Protein AF-A0AA86JFK5-F1 (afdb_monomer)

Secondary structure (DSSP, 8-state):
--SHHHHHHHHHHHHHHTSS---PPP-PPPGGG-EEEE----SSSPPTT-EETT-GGGHHHHTTS--TTGGGS-EEEESPPPGGGHHHHHHHH-SSSEEEEEEEE-S-EEEETTEEEEEE-TTS-TTTT--HHHHHHHHHHHHHTSPTTS-EE-TTT--EE--S-EE-HHHHHHTTT-EEEEEEE-TT----HHHHHHHHHHHHTPPTTEEEEEE-SSSSHHHHHHHHHHHHHHHTTTS-HHHHHHHHHHHHT--HHHHHHHHSHHHHHHHHHHHHHHHTTHHHHTTT--SSTT---------SS---SS--SEEEEEEGGGS-HHHHHHHHHHHHHHHTT-SEEEEEEPSS-THHHHHHHHHHHTS--EEEE---HHHHHHHHGGG---EEEE-TTSHHHHHHHHHHHHHTT-EEEEGGGHHHHHHTT---EEEE-TT--TTHHHHHHTTTT-EEEEEEE--TT-SSTTHHHHHHHTEEEE---STT--HHHHHHHTS--EEE--

Structure (mmCIF, N/CA/C/O backbone):
data_AF-A0AA86JFK5-F1
#
_entry.id   AF-A0AA86JFK5-F1
#
loop_
_atom_site.group_PDB
_atom_site.id
_atom_site.type_symbol
_atom_site.label_atom_id
_atom_site.label_alt_id
_atom_site.label_comp_id
_atom_site.label_asym_id
_atom_site.label_entity_id
_atom_site.label_seq_id
_atom_site.pdbx_PDB_ins_code
_atom_site.Cartn_x
_atom_site.Cartn_y
_atom_site.Cartn_z
_atom_site.occupancy
_atom_site.B_iso_or_equiv
_atom_site.auth_seq_id
_atom_site.auth_comp_id
_atom_site.auth_asym_id
_atom_site.auth_atom_id
_atom_site.pdbx_PDB_model_num
ATOM 1 N N . MET A 1 1 ? -23.111 60.658 -24.777 1.00 49.81 1 MET A N 1
ATOM 2 C CA . MET A 1 1 ? -21.681 60.263 -24.677 1.00 49.81 1 MET A CA 1
ATOM 3 C C . MET A 1 1 ? -21.262 59.613 -23.339 1.00 49.81 1 MET A C 1
ATOM 5 O O . MET A 1 1 ? -20.084 59.633 -23.024 1.00 49.81 1 MET A O 1
ATOM 9 N N . LYS A 1 2 ? -22.149 58.960 -22.561 1.00 47.81 2 LYS A N 1
ATOM 10 C CA . LYS A 1 2 ? -21.735 58.204 -21.345 1.00 47.81 2 LYS A CA 1
ATOM 11 C C . LYS A 1 2 ? -22.051 56.698 -21.362 1.00 47.81 2 LYS A C 1
ATOM 13 O O . LYS A 1 2 ? -21.523 55.966 -20.539 1.00 47.81 2 LYS A O 1
ATOM 18 N N . SER A 1 3 ? -22.845 56.217 -22.325 1.00 46.59 3 SER A N 1
ATOM 19 C CA . SER A 1 3 ? -23.174 54.784 -22.458 1.00 46.59 3 SER A CA 1
ATOM 20 C C . SER A 1 3 ? -22.256 54.018 -23.421 1.00 46.59 3 SER A C 1
ATOM 22 O O . SER A 1 3 ? -22.238 52.790 -23.385 1.00 46.59 3 SER A O 1
ATOM 24 N N . PHE A 1 4 ? -21.507 54.714 -24.283 1.00 44.00 4 PHE A N 1
ATOM 25 C CA . PHE A 1 4 ? -20.693 54.072 -25.322 1.00 44.00 4 PHE A CA 1
ATOM 26 C C . PHE A 1 4 ? -19.310 53.630 -24.810 1.00 44.00 4 PHE A C 1
ATOM 28 O O . PHE A 1 4 ? -18.773 52.645 -25.304 1.00 44.00 4 PHE A O 1
ATOM 35 N N . SER A 1 5 ? -18.756 54.274 -23.770 1.00 55.03 5 SER A N 1
ATOM 36 C CA . SER A 1 5 ? -17.414 53.921 -23.275 1.00 55.03 5 SER A CA 1
ATOM 37 C C . SER A 1 5 ? -17.391 52.681 -22.376 1.00 55.03 5 SER A C 1
ATOM 39 O O . SER A 1 5 ? -16.408 51.951 -22.398 1.00 55.03 5 SER A O 1
ATOM 41 N N . LYS A 1 6 ? -18.479 52.367 -21.651 1.00 50.09 6 LYS A N 1
ATOM 42 C CA . LYS A 1 6 ? -18.541 51.157 -20.805 1.00 50.09 6 LYS A CA 1
ATOM 43 C C . LYS A 1 6 ? -18.588 49.862 -21.618 1.00 50.09 6 LYS A C 1
ATOM 45 O O . LYS A 1 6 ? -17.915 48.906 -21.254 1.00 50.09 6 LYS A O 1
ATOM 50 N N . LYS A 1 7 ? -19.331 49.830 -22.731 1.00 48.53 7 LYS A N 1
ATOM 51 C CA . LYS A 1 7 ? -19.387 48.641 -23.603 1.00 48.53 7 LYS A CA 1
ATOM 52 C C . LYS A 1 7 ? -18.072 48.416 -24.355 1.00 48.53 7 LYS A C 1
ATOM 54 O O . LYS A 1 7 ? -17.673 47.272 -24.524 1.00 48.53 7 LYS A O 1
ATOM 59 N N . PHE A 1 8 ? -17.367 49.488 -24.722 1.00 53.53 8 PHE A N 1
ATOM 60 C CA . PHE A 1 8 ? -16.049 49.401 -25.359 1.00 53.53 8 PHE A CA 1
ATOM 61 C C . PHE A 1 8 ? -14.957 48.920 -24.386 1.00 53.53 8 PHE A C 1
ATOM 63 O O . PHE A 1 8 ? -14.115 48.110 -24.759 1.00 53.53 8 PHE A O 1
ATOM 70 N N . PHE A 1 9 ? -15.020 49.334 -23.113 1.00 51.44 9 PHE A N 1
ATOM 71 C CA . PHE A 1 9 ? -14.095 48.856 -22.076 1.00 51.44 9 PHE A CA 1
ATOM 72 C C . PHE A 1 9 ? -14.299 47.377 -21.722 1.00 51.44 9 PHE A C 1
ATOM 74 O O . PHE A 1 9 ? -13.322 46.668 -21.502 1.00 51.44 9 PHE A O 1
ATOM 81 N N . ILE A 1 10 ? -15.550 46.899 -21.708 1.00 54.69 10 ILE A N 1
ATOM 82 C CA . ILE A 1 10 ? -15.858 45.479 -21.472 1.00 54.69 10 ILE A CA 1
ATOM 83 C C . ILE A 1 10 ? -15.373 44.624 -22.649 1.00 54.69 10 ILE A C 1
ATOM 85 O O . ILE A 1 10 ? -14.773 43.583 -22.410 1.00 54.69 10 ILE A O 1
ATOM 89 N N . LEU A 1 11 ? -15.537 45.096 -23.894 1.00 51.22 11 LEU A N 1
ATOM 90 C CA . LEU A 1 11 ? -15.071 44.372 -25.082 1.00 51.22 11 LEU A CA 1
ATOM 91 C C . LEU A 1 11 ? -13.537 44.241 -25.123 1.00 51.22 11 LEU A C 1
ATOM 93 O O . LEU A 1 11 ? -13.022 43.179 -25.461 1.00 51.22 11 LEU A O 1
ATOM 97 N N . ILE A 1 12 ? -12.810 45.296 -24.730 1.00 54.66 12 ILE A N 1
ATOM 98 C CA . ILE A 1 12 ? -11.340 45.287 -24.640 1.00 54.66 12 ILE A CA 1
ATOM 99 C C . ILE A 1 12 ? -10.860 44.358 -23.517 1.00 54.66 12 ILE A C 1
ATOM 101 O O . ILE A 1 12 ? -9.903 43.619 -23.722 1.00 54.66 12 ILE A O 1
ATOM 105 N N . PHE A 1 13 ? -11.545 44.320 -22.368 1.00 50.88 13 PHE A N 1
ATOM 106 C CA . PHE A 1 13 ? -11.195 43.399 -21.279 1.00 50.88 13 PHE A CA 1
ATOM 107 C C . PHE A 1 13 ? -11.457 41.928 -21.631 1.00 50.88 13 PHE A C 1
ATOM 109 O O . PHE A 1 13 ? -10.653 41.074 -21.267 1.00 50.88 13 PHE A O 1
ATOM 116 N N . THR A 1 14 ? -12.517 41.622 -22.387 1.00 51.75 14 THR A N 1
ATOM 117 C CA . THR A 1 14 ? -12.759 40.261 -22.897 1.00 51.75 14 THR A CA 1
ATOM 118 C C . THR A 1 14 ? -11.760 39.851 -23.979 1.00 51.75 14 THR A C 1
ATOM 120 O O . THR A 1 14 ? -11.360 38.693 -24.006 1.00 51.75 14 THR A O 1
ATOM 123 N N . LEU A 1 15 ? -11.293 40.787 -24.817 1.00 42.78 15 LEU A N 1
ATOM 124 C CA . LEU A 1 15 ? -10.284 40.504 -25.848 1.00 42.78 15 LEU A CA 1
ATOM 125 C C . LEU A 1 15 ? -8.866 40.348 -25.259 1.00 42.78 15 LEU A C 1
ATOM 127 O O . LEU A 1 15 ? -8.059 39.584 -25.782 1.00 42.78 15 LEU A O 1
ATOM 131 N N . LEU A 1 16 ? -8.566 41.033 -24.147 1.00 43.59 16 LEU A N 1
ATOM 132 C CA . LEU A 1 16 ? -7.315 40.871 -23.393 1.00 43.59 16 LEU A CA 1
ATOM 133 C C . LEU A 1 16 ? -7.280 39.571 -22.576 1.00 43.59 16 LEU A C 1
ATOM 135 O O . LEU A 1 16 ? -6.210 38.986 -22.437 1.00 43.59 16 LEU A O 1
ATOM 139 N N . TYR A 1 17 ? -8.430 39.070 -22.107 1.00 42.56 17 TYR A N 1
ATOM 140 C CA . TYR A 1 17 ? -8.509 37.769 -21.424 1.00 42.56 17 TYR A CA 1
ATOM 141 C C . TYR A 1 17 ? -8.341 36.571 -22.371 1.00 42.56 17 TYR A C 1
ATOM 143 O O . TYR A 1 17 ? -7.932 35.498 -21.936 1.00 42.56 17 TYR A O 1
ATOM 151 N N . THR A 1 18 ? -8.588 36.743 -23.674 1.00 39.84 18 THR A N 1
ATOM 152 C CA . THR A 1 18 ? -8.337 35.692 -24.677 1.00 39.84 18 THR A CA 1
ATOM 153 C C . THR A 1 18 ? -6.877 35.598 -25.134 1.00 39.84 18 THR A C 1
ATOM 155 O O . THR A 1 18 ? -6.548 34.690 -25.889 1.00 39.84 18 THR A O 1
ATOM 158 N N . ILE A 1 19 ? -5.984 36.494 -24.685 1.00 43.81 19 ILE A N 1
ATOM 159 C CA . ILE A 1 19 ? -4.565 36.514 -25.106 1.00 43.81 19 ILE A CA 1
ATOM 160 C C . ILE A 1 19 ? -3.618 35.966 -24.013 1.00 43.81 19 ILE A C 1
ATOM 162 O O . ILE A 1 19 ? -2.434 35.764 -24.265 1.00 43.81 19 ILE A O 1
ATOM 166 N N . THR A 1 20 ? -4.112 35.616 -22.818 1.00 39.41 20 THR A N 1
ATOM 167 C CA . THR A 1 20 ? -3.272 35.080 -21.722 1.00 39.41 20 THR A CA 1
ATOM 168 C C . THR A 1 20 ? -3.396 33.574 -21.491 1.00 39.41 20 THR A C 1
ATOM 170 O O . THR A 1 20 ? -3.053 33.091 -20.417 1.00 39.41 20 THR A O 1
ATOM 173 N N . PHE A 1 21 ? -3.831 32.817 -22.496 1.00 40.22 21 PHE A N 1
ATOM 174 C CA . PHE A 1 21 ? -3.618 31.368 -22.548 1.00 40.22 21 PHE A CA 1
ATOM 175 C C . PHE A 1 21 ? -2.827 31.024 -23.806 1.00 40.22 21 PHE A C 1
ATOM 177 O O . PHE A 1 21 ? -3.301 30.336 -24.702 1.00 40.22 21 PHE A O 1
ATOM 184 N N . ILE A 1 22 ? -1.593 31.522 -23.877 1.00 39.50 22 ILE A N 1
ATOM 185 C CA . ILE A 1 22 ? -0.563 30.774 -24.590 1.00 39.50 22 ILE A CA 1
ATOM 186 C C . ILE A 1 22 ? -0.199 29.644 -23.620 1.00 39.50 22 ILE A C 1
ATOM 188 O O . ILE A 1 22 ? 0.379 29.949 -22.572 1.00 39.50 22 ILE A O 1
ATOM 192 N N . PRO A 1 23 ? -0.568 28.374 -23.874 1.00 39.75 23 PRO A N 1
ATOM 193 C CA . PRO A 1 23 ? 0.023 27.282 -23.123 1.00 39.75 23 PRO A CA 1
ATOM 194 C C . PRO A 1 23 ? 1.528 27.387 -23.356 1.00 39.75 23 PRO A C 1
ATOM 196 O O . PRO A 1 23 ? 2.005 27.220 -24.479 1.00 39.75 23 PRO A O 1
ATOM 199 N N . TYR A 1 24 ? 2.280 27.747 -22.316 1.00 39.09 24 TYR A N 1
ATOM 200 C CA . TYR A 1 24 ? 3.717 27.532 -22.347 1.00 39.09 24 TYR A CA 1
ATOM 201 C C . TYR A 1 24 ? 3.899 26.038 -22.622 1.00 39.09 24 TYR A C 1
ATOM 203 O O . TYR A 1 24 ? 3.357 25.240 -21.851 1.00 39.09 24 TYR A O 1
ATOM 211 N N . PRO A 1 25 ? 4.575 25.635 -23.713 1.00 43.66 25 PRO A N 1
ATOM 212 C CA . PRO A 1 25 ? 4.829 24.225 -23.941 1.00 43.66 25 PRO A CA 1
ATOM 213 C C . PRO A 1 25 ? 5.560 23.695 -22.710 1.00 43.66 25 PRO A C 1
ATOM 215 O O . PRO A 1 25 ? 6.581 24.257 -22.301 1.00 43.66 25 PRO A O 1
ATOM 218 N N . ALA A 1 26 ? 4.988 22.669 -22.079 1.00 49.44 26 ALA A N 1
ATOM 219 C CA . ALA A 1 26 ? 5.618 21.986 -20.964 1.00 49.44 26 ALA A CA 1
ATOM 220 C C . ALA A 1 26 ? 7.004 21.530 -21.430 1.00 49.44 26 ALA A C 1
ATOM 222 O O . ALA A 1 26 ? 7.144 20.798 -22.409 1.00 49.44 26 ALA A O 1
ATOM 223 N N . GLN A 1 27 ? 8.041 22.062 -20.793 1.00 45.44 27 GLN A N 1
ATOM 224 C CA . GLN A 1 27 ? 9.400 21.905 -21.280 1.00 45.44 27 GLN A CA 1
ATOM 225 C C . GLN A 1 27 ? 10.021 20.687 -20.596 1.00 45.44 27 GLN A C 1
ATOM 227 O O . GLN A 1 27 ? 10.204 20.682 -19.378 1.00 45.44 27 GLN A O 1
ATOM 232 N N . ALA A 1 28 ? 10.335 19.655 -21.385 1.00 55.47 28 ALA A N 1
ATOM 233 C CA . ALA A 1 28 ? 11.159 18.533 -20.943 1.00 55.47 28 ALA A CA 1
ATOM 234 C C . ALA A 1 28 ? 12.483 19.033 -20.336 1.00 55.47 28 ALA A C 1
ATOM 236 O O . ALA A 1 28 ? 12.942 20.145 -20.629 1.00 55.47 28 ALA A O 1
ATOM 237 N N . SER A 1 29 ? 13.120 18.204 -19.502 1.00 58.22 29 SER A N 1
ATOM 238 C CA . SER A 1 29 ? 14.433 18.544 -18.935 1.00 58.22 29 SER A CA 1
ATOM 239 C C . SER A 1 29 ? 15.430 18.893 -20.050 1.00 58.22 29 SER A C 1
ATOM 241 O O . SER A 1 29 ? 15.491 18.217 -21.077 1.00 58.22 29 SER A O 1
ATOM 243 N N . THR A 1 30 ? 16.226 19.951 -19.866 1.00 56.94 30 THR A N 1
ATOM 244 C CA . THR A 1 30 ? 17.248 20.338 -20.849 1.00 56.94 30 THR A CA 1
ATOM 245 C C . THR A 1 30 ? 18.284 19.224 -21.029 1.00 56.94 30 THR A C 1
ATOM 247 O O . THR A 1 30 ? 18.697 18.605 -20.050 1.00 56.94 30 THR A O 1
ATOM 250 N N . SER A 1 31 ? 18.757 19.005 -22.261 1.00 57.25 31 SER A N 1
ATOM 251 C CA . SER A 1 31 ? 19.584 17.845 -22.647 1.00 57.25 31 SER A CA 1
ATOM 252 C C . SER A 1 31 ? 20.902 17.666 -21.882 1.00 57.25 31 SER A C 1
ATOM 254 O O . SER A 1 31 ? 21.488 16.591 -21.947 1.00 57.25 31 SER A O 1
ATOM 256 N N . LYS A 1 32 ? 21.383 18.690 -21.162 1.00 58.50 32 LYS A N 1
ATOM 257 C CA . LYS A 1 32 ? 22.633 18.622 -20.389 1.00 58.50 32 LYS A CA 1
ATOM 258 C C . LYS A 1 32 ? 22.555 17.717 -19.153 1.00 58.50 32 LYS A C 1
ATOM 260 O O . LYS A 1 32 ? 23.603 17.261 -18.714 1.00 58.50 32 LYS A O 1
ATOM 265 N N . ASP A 1 33 ? 21.351 17.417 -18.661 1.00 80.06 33 ASP A N 1
ATOM 266 C CA . ASP A 1 33 ? 21.137 16.624 -17.438 1.00 80.06 33 ASP A CA 1
ATOM 267 C C . ASP A 1 33 ? 20.579 15.215 -17.713 1.00 80.06 33 ASP A C 1
ATOM 269 O O . ASP A 1 33 ? 20.137 14.532 -16.789 1.00 80.06 33 ASP A O 1
ATOM 273 N N . ILE A 1 34 ? 20.545 14.787 -18.982 1.00 89.44 34 ILE A N 1
ATOM 274 C CA . ILE A 1 34 ? 20.018 13.480 -19.389 1.00 89.44 34 ILE A CA 1
ATOM 275 C C . ILE A 1 34 ? 21.181 12.562 -19.755 1.00 89.44 34 ILE A C 1
ATOM 277 O O . ILE A 1 34 ? 21.994 12.873 -20.628 1.00 89.44 34 ILE A O 1
ATOM 281 N N . HIS A 1 35 ? 21.233 11.402 -19.109 1.00 94.12 35 HIS A N 1
ATOM 282 C CA . HIS A 1 35 ? 22.255 10.391 -19.332 1.00 94.12 35 HIS A CA 1
ATOM 283 C C . HIS A 1 35 ? 21.636 9.063 -19.756 1.00 94.12 35 HIS A C 1
ATOM 285 O O . HIS A 1 35 ? 20.576 8.678 -19.266 1.00 94.12 35 HIS A O 1
ATOM 291 N N . ILE A 1 36 ? 22.331 8.339 -20.637 1.00 96.12 36 ILE A N 1
ATOM 292 C CA . ILE A 1 36 ? 21.987 6.952 -20.949 1.00 96.12 36 ILE A CA 1
ATOM 293 C C . ILE A 1 36 ? 22.512 6.076 -19.814 1.00 96.12 36 ILE A C 1
ATOM 295 O O . ILE A 1 36 ? 23.722 6.013 -19.568 1.00 96.12 36 ILE A O 1
ATOM 299 N N . ILE A 1 37 ? 21.597 5.409 -19.124 1.00 95.75 37 ILE A N 1
ATOM 300 C CA . ILE A 1 37 ? 21.898 4.487 -18.032 1.00 95.75 37 ILE A CA 1
ATOM 301 C C . ILE A 1 37 ? 21.441 3.077 -18.388 1.00 95.75 37 ILE A C 1
ATOM 303 O O . ILE A 1 37 ? 20.502 2.898 -19.157 1.00 95.75 37 ILE A O 1
ATOM 307 N N . GLN A 1 38 ? 22.090 2.079 -17.800 1.00 96.00 38 GLN A N 1
ATOM 308 C CA . GLN A 1 38 ? 21.647 0.691 -17.860 1.00 96.00 38 GLN A CA 1
ATOM 309 C C . GLN A 1 38 ? 20.642 0.425 -16.737 1.00 96.00 38 GLN A C 1
ATOM 311 O O . GLN A 1 38 ? 20.939 0.698 -15.570 1.00 96.00 38 GLN A O 1
ATOM 316 N N . ASP A 1 39 ? 19.469 -0.104 -17.095 1.00 93.38 39 ASP A N 1
ATOM 317 C CA . ASP A 1 39 ? 18.364 -0.340 -16.156 1.00 93.38 39 ASP A CA 1
ATOM 318 C C . ASP A 1 39 ? 18.450 -1.702 -15.458 1.00 93.38 39 ASP A C 1
ATOM 320 O O . ASP A 1 39 ? 18.033 -1.827 -14.308 1.00 93.38 39 ASP A O 1
ATOM 324 N N . SER A 1 40 ? 19.004 -2.716 -16.129 1.00 88.19 40 SER A N 1
ATOM 325 C CA . SER A 1 40 ? 19.125 -4.075 -15.596 1.00 88.19 40 SER A CA 1
ATOM 326 C C . SER A 1 40 ? 20.443 -4.720 -16.016 1.00 88.19 40 SER A C 1
ATOM 328 O O . SER A 1 40 ? 20.895 -4.572 -17.153 1.00 88.19 40 SER A O 1
ATOM 330 N N . GLU A 1 41 ? 21.064 -5.449 -15.090 1.00 81.31 41 GLU A N 1
ATOM 331 C CA . GLU A 1 41 ? 22.207 -6.331 -15.365 1.00 81.31 41 GLU A CA 1
ATOM 332 C C . GLU A 1 41 ? 21.793 -7.811 -15.452 1.00 81.31 41 GLU A C 1
ATOM 334 O O . GLU A 1 41 ? 22.632 -8.659 -15.750 1.00 81.31 41 GLU A O 1
ATOM 339 N N . SER A 1 42 ? 20.518 -8.137 -15.193 1.00 80.62 42 SER A N 1
ATOM 340 C CA . SER A 1 42 ? 20.044 -9.523 -15.158 1.00 80.62 42 SER A CA 1
ATOM 341 C C . SER A 1 42 ? 19.878 -10.086 -16.565 1.00 80.62 42 SER A C 1
ATOM 343 O O . SER A 1 42 ? 19.094 -9.570 -17.361 1.00 80.62 42 SER A O 1
ATOM 345 N N . ILE A 1 43 ? 20.581 -11.181 -16.850 1.00 82.88 43 ILE A N 1
ATOM 346 C CA . ILE A 1 43 ? 20.568 -11.863 -18.155 1.00 82.88 43 ILE A CA 1
ATOM 347 C C . ILE A 1 43 ? 20.066 -13.308 -18.014 1.00 82.88 43 ILE A C 1
ATOM 349 O O . ILE A 1 43 ? 19.403 -13.817 -18.912 1.00 82.88 43 ILE A O 1
ATOM 353 N N . SER A 1 44 ? 20.372 -13.972 -16.896 1.00 87.69 44 SER A N 1
ATOM 354 C CA . SER A 1 44 ? 20.072 -15.394 -16.661 1.00 87.69 44 SER A CA 1
ATOM 355 C C . SER A 1 44 ? 18.919 -15.652 -15.696 1.00 87.69 44 SER A C 1
ATOM 357 O O . SER A 1 44 ? 18.421 -16.775 -15.647 1.00 87.69 44 SER A O 1
ATOM 359 N N . ASP A 1 45 ? 18.503 -14.641 -14.936 1.00 92.50 45 ASP A N 1
ATOM 360 C CA . ASP A 1 45 ? 17.473 -14.763 -13.908 1.00 92.50 45 ASP A CA 1
ATOM 361 C C . ASP A 1 45 ? 16.200 -14.018 -14.316 1.00 92.50 45 ASP A C 1
ATOM 363 O O . ASP A 1 45 ? 16.202 -13.189 -15.230 1.00 92.50 45 ASP A O 1
ATOM 367 N N . LEU A 1 46 ? 15.092 -14.292 -13.626 1.00 94.12 46 LEU A N 1
ATOM 368 C CA . LEU A 1 46 ? 13.887 -13.477 -13.770 1.00 94.12 46 LEU A CA 1
ATOM 369 C C . LEU A 1 46 ? 14.185 -12.013 -13.395 1.00 94.12 46 LEU A C 1
ATOM 371 O O . LEU A 1 46 ? 15.065 -11.756 -12.563 1.00 94.12 46 LEU A O 1
ATOM 375 N N . PRO A 1 47 ? 13.466 -11.037 -13.976 1.00 94.50 47 PRO A N 1
ATOM 376 C CA . PRO A 1 47 ? 13.682 -9.641 -13.633 1.00 94.50 47 PRO A CA 1
ATOM 377 C C . PRO A 1 47 ? 13.382 -9.386 -12.154 1.00 94.50 47 PRO A C 1
ATOM 379 O O . PRO A 1 47 ? 12.635 -10.121 -11.497 1.00 94.50 47 PRO A O 1
ATOM 382 N N . GLN A 1 48 ? 13.960 -8.311 -11.621 1.00 92.12 48 GLN A N 1
ATOM 383 C CA . GLN A 1 48 ? 13.784 -7.940 -10.221 1.00 92.12 48 GLN A CA 1
ATOM 384 C C . GLN A 1 48 ? 12.292 -7.846 -9.863 1.00 92.12 48 GLN A C 1
ATOM 386 O O . GLN A 1 48 ? 11.490 -7.375 -10.662 1.00 92.12 48 GLN A O 1
ATOM 391 N N . HIS A 1 49 ? 11.905 -8.270 -8.657 1.00 92.12 49 HIS A N 1
ATOM 392 C CA . HIS A 1 49 ? 10.509 -8.218 -8.195 1.00 92.12 49 HIS A CA 1
ATOM 393 C C . HIS A 1 49 ? 9.504 -8.959 -9.098 1.00 92.12 49 HIS A C 1
ATOM 395 O O . HIS A 1 49 ? 8.317 -8.625 -9.083 1.00 92.12 49 HIS A O 1
ATOM 401 N N . PHE A 1 50 ? 9.945 -9.961 -9.869 1.00 94.44 50 PHE A N 1
ATOM 402 C CA . PHE A 1 50 ? 9.019 -10.824 -10.595 1.00 94.44 50 PHE A CA 1
ATOM 403 C C . PHE A 1 50 ? 8.065 -11.547 -9.631 1.00 94.44 50 PHE A C 1
ATOM 405 O O . PHE A 1 50 ? 8.504 -12.219 -8.695 1.00 94.44 50 PHE A O 1
ATOM 412 N N . ARG A 1 51 ? 6.757 -11.418 -9.876 1.00 93.44 51 ARG A N 1
ATOM 413 C CA . ARG A 1 51 ? 5.687 -12.138 -9.170 1.00 93.44 51 ARG A CA 1
ATOM 414 C C . ARG A 1 51 ? 4.478 -12.364 -10.072 1.00 93.44 51 ARG A C 1
ATOM 416 O O . ARG A 1 51 ? 4.265 -11.597 -11.005 1.00 93.44 51 ARG A O 1
ATOM 423 N N . LYS A 1 52 ? 3.666 -13.381 -9.770 1.00 92.19 52 LYS A N 1
ATOM 424 C CA . LYS A 1 52 ? 2.432 -13.723 -10.498 1.00 92.19 52 LYS A CA 1
ATOM 425 C C . LYS A 1 52 ? 1.334 -14.189 -9.548 1.00 92.19 52 LYS A C 1
ATOM 427 O O . LYS A 1 52 ? 1.636 -14.828 -8.543 1.00 92.19 52 LYS A O 1
ATOM 432 N N . THR A 1 53 ? 0.075 -13.882 -9.853 1.00 89.00 53 THR A N 1
ATOM 433 C CA . THR A 1 53 ? -1.047 -14.105 -8.918 1.00 89.00 53 THR A CA 1
ATOM 434 C C . THR A 1 53 ? -1.445 -15.573 -8.751 1.00 89.00 53 THR A C 1
ATOM 436 O O . THR A 1 53 ? -2.091 -15.910 -7.764 1.00 89.00 53 THR A O 1
ATOM 439 N N . ASN A 1 54 ? -1.012 -16.461 -9.653 1.00 76.75 54 ASN A N 1
ATOM 440 C CA . ASN A 1 54 ? -1.246 -17.906 -9.568 1.00 76.75 54 ASN A CA 1
ATOM 441 C C . ASN A 1 54 ? -0.083 -18.700 -8.931 1.00 76.75 54 ASN A C 1
ATOM 443 O O . ASN A 1 54 ? -0.207 -19.910 -8.748 1.00 76.75 54 ASN A O 1
ATOM 447 N N . ASN A 1 55 ? 1.040 -18.059 -8.567 1.00 67.44 55 ASN A N 1
ATOM 448 C CA . ASN A 1 55 ? 2.133 -18.725 -7.846 1.00 67.44 55 ASN A CA 1
ATOM 449 C C . ASN A 1 55 ? 1.961 -18.546 -6.348 1.00 67.44 55 ASN A C 1
ATOM 451 O O . ASN A 1 55 ? 2.555 -17.679 -5.711 1.00 67.44 55 ASN A O 1
ATOM 455 N N . ILE A 1 56 ? 1.109 -19.395 -5.800 1.00 59.62 56 ILE A N 1
ATOM 456 C CA . ILE A 1 56 ? 0.644 -19.287 -4.431 1.00 59.62 56 ILE A CA 1
ATOM 457 C C . ILE A 1 56 ? 1.633 -19.936 -3.432 1.00 59.62 56 ILE A C 1
ATOM 459 O O . ILE A 1 56 ? 1.317 -20.125 -2.272 1.00 59.62 56 ILE A O 1
ATOM 463 N N . ASN A 1 57 ? 2.874 -20.267 -3.801 1.00 55.91 57 ASN A N 1
ATOM 464 C CA . ASN A 1 57 ? 3.815 -20.884 -2.848 1.00 55.91 57 ASN A CA 1
ATOM 465 C C . ASN A 1 57 ? 4.206 -19.963 -1.665 1.00 55.91 57 ASN A C 1
ATOM 467 O O . ASN A 1 57 ? 4.599 -20.460 -0.612 1.00 55.91 57 ASN A O 1
ATOM 471 N N . ASP A 1 58 ? 3.969 -18.650 -1.772 1.00 55.12 58 ASP A N 1
ATOM 472 C CA . ASP A 1 58 ? 4.052 -17.690 -0.655 1.00 55.12 58 ASP A CA 1
ATOM 473 C C . ASP A 1 58 ? 2.782 -17.678 0.247 1.00 55.12 58 ASP A C 1
ATOM 475 O O . ASP A 1 58 ? 2.638 -16.821 1.125 1.00 55.12 58 ASP A O 1
ATOM 479 N N . ILE A 1 59 ? 1.859 -18.645 0.066 1.00 52.72 59 ILE A N 1
ATOM 480 C CA . ILE A 1 59 ? 0.530 -18.772 0.707 1.00 52.72 59 ILE A CA 1
ATOM 481 C C . ILE A 1 59 ? 0.546 -18.561 2.215 1.00 52.72 59 ILE A C 1
ATOM 483 O O . ILE A 1 59 ? -0.438 -18.061 2.748 1.00 52.72 59 ILE A O 1
ATOM 487 N N . ALA A 1 60 ? 1.592 -18.978 2.933 1.00 53.59 60 ALA A N 1
ATOM 488 C CA . ALA A 1 60 ? 1.544 -19.043 4.395 1.00 53.59 60 ALA A CA 1
ATOM 489 C C . ALA A 1 60 ? 1.185 -17.691 5.042 1.00 53.59 60 ALA A C 1
ATOM 491 O O . ALA A 1 60 ? 0.416 -17.675 5.999 1.00 53.59 60 ALA A O 1
ATOM 492 N N . LYS A 1 61 ? 1.661 -16.574 4.466 1.00 55.53 61 LYS A N 1
ATOM 493 C CA . LYS A 1 61 ? 1.318 -15.204 4.894 1.00 55.53 61 LYS A CA 1
ATOM 494 C C . LYS A 1 61 ? 0.016 -14.675 4.276 1.00 55.53 61 LYS A C 1
ATOM 496 O O . LYS A 1 61 ? -0.598 -13.777 4.832 1.00 55.53 61 LYS A O 1
ATOM 501 N N . LEU A 1 62 ? -0.412 -15.242 3.149 1.00 58.69 62 LEU A N 1
ATOM 502 C CA . LEU A 1 62 ? -1.655 -14.899 2.450 1.00 58.69 62 LEU A CA 1
ATOM 503 C C . LEU A 1 62 ? -2.892 -15.614 3.026 1.00 58.69 62 LEU A C 1
ATOM 505 O O . LEU A 1 62 ? -4.003 -15.189 2.739 1.00 58.69 62 LEU A O 1
ATOM 509 N N . LYS A 1 63 ? -2.739 -16.678 3.835 1.00 55.62 63 LYS A N 1
ATOM 510 C CA . LYS A 1 63 ? -3.870 -17.451 4.400 1.00 55.62 63 LYS A CA 1
ATOM 511 C C . LYS A 1 63 ? -4.814 -16.629 5.286 1.00 55.62 63 LYS A C 1
ATOM 513 O O . LYS A 1 63 ? -5.955 -17.044 5.461 1.00 55.62 63 LYS A O 1
ATOM 518 N N . SER A 1 64 ? -4.354 -15.515 5.859 1.00 67.12 64 SER A N 1
ATOM 519 C CA . SER A 1 64 ? -5.197 -14.587 6.626 1.00 67.12 64 SER A CA 1
ATOM 520 C C . SER A 1 64 ? -5.933 -13.565 5.752 1.00 67.12 64 SER A C 1
ATOM 522 O O . SER A 1 64 ? -6.799 -12.864 6.264 1.00 67.12 64 SER A O 1
ATOM 524 N N . LEU A 1 65 ? -5.603 -13.471 4.459 1.00 73.94 65 LEU A N 1
ATOM 525 C CA . LEU A 1 65 ? -6.174 -12.503 3.527 1.00 73.94 65 LEU A CA 1
ATOM 526 C C . LEU A 1 65 ? -7.210 -13.145 2.607 1.00 73.94 65 LEU A C 1
ATOM 528 O O . LEU A 1 65 ? -7.153 -14.331 2.281 1.00 73.94 65 LEU A O 1
ATOM 532 N N . ASN A 1 66 ? -8.149 -12.330 2.135 1.00 81.62 66 ASN A N 1
ATOM 533 C CA . ASN A 1 66 ? -9.144 -12.768 1.170 1.00 81.62 66 ASN A CA 1
ATOM 534 C C . ASN A 1 66 ? -8.520 -12.970 -0.227 1.00 81.62 66 ASN A C 1
ATOM 536 O O . ASN A 1 66 ? -8.150 -12.017 -0.920 1.00 81.62 66 ASN A O 1
ATOM 540 N N . LEU A 1 67 ? -8.430 -14.231 -0.662 1.00 87.56 67 LEU A N 1
ATOM 541 C CA . LEU A 1 67 ? -7.845 -14.625 -1.953 1.00 87.56 67 LEU A CA 1
ATOM 542 C C . LEU A 1 67 ? -8.876 -14.826 -3.072 1.00 87.56 67 LEU A C 1
ATOM 544 O O . LEU A 1 67 ? -8.510 -15.276 -4.157 1.00 87.56 67 LEU A O 1
ATOM 548 N N . ILE A 1 68 ? -10.150 -14.488 -2.846 1.00 89.56 68 ILE A N 1
ATOM 549 C CA . ILE A 1 68 ? -11.204 -14.644 -3.856 1.00 89.56 68 ILE A CA 1
ATOM 550 C C . ILE A 1 68 ? -10.802 -13.924 -5.153 1.00 89.56 68 ILE A C 1
ATOM 552 O O . ILE A 1 68 ? -10.402 -12.755 -5.140 1.00 89.56 68 ILE A O 1
ATOM 556 N N . GLY A 1 69 ? -10.881 -14.661 -6.265 1.00 90.38 69 GLY A N 1
ATOM 557 C CA . GLY A 1 69 ? -10.643 -14.171 -7.624 1.00 90.38 69 GLY A CA 1
ATOM 558 C C . GLY A 1 69 ? -9.179 -13.932 -8.000 1.00 90.38 69 GLY A C 1
ATOM 559 O O . GLY A 1 69 ? -8.913 -13.600 -9.152 1.00 90.38 69 GLY A O 1
ATOM 560 N N . MET A 1 70 ? -8.224 -14.106 -7.079 1.00 89.31 70 MET A N 1
ATOM 561 C CA . MET A 1 70 ? -6.802 -13.828 -7.326 1.00 89.31 70 MET A CA 1
ATOM 562 C C . MET A 1 70 ? -6.171 -14.803 -8.338 1.00 89.31 70 MET A C 1
ATOM 564 O O . MET A 1 70 ? -5.374 -14.398 -9.188 1.00 89.31 70 MET A O 1
ATOM 568 N N . ASP A 1 71 ? -6.577 -16.072 -8.290 1.00 87.69 71 ASP A N 1
ATOM 569 C CA . ASP A 1 71 ? -6.176 -17.144 -9.210 1.00 87.69 71 ASP A CA 1
ATOM 570 C C . ASP A 1 71 ? -6.632 -16.900 -10.657 1.00 87.69 71 ASP A C 1
ATOM 572 O O . ASP A 1 71 ? -6.012 -17.401 -11.590 1.00 87.69 71 ASP A O 1
ATOM 576 N N . LYS A 1 72 ? -7.679 -16.088 -10.840 1.00 91.25 72 LYS A N 1
ATOM 577 C CA . LYS A 1 72 ? -8.291 -15.767 -12.139 1.00 91.25 72 LYS A CA 1
ATOM 578 C C . LYS A 1 72 ? -7.813 -14.451 -12.745 1.00 91.25 72 LYS A C 1
ATOM 580 O O . LYS A 1 72 ? -8.255 -14.094 -13.833 1.00 91.25 72 LYS A O 1
ATOM 585 N N . LEU A 1 73 ? -6.943 -13.708 -12.055 1.00 93.88 73 LEU A N 1
ATOM 586 C CA . LEU A 1 73 ? -6.470 -12.415 -12.556 1.00 93.88 73 LEU A CA 1
ATOM 587 C C . LEU A 1 73 ? -5.600 -12.563 -13.812 1.00 93.88 73 LEU A C 1
ATOM 589 O O . LEU A 1 73 ? -5.667 -11.697 -14.679 1.00 93.88 73 LEU A O 1
ATOM 593 N N . ASN A 1 74 ? -4.819 -13.646 -13.917 1.00 95.25 74 ASN A N 1
ATOM 594 C CA . ASN A 1 74 ? -3.846 -13.873 -14.995 1.00 95.25 74 ASN A CA 1
ATOM 595 C C . ASN A 1 74 ? -2.903 -12.676 -15.185 1.00 95.25 74 ASN A C 1
ATOM 597 O O . ASN A 1 74 ? -2.733 -12.160 -16.290 1.00 95.25 74 ASN A O 1
ATOM 601 N N . ILE A 1 75 ? -2.319 -12.202 -14.079 1.00 97.25 75 ILE A N 1
ATOM 602 C CA . ILE A 1 75 ? -1.374 -11.086 -14.101 1.00 97.25 75 ILE A CA 1
ATOM 603 C C . ILE A 1 75 ? -0.054 -11.450 -13.432 1.00 97.25 75 ILE A C 1
ATOM 605 O O . ILE A 1 75 ? 0.017 -12.221 -12.466 1.00 97.25 75 ILE A O 1
ATOM 609 N N . SER A 1 76 ? 1.008 -10.832 -13.925 1.00 97.44 76 SER A N 1
ATOM 610 C CA . SER A 1 76 ? 2.321 -10.814 -13.296 1.00 97.44 76 SER A CA 1
ATOM 611 C C . SER A 1 76 ? 2.876 -9.398 -13.290 1.00 97.44 76 SER A C 1
ATOM 613 O O . SER A 1 76 ? 2.344 -8.504 -13.945 1.00 97.44 76 SER A O 1
ATOM 615 N N . GLY A 1 77 ? 3.954 -9.180 -12.547 1.00 97.44 77 GLY A N 1
ATOM 616 C CA . GLY A 1 77 ? 4.729 -7.971 -12.741 1.00 97.44 77 GLY A CA 1
ATOM 617 C C . GLY A 1 77 ? 6.167 -8.079 -12.288 1.00 97.44 77 GLY A C 1
ATOM 618 O O . GLY A 1 77 ? 6.509 -8.982 -11.527 1.00 97.44 77 GLY A O 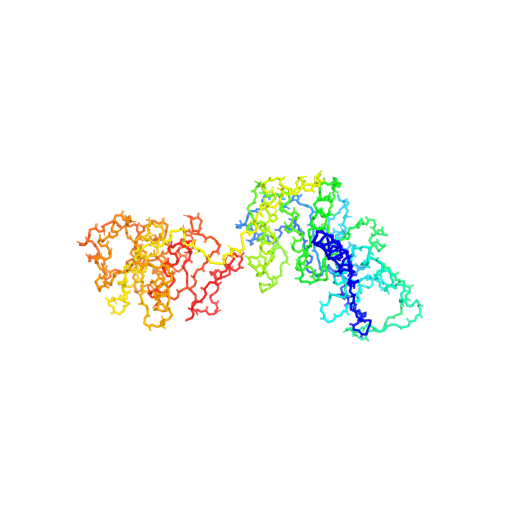1
ATOM 619 N N . SER A 1 78 ? 7.010 -7.161 -12.749 1.00 97.19 78 SER A N 1
ATOM 620 C CA . SER A 1 78 ? 8.433 -7.097 -12.403 1.00 97.19 78 SER A CA 1
ATOM 621 C C . SER A 1 78 ? 9.020 -5.699 -12.606 1.00 97.19 78 SER A C 1
ATOM 623 O O . SER A 1 78 ? 8.315 -4.758 -12.964 1.00 97.19 78 SER A O 1
ATOM 625 N N . GLY A 1 79 ? 10.310 -5.546 -12.314 1.00 96.25 79 GLY A N 1
ATOM 626 C CA . GLY A 1 79 ? 11.132 -4.449 -12.813 1.00 96.25 79 GLY A CA 1
ATOM 627 C C . GLY A 1 79 ? 11.520 -4.656 -14.273 1.00 96.25 79 GLY A C 1
ATOM 628 O O . GLY A 1 79 ? 11.124 -5.655 -14.882 1.00 96.25 79 GLY A O 1
ATOM 629 N N . GLN A 1 80 ? 12.323 -3.731 -14.797 1.00 97.31 80 GLN A N 1
ATOM 630 C CA . GLN A 1 80 ? 12.724 -3.732 -16.199 1.00 97.31 80 GLN A CA 1
ATOM 631 C C . GLN A 1 80 ? 13.464 -5.026 -16.555 1.00 97.31 80 GLN A C 1
ATOM 633 O O . GLN A 1 80 ? 14.451 -5.403 -15.910 1.00 97.31 80 GLN A O 1
ATOM 638 N N . PHE A 1 81 ? 13.007 -5.682 -17.617 1.00 97.62 81 PHE A N 1
ATOM 639 C CA . PHE A 1 81 ? 13.663 -6.844 -18.203 1.00 97.62 81 PHE A CA 1
ATOM 640 C C . PHE A 1 81 ? 14.636 -6.440 -19.313 1.00 97.62 81 PHE A C 1
ATOM 642 O O . PHE A 1 81 ? 14.504 -5.387 -19.932 1.00 97.62 81 PHE A O 1
ATOM 649 N N . THR A 1 82 ? 15.611 -7.307 -19.570 1.00 96.94 82 THR A N 1
ATOM 650 C CA . THR A 1 82 ? 16.413 -7.351 -20.797 1.00 96.94 82 THR A CA 1
ATOM 651 C C . THR A 1 82 ? 15.764 -8.302 -21.807 1.00 96.94 82 THR A C 1
ATOM 653 O O . THR A 1 82 ? 14.900 -9.104 -21.441 1.00 96.94 82 THR A O 1
ATOM 656 N N . GLU A 1 83 ? 16.218 -8.289 -23.066 1.00 96.94 83 GLU A N 1
ATOM 657 C CA . GLU A 1 83 ? 15.782 -9.280 -24.068 1.00 96.94 83 GLU A CA 1
ATOM 658 C C . GLU A 1 83 ? 15.946 -10.720 -23.558 1.00 96.94 83 GLU A C 1
ATOM 660 O O . GLU A 1 83 ? 15.114 -11.588 -23.826 1.00 96.94 83 GLU A O 1
ATOM 665 N N . PHE A 1 84 ? 17.010 -10.973 -22.798 1.00 95.88 84 PHE A N 1
ATOM 666 C CA . PHE A 1 84 ? 17.379 -12.304 -22.329 1.00 95.88 84 PHE A CA 1
ATOM 667 C C . PHE A 1 84 ? 16.455 -12.830 -21.225 1.00 95.88 84 PHE A C 1
ATOM 669 O O . PHE A 1 84 ? 16.355 -14.043 -21.047 1.00 95.88 84 PHE A O 1
ATOM 676 N N . ASN A 1 85 ? 15.731 -11.949 -20.524 1.00 96.38 85 ASN A N 1
ATOM 677 C CA . ASN A 1 85 ? 14.770 -12.374 -19.507 1.00 96.38 85 ASN A CA 1
ATOM 678 C C . ASN A 1 85 ? 13.410 -12.768 -20.109 1.00 96.38 85 ASN A C 1
ATOM 680 O O . ASN A 1 85 ? 12.678 -13.526 -19.473 1.00 96.38 85 ASN A O 1
ATOM 684 N N . LEU A 1 86 ? 13.062 -12.299 -21.317 1.00 95.88 86 LEU A N 1
ATOM 685 C CA . LEU A 1 86 ? 11.748 -12.551 -21.932 1.00 95.88 86 LEU A CA 1
ATOM 686 C C . LEU A 1 86 ? 11.399 -14.051 -22.030 1.00 95.88 86 LEU A C 1
ATOM 688 O O . LEU A 1 86 ? 10.302 -14.417 -21.605 1.00 95.88 86 LEU A O 1
ATOM 692 N N . PRO A 1 87 ? 12.305 -14.956 -22.465 1.00 95.69 87 PRO A N 1
ATOM 693 C CA . PRO A 1 87 ? 12.011 -16.391 -22.478 1.00 95.69 87 PRO A CA 1
ATOM 694 C C . PRO A 1 87 ? 11.718 -16.973 -21.088 1.00 95.69 87 PRO A C 1
ATOM 696 O O . PRO A 1 87 ? 10.937 -17.915 -20.966 1.00 95.69 87 PRO A O 1
ATOM 699 N N . LEU A 1 88 ? 12.325 -16.423 -20.030 1.00 96.19 88 LEU A N 1
ATOM 700 C CA . LEU A 1 88 ? 12.077 -16.854 -18.651 1.00 96.19 88 LEU A CA 1
ATOM 701 C C . LEU A 1 88 ? 10.689 -16.411 -18.184 1.00 96.19 88 LEU A C 1
ATOM 703 O O . LEU A 1 88 ? 9.968 -17.207 -17.590 1.00 96.19 88 LEU A O 1
ATOM 707 N N . ILE A 1 89 ? 10.294 -15.175 -18.504 1.00 96.06 89 ILE A N 1
ATOM 708 C CA . ILE A 1 89 ? 8.949 -14.654 -18.219 1.00 96.06 89 ILE A CA 1
ATOM 709 C C . ILE A 1 89 ? 7.890 -15.494 -18.944 1.00 96.06 89 ILE A C 1
ATOM 711 O O . ILE A 1 89 ? 6.935 -15.941 -18.313 1.00 96.06 89 ILE A O 1
ATOM 715 N N . GLN A 1 90 ? 8.084 -15.770 -20.238 1.00 95.81 90 GLN A N 1
ATOM 716 C CA . GLN A 1 90 ? 7.178 -16.613 -21.029 1.00 95.81 90 GLN A CA 1
ATOM 717 C C . GLN A 1 90 ? 7.064 -18.023 -20.440 1.00 95.81 90 GLN A C 1
ATOM 719 O O . GLN A 1 90 ? 5.960 -18.534 -20.265 1.00 95.81 90 GLN A O 1
ATOM 724 N N . LYS A 1 91 ? 8.194 -18.632 -20.059 1.00 95.12 91 LYS A N 1
ATOM 725 C CA . LYS A 1 91 ? 8.215 -19.949 -19.412 1.00 95.12 91 LYS A CA 1
ATOM 726 C C . LYS A 1 91 ? 7.457 -19.955 -18.083 1.00 95.12 91 LYS A C 1
ATOM 728 O O . LYS A 1 91 ? 6.765 -20.925 -17.791 1.00 95.12 91 LYS A O 1
ATOM 733 N N . GLU A 1 92 ? 7.594 -18.902 -17.280 1.00 94.12 92 GLU A N 1
ATOM 734 C CA . GLU A 1 92 ? 6.873 -18.777 -16.014 1.00 94.12 92 GLU A CA 1
ATOM 735 C C . GLU A 1 92 ? 5.369 -18.581 -16.211 1.00 94.12 92 GLU A C 1
ATOM 737 O O . GLU A 1 92 ? 4.581 -19.108 -15.428 1.00 94.12 92 GLU A O 1
ATOM 742 N N . ILE A 1 93 ? 4.948 -17.827 -17.223 1.00 93.81 93 ILE A N 1
ATOM 743 C CA . ILE A 1 93 ? 3.524 -17.613 -17.506 1.00 93.81 93 ILE A CA 1
ATOM 744 C C . ILE A 1 93 ? 2.883 -18.884 -18.082 1.00 93.81 93 ILE A C 1
ATOM 746 O O . ILE A 1 93 ? 1.771 -19.239 -17.693 1.00 93.81 93 ILE A O 1
ATOM 750 N N . GLY A 1 94 ? 3.608 -19.602 -18.939 1.00 91.19 94 GLY A N 1
ATOM 751 C CA . GLY A 1 94 ? 3.104 -20.761 -19.665 1.00 91.19 94 GLY A CA 1
ATOM 752 C C . GLY A 1 94 ? 2.522 -20.389 -21.031 1.00 91.19 94 GLY A C 1
ATOM 753 O O . GLY A 1 94 ? 2.442 -19.220 -21.400 1.00 91.19 94 GLY A O 1
ATOM 754 N N . ASN A 1 95 ? 2.127 -21.409 -21.796 1.00 88.12 95 ASN A N 1
ATOM 755 C CA . ASN A 1 95 ? 1.723 -21.262 -23.202 1.00 88.12 95 ASN A CA 1
ATOM 756 C C . ASN A 1 95 ? 0.204 -21.140 -23.401 1.00 88.12 95 ASN A C 1
ATOM 758 O O . ASN A 1 95 ? -0.251 -21.030 -24.537 1.00 88.12 95 ASN A O 1
ATOM 762 N N . ASP A 1 96 ? -0.572 -21.176 -22.318 1.00 88.94 96 ASP A N 1
ATOM 763 C CA . ASP A 1 96 ? -2.039 -21.159 -22.375 1.00 88.94 96 ASP A CA 1
ATOM 764 C C . ASP A 1 96 ? -2.608 -19.748 -22.601 1.00 88.94 96 ASP A C 1
ATOM 766 O O . ASP A 1 96 ? -3.809 -19.591 -22.819 1.00 88.94 96 ASP A O 1
ATOM 770 N N . PHE A 1 97 ? -1.755 -18.719 -22.552 1.00 92.81 97 PHE A N 1
ATOM 771 C CA . PHE A 1 97 ? -2.160 -17.319 -22.605 1.00 92.81 97 PHE A CA 1
ATOM 772 C C . PHE A 1 97 ? -1.396 -16.524 -23.661 1.00 92.81 97 PHE A C 1
ATOM 774 O O . PHE A 1 97 ? -0.183 -16.668 -23.821 1.00 92.81 97 PHE A O 1
ATOM 781 N N . SER A 1 98 ? -2.100 -15.593 -24.302 1.00 95.12 98 SER A N 1
ATOM 782 C CA . SER A 1 98 ? -1.469 -14.506 -25.054 1.00 95.12 98 SER A CA 1
ATOM 783 C C . SER A 1 98 ? -0.941 -13.462 -24.073 1.00 95.12 98 SER A C 1
ATOM 785 O O . SER A 1 98 ? -1.704 -12.926 -23.272 1.00 95.12 98 SER A O 1
ATOM 787 N N . ILE A 1 99 ? 0.357 -13.166 -24.114 1.00 97.88 99 ILE A N 1
ATOM 788 C CA . ILE A 1 99 ? 0.978 -12.219 -23.179 1.00 97.88 99 ILE A CA 1
ATOM 789 C C . ILE A 1 99 ? 0.876 -10.801 -23.744 1.00 97.88 99 ILE A C 1
ATOM 791 O O . ILE A 1 99 ? 1.250 -10.560 -24.895 1.00 97.88 99 ILE A O 1
ATOM 795 N N . ILE A 1 100 ? 0.407 -9.867 -22.916 1.00 98.25 100 ILE A N 1
ATOM 796 C CA . ILE A 1 100 ? 0.509 -8.426 -23.149 1.00 98.25 100 ILE A CA 1
ATOM 797 C C . ILE A 1 100 ? 1.482 -7.848 -22.128 1.00 98.25 100 ILE A C 1
ATOM 799 O O . ILE A 1 100 ? 1.256 -7.927 -20.919 1.00 98.25 100 ILE A O 1
ATOM 803 N N . ASP A 1 101 ? 2.554 -7.265 -22.635 1.00 98.56 101 ASP A N 1
ATOM 804 C CA . ASP A 1 101 ? 3.479 -6.441 -21.880 1.00 98.56 101 ASP A CA 1
ATOM 805 C C . ASP A 1 101 ? 2.865 -5.058 -21.638 1.00 98.56 101 ASP A C 1
ATOM 807 O O . ASP A 1 101 ? 2.522 -4.345 -22.583 1.00 98.56 101 ASP A O 1
ATOM 811 N N . VAL A 1 102 ? 2.668 -4.711 -20.367 1.00 98.75 102 VAL A N 1
ATOM 812 C CA . VAL A 1 102 ? 2.094 -3.440 -19.925 1.00 98.75 102 VAL A CA 1
ATOM 813 C C . VAL A 1 102 ? 3.206 -2.594 -19.315 1.00 98.75 102 VAL A C 1
ATOM 815 O O . VAL A 1 102 ? 3.508 -2.683 -18.118 1.00 98.75 102 VAL A O 1
ATOM 818 N N . ASP A 1 103 ? 3.792 -1.757 -20.160 1.00 98.62 103 ASP A N 1
ATOM 819 C CA . ASP A 1 103 ? 4.875 -0.847 -19.817 1.00 98.62 103 ASP A CA 1
ATOM 820 C C . ASP A 1 103 ? 4.329 0.431 -19.173 1.00 98.62 103 ASP A C 1
ATOM 822 O O . ASP A 1 103 ? 3.623 1.227 -19.800 1.00 98.62 103 ASP A O 1
ATOM 826 N N . LEU A 1 104 ? 4.676 0.644 -17.902 1.00 98.56 104 LEU A N 1
ATOM 827 C CA . LEU A 1 104 ? 4.196 1.772 -17.102 1.00 98.56 104 LEU A CA 1
ATOM 828 C C . LEU A 1 104 ? 5.159 2.973 -17.085 1.00 98.56 104 LEU A C 1
ATOM 830 O O . LEU A 1 104 ? 5.024 3.874 -16.246 1.00 98.56 104 LEU A O 1
ATOM 834 N N . ARG A 1 105 ? 6.202 2.975 -17.923 1.00 97.81 105 ARG A N 1
ATOM 835 C CA . ARG A 1 105 ? 7.306 3.940 -17.833 1.00 97.81 105 ARG A CA 1
ATOM 836 C C . ARG A 1 105 ? 7.038 5.205 -18.645 1.00 97.81 105 ARG A C 1
ATOM 838 O O . ARG A 1 105 ? 6.840 5.169 -19.850 1.00 97.81 105 ARG A O 1
ATOM 845 N N . GLU A 1 106 ? 7.058 6.368 -18.004 1.00 95.81 106 GLU A N 1
ATOM 846 C CA . GLU A 1 106 ? 7.015 7.656 -18.720 1.00 95.81 106 GLU A CA 1
ATOM 847 C C . GLU A 1 106 ? 8.396 8.042 -19.261 1.00 95.81 106 GLU A C 1
ATOM 849 O O . GLU A 1 106 ? 8.521 8.663 -20.318 1.00 95.81 106 GLU A O 1
ATOM 854 N N . GLU A 1 107 ? 9.451 7.672 -18.536 1.00 95.50 107 GLU A N 1
ATOM 855 C CA . GLU A 1 107 ? 10.821 7.907 -18.959 1.00 95.50 107 GLU A CA 1
ATOM 856 C C . GLU A 1 107 ? 11.129 7.188 -20.276 1.00 95.50 107 GLU A C 1
ATOM 858 O O . GLU A 1 107 ? 10.740 6.038 -20.482 1.00 95.50 107 GLU A O 1
ATOM 863 N N . SER A 1 108 ? 11.858 7.867 -21.162 1.00 97.69 108 SER A N 1
ATOM 864 C CA . SER A 1 108 ? 12.288 7.274 -22.425 1.00 97.69 108 SER A CA 1
ATOM 865 C C . SER A 1 108 ? 13.271 6.140 -22.176 1.00 97.69 108 SER A C 1
ATOM 867 O O . SER A 1 108 ? 14.257 6.311 -21.452 1.00 97.69 108 SER A O 1
ATOM 869 N N . HIS A 1 109 ? 13.028 5.002 -22.808 1.00 98.25 109 HIS A N 1
ATOM 870 C CA . HIS A 1 109 ? 13.842 3.805 -22.653 1.00 98.25 109 HIS A CA 1
ATOM 871 C C . HIS A 1 109 ? 13.815 2.941 -23.915 1.00 98.25 109 HIS A C 1
ATOM 873 O O . HIS A 1 109 ? 13.127 3.235 -24.889 1.00 98.25 109 HIS A O 1
ATOM 879 N N . GLY A 1 110 ? 14.642 1.904 -23.919 1.00 98.00 110 GLY A N 1
ATOM 880 C CA . GLY A 1 110 ? 14.727 0.938 -25.002 1.00 98.00 110 GLY A CA 1
ATOM 881 C C . GLY A 1 110 ? 15.887 -0.013 -24.771 1.00 98.00 110 GLY A C 1
ATOM 882 O O . GLY A 1 110 ? 16.279 -0.274 -23.631 1.00 98.00 110 GLY A O 1
ATOM 883 N N . PHE A 1 111 ? 16.451 -0.527 -25.858 1.00 98.06 111 PHE A N 1
ATOM 884 C CA . PHE A 1 111 ? 17.432 -1.600 -25.796 1.00 98.06 111 PHE A CA 1
ATOM 885 C C . PHE A 1 111 ? 18.613 -1.335 -26.716 1.00 98.06 111 PHE A C 1
ATOM 887 O O . PHE A 1 111 ? 18.434 -0.911 -27.855 1.00 98.06 111 PHE A O 1
ATOM 894 N N . ILE A 1 112 ? 19.820 -1.646 -26.240 1.00 97.69 112 ILE A N 1
ATOM 895 C CA . ILE A 1 112 ? 21.035 -1.709 -27.057 1.00 97.69 112 ILE A CA 1
ATOM 896 C C . ILE A 1 112 ? 21.550 -3.144 -27.012 1.00 97.69 112 ILE A C 1
ATOM 898 O O . ILE A 1 112 ? 21.938 -3.630 -25.953 1.00 97.69 112 ILE A O 1
ATOM 902 N N . ASN A 1 113 ? 21.559 -3.832 -28.156 1.00 96.06 113 ASN A N 1
ATOM 903 C CA . ASN A 1 113 ? 21.964 -5.242 -28.265 1.00 96.06 113 ASN A CA 1
ATOM 904 C C . ASN A 1 113 ? 21.239 -6.165 -27.254 1.00 96.06 113 ASN A C 1
ATOM 906 O O . ASN A 1 113 ? 21.842 -7.087 -26.709 1.00 96.06 113 ASN A O 1
ATOM 910 N N . GLY A 1 114 ? 19.969 -5.872 -26.951 1.00 95.25 114 GLY A N 1
ATOM 911 C CA . GLY A 1 114 ? 19.164 -6.602 -25.963 1.00 95.25 114 GLY A CA 1
ATOM 912 C C . GLY A 1 114 ? 19.351 -6.162 -24.501 1.00 95.25 114 GLY A C 1
ATOM 913 O O . GLY A 1 114 ? 18.600 -6.610 -23.636 1.00 95.25 114 GLY A O 1
ATOM 914 N N . ILE A 1 115 ? 20.296 -5.261 -24.204 1.00 95.94 115 ILE A N 1
ATOM 915 C CA . ILE A 1 115 ? 20.496 -4.669 -22.870 1.00 95.94 115 ILE A CA 1
ATOM 916 C C . ILE A 1 115 ? 19.524 -3.503 -22.681 1.00 95.94 115 ILE A C 1
ATOM 918 O O . ILE A 1 115 ? 19.503 -2.592 -23.507 1.00 95.94 115 ILE A O 1
ATOM 922 N N . ALA A 1 116 ? 18.768 -3.505 -21.583 1.00 97.69 116 ALA A N 1
ATOM 923 C CA . ALA A 1 116 ? 17.807 -2.453 -21.262 1.00 97.69 116 ALA A CA 1
ATOM 924 C C . ALA A 1 116 ? 18.493 -1.158 -20.799 1.00 97.69 116 ALA A C 1
ATOM 926 O O . ALA A 1 116 ? 19.325 -1.173 -19.881 1.00 97.69 116 ALA A O 1
ATOM 927 N N . ILE A 1 117 ? 18.111 -0.039 -21.410 1.00 97.50 117 ILE A N 1
ATOM 928 C CA . ILE A 1 117 ? 18.627 1.299 -21.112 1.00 97.50 117 ILE A CA 1
ATOM 929 C C . ILE A 1 117 ? 17.499 2.317 -20.977 1.00 97.50 117 ILE A C 1
ATOM 931 O O . ILE A 1 117 ? 16.454 2.186 -21.608 1.00 97.50 117 ILE A O 1
ATOM 935 N N . SER A 1 118 ? 17.754 3.387 -20.226 1.00 97.44 118 SER A N 1
ATOM 936 C CA . SER A 1 118 ? 16.878 4.561 -20.177 1.00 97.44 118 SER A CA 1
ATOM 937 C C . SER A 1 118 ? 17.642 5.876 -20.267 1.00 97.44 118 SER A C 1
ATOM 939 O O . SER A 1 118 ? 18.834 5.957 -19.962 1.00 97.44 118 SER A O 1
ATOM 941 N N . PHE A 1 119 ? 16.938 6.918 -20.703 1.00 96.06 119 PHE A N 1
ATOM 942 C CA . PHE A 1 119 ? 17.411 8.296 -20.745 1.00 96.06 119 PHE A CA 1
ATOM 943 C C . PHE A 1 119 ? 16.979 8.987 -19.453 1.00 96.06 119 PHE A C 1
ATOM 945 O O . PHE A 1 119 ? 15.871 9.515 -19.344 1.00 96.06 119 PHE A O 1
ATOM 952 N N . ALA A 1 120 ? 17.847 8.948 -18.446 1.00 92.81 120 ALA A N 1
ATOM 953 C CA . ALA A 1 120 ? 17.510 9.360 -17.092 1.00 92.81 120 ALA A CA 1
ATOM 954 C C . ALA A 1 120 ? 18.158 10.693 -16.709 1.00 92.81 120 ALA A C 1
ATOM 956 O O . ALA A 1 120 ? 19.343 10.923 -16.947 1.00 92.81 120 ALA A O 1
ATOM 957 N N . ASN A 1 121 ? 17.373 11.539 -16.041 1.00 89.62 121 ASN A N 1
ATOM 958 C CA . ASN A 1 121 ? 17.879 12.625 -15.205 1.00 89.62 121 ASN A CA 1
ATOM 959 C C . ASN A 1 121 ? 17.959 12.159 -13.734 1.00 89.62 121 ASN A C 1
ATOM 961 O O . ASN A 1 121 ? 17.543 11.048 -13.394 1.00 89.62 121 ASN A O 1
ATOM 965 N N . SER A 1 122 ? 18.442 13.017 -12.832 1.00 84.62 122 SER A N 1
ATOM 966 C CA . SER A 1 122 ? 18.621 12.682 -11.405 1.00 84.62 122 SER A CA 1
ATOM 967 C C . SER A 1 122 ? 17.345 12.239 -10.670 1.00 84.62 122 SER A C 1
ATOM 969 O O . SER A 1 122 ? 17.440 11.598 -9.625 1.00 84.62 122 SER A O 1
ATOM 971 N N . LYS A 1 123 ? 16.157 12.561 -11.199 1.00 82.94 123 LYS A N 1
ATOM 972 C CA . LYS A 1 123 ? 14.847 12.223 -10.615 1.00 82.94 123 LYS A CA 1
ATOM 973 C C . LYS A 1 123 ? 14.044 11.215 -11.446 1.00 82.94 123 LYS A C 1
ATOM 975 O O . LYS A 1 123 ? 12.885 10.980 -11.123 1.00 82.94 123 LYS A O 1
ATOM 980 N N . ASN A 1 124 ? 14.632 10.652 -12.505 1.00 84.12 124 ASN A N 1
ATOM 981 C CA . ASN A 1 124 ? 13.976 9.748 -13.454 1.00 84.12 124 ASN A CA 1
ATOM 982 C C . ASN A 1 124 ? 12.629 10.278 -14.001 1.00 84.12 124 ASN A C 1
ATOM 984 O O . ASN A 1 124 ? 11.669 9.533 -14.163 1.00 84.12 124 ASN A O 1
ATOM 988 N N . ASN A 1 125 ? 12.542 11.588 -14.245 1.00 84.81 125 ASN A N 1
ATOM 989 C CA . ASN A 1 125 ? 11.308 12.275 -14.642 1.00 84.81 125 ASN A CA 1
ATOM 990 C C . ASN A 1 125 ? 11.530 13.239 -15.819 1.00 84.81 125 ASN A C 1
ATOM 992 O O . ASN A 1 125 ? 10.922 14.307 -15.890 1.00 84.81 125 ASN A O 1
ATOM 996 N N . ALA A 1 126 ? 12.441 12.877 -16.727 1.00 89.38 126 ALA A N 1
ATOM 997 C CA . ALA A 1 126 ? 12.872 13.726 -17.840 1.00 89.38 126 ALA A CA 1
ATOM 998 C C . ALA A 1 126 ? 11.716 14.164 -18.759 1.00 89.38 126 ALA A C 1
ATOM 1000 O O . ALA A 1 126 ? 11.760 15.270 -19.300 1.00 89.38 126 ALA A O 1
ATOM 1001 N N . ASN A 1 127 ? 10.682 13.323 -18.856 1.00 89.56 127 ASN A N 1
ATOM 1002 C CA . ASN A 1 127 ? 9.507 13.502 -19.707 1.00 89.56 127 ASN A CA 1
ATOM 1003 C C . ASN A 1 127 ? 8.275 14.031 -18.955 1.00 89.56 127 ASN A C 1
ATOM 1005 O O . ASN A 1 127 ? 7.186 14.094 -19.525 1.00 89.56 127 ASN A O 1
ATOM 1009 N N 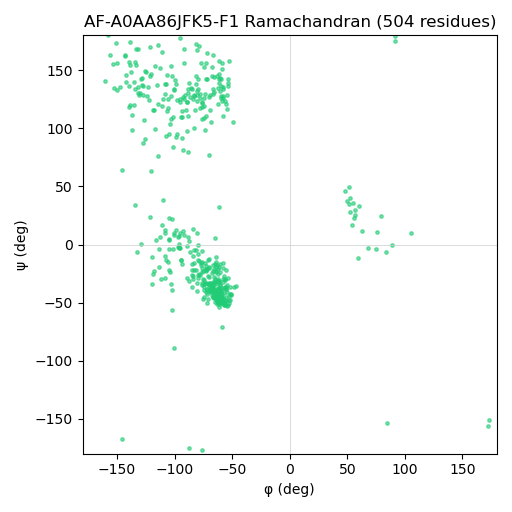. LYS A 1 128 ? 8.426 14.424 -17.685 1.00 87.81 128 LYS A N 1
ATOM 1010 C CA . LYS A 1 128 ? 7.298 14.869 -16.868 1.00 87.81 128 LYS A CA 1
ATOM 1011 C C . LYS A 1 128 ? 6.589 16.059 -17.514 1.00 87.81 128 LYS A C 1
ATOM 1013 O O . LYS A 1 128 ? 7.203 17.098 -17.747 1.00 87.81 128 LYS A O 1
ATOM 1018 N N . GLY A 1 129 ? 5.278 15.925 -17.700 1.00 83.31 129 GLY A N 1
ATOM 1019 C CA . GLY A 1 129 ? 4.416 16.970 -18.258 1.00 83.31 129 GLY A CA 1
ATOM 1020 C C . GLY A 1 129 ? 4.290 16.951 -19.783 1.00 83.31 129 GLY A C 1
ATOM 1021 O O . GLY A 1 129 ? 3.574 17.791 -20.321 1.00 83.31 129 GLY A O 1
ATOM 1022 N N . LEU A 1 130 ? 4.952 16.017 -20.470 1.00 84.38 130 LEU A N 1
ATOM 1023 C CA . LEU A 1 130 ? 4.714 15.759 -21.889 1.00 84.38 130 LEU A CA 1
ATOM 1024 C C . LEU A 1 130 ? 3.386 15.016 -22.101 1.00 84.38 130 LEU A C 1
ATOM 1026 O O . LEU A 1 130 ? 2.924 14.283 -21.225 1.00 84.38 130 LEU A O 1
ATOM 1030 N N . SER A 1 131 ? 2.786 15.199 -23.279 1.00 83.44 131 SER A N 1
ATOM 1031 C CA . SER A 1 131 ? 1.649 14.386 -23.722 1.00 83.44 131 SER A CA 1
ATOM 1032 C C . SER A 1 131 ? 2.098 12.964 -24.080 1.00 83.44 131 SER A C 1
ATOM 1034 O O . SER A 1 131 ? 3.287 12.718 -24.284 1.00 83.44 131 SER A O 1
ATOM 1036 N N . TYR A 1 132 ? 1.154 12.025 -24.199 1.00 81.00 132 TYR A N 1
ATOM 1037 C CA . TYR A 1 132 ? 1.456 10.657 -24.637 1.00 81.00 132 TYR A CA 1
ATOM 1038 C C . TYR A 1 132 ? 2.236 10.641 -25.965 1.00 81.00 132 TYR A C 1
ATOM 1040 O O . TYR A 1 132 ? 3.309 10.042 -26.044 1.00 81.00 132 TYR A O 1
ATOM 1048 N N . ASP A 1 133 ? 1.755 11.363 -26.980 1.00 84.25 133 ASP A N 1
ATOM 1049 C CA . ASP A 1 133 ? 2.396 11.409 -28.300 1.00 84.25 133 ASP A CA 1
ATOM 1050 C C . ASP A 1 133 ? 3.794 12.040 -28.239 1.00 84.25 133 ASP A C 1
ATOM 1052 O O . ASP A 1 133 ? 4.730 11.549 -28.877 1.00 84.25 133 ASP A O 1
ATOM 1056 N N . ASP A 1 134 ? 3.973 13.080 -27.419 1.00 89.25 134 ASP A N 1
ATOM 1057 C CA . ASP A 1 134 ? 5.277 13.718 -27.220 1.00 89.25 134 ASP A CA 1
ATOM 1058 C C . ASP A 1 134 ? 6.269 12.802 -26.492 1.00 89.25 134 ASP A C 1
ATOM 1060 O O . ASP A 1 134 ? 7.466 12.838 -26.793 1.00 89.25 134 ASP A O 1
ATOM 1064 N N . ILE A 1 135 ? 5.803 11.966 -25.556 1.00 89.19 135 ILE A N 1
ATOM 1065 C CA . ILE A 1 135 ? 6.632 10.962 -24.870 1.00 89.19 135 ILE A CA 1
ATOM 1066 C C . ILE A 1 135 ? 7.159 9.949 -25.887 1.00 89.19 135 ILE A C 1
ATOM 1068 O O . ILE A 1 135 ? 8.368 9.710 -25.941 1.00 89.19 135 ILE A O 1
ATOM 1072 N N . ILE A 1 136 ? 6.278 9.412 -26.736 1.00 89.00 136 ILE A N 1
ATOM 1073 C CA . ILE A 1 136 ? 6.650 8.450 -27.782 1.00 89.00 136 ILE A CA 1
ATOM 1074 C C . ILE A 1 136 ? 7.595 9.091 -28.807 1.00 89.00 136 ILE A C 1
ATOM 1076 O O . ILE A 1 136 ? 8.612 8.501 -29.181 1.00 89.00 136 ILE A O 1
ATOM 1080 N N . ALA A 1 137 ? 7.312 10.320 -29.247 1.00 90.25 137 ALA A N 1
ATOM 1081 C CA . ALA A 1 137 ? 8.170 11.042 -30.184 1.00 90.25 137 ALA A CA 1
ATOM 1082 C C . ALA A 1 137 ? 9.560 11.328 -29.591 1.00 90.25 137 ALA A C 1
ATOM 1084 O O . ALA A 1 137 ? 10.578 11.158 -30.269 1.00 90.25 137 ALA A O 1
ATOM 1085 N N . THR A 1 138 ? 9.615 11.721 -28.316 1.00 94.38 138 THR A N 1
ATOM 1086 C CA . THR A 1 138 ? 10.865 11.983 -27.591 1.00 94.38 138 THR A CA 1
ATOM 1087 C C . THR A 1 138 ? 11.680 10.705 -27.415 1.00 94.38 138 THR A C 1
ATOM 1089 O O . THR A 1 138 ? 12.881 10.715 -27.678 1.00 94.38 138 THR A O 1
ATOM 1092 N N . GLU A 1 139 ? 11.047 9.589 -27.047 1.00 96.38 139 GLU A N 1
ATOM 1093 C CA . GLU A 1 139 ? 11.710 8.286 -26.919 1.00 96.38 139 GLU A CA 1
ATOM 1094 C C . GLU A 1 139 ? 12.310 7.822 -28.248 1.00 96.38 139 GLU A C 1
ATOM 1096 O O . GLU A 1 139 ? 13.504 7.528 -28.315 1.00 96.38 139 GLU A O 1
ATOM 1101 N N . ASN A 1 140 ? 11.532 7.860 -29.332 1.00 94.31 140 ASN A N 1
ATOM 1102 C CA . ASN A 1 140 ? 12.015 7.474 -30.657 1.00 94.31 140 ASN A CA 1
ATOM 1103 C C . ASN A 1 140 ? 13.167 8.369 -31.139 1.00 94.31 140 ASN A C 1
ATOM 1105 O O . ASN A 1 140 ? 14.138 7.876 -31.721 1.00 94.31 140 ASN A O 1
ATOM 1109 N N . LYS A 1 141 ? 13.104 9.678 -30.866 1.00 96.06 141 LYS A N 1
ATOM 1110 C CA . LYS A 1 141 ? 14.196 10.615 -31.161 1.00 96.06 141 LYS A CA 1
ATOM 1111 C C . LYS A 1 141 ? 15.453 10.295 -30.350 1.00 96.06 141 LYS A C 1
ATOM 1113 O O . LYS A 1 141 ? 16.552 10.311 -30.902 1.00 96.06 141 LYS A O 1
ATOM 1118 N N . ASN A 1 142 ? 15.294 10.008 -29.061 1.00 95.88 142 ASN A N 1
ATOM 1119 C CA . ASN A 1 142 ? 16.387 9.666 -28.159 1.00 95.88 142 ASN A CA 1
ATOM 1120 C C . ASN A 1 142 ? 17.075 8.367 -28.604 1.00 95.88 142 ASN A C 1
ATOM 1122 O O . ASN A 1 142 ? 18.293 8.352 -28.775 1.00 95.88 142 ASN A O 1
ATOM 1126 N N . LEU A 1 143 ? 16.308 7.315 -28.896 1.00 96.88 143 LEU A N 1
ATOM 1127 C CA . LEU A 1 143 ? 16.835 6.048 -29.410 1.00 96.88 143 LEU A CA 1
ATOM 1128 C C . LEU A 1 143 ? 17.541 6.221 -30.762 1.00 96.88 143 LEU A C 1
ATOM 1130 O O . LEU A 1 143 ? 18.655 5.733 -30.934 1.00 96.88 143 LEU A O 1
ATOM 1134 N N . SER A 1 144 ? 16.963 6.997 -31.684 1.00 96.38 144 SER A N 1
ATOM 1135 C CA . SER A 1 144 ? 17.561 7.264 -33.006 1.00 96.38 144 SER A CA 1
ATOM 1136 C C . SER A 1 144 ? 18.854 8.088 -32.948 1.00 96.38 144 SER A C 1
ATOM 1138 O O . SER A 1 144 ? 19.603 8.134 -33.921 1.00 96.38 144 SER A O 1
ATOM 1140 N N . SER A 1 145 ? 19.119 8.767 -31.827 1.00 95.81 145 SER A N 1
ATOM 1141 C CA . SER A 1 145 ? 20.359 9.523 -31.615 1.00 95.81 145 SER A CA 1
ATOM 1142 C C . SER A 1 145 ? 21.557 8.629 -31.273 1.00 95.81 145 SER A C 1
ATOM 1144 O O . SER A 1 145 ? 22.704 9.067 -31.384 1.00 95.81 145 SER A O 1
ATOM 1146 N N . ILE A 1 146 ? 21.306 7.371 -30.890 1.00 96.81 146 ILE A N 1
ATOM 1147 C CA . ILE A 1 146 ? 22.351 6.389 -30.610 1.00 96.81 146 ILE A CA 1
ATOM 1148 C C . ILE A 1 146 ? 22.942 5.920 -31.938 1.00 96.81 146 ILE A C 1
ATOM 1150 O O . ILE A 1 146 ? 22.265 5.340 -32.785 1.00 96.81 146 ILE A O 1
ATOM 1154 N N . LYS A 1 147 ? 24.240 6.153 -32.112 1.00 97.12 147 LYS A N 1
ATOM 1155 C CA . LYS A 1 147 ? 24.952 5.774 -33.327 1.00 97.12 147 LYS A CA 1
ATOM 1156 C C . LYS A 1 147 ? 25.336 4.295 -33.321 1.00 97.12 147 LYS A C 1
ATOM 1158 O O . LYS A 1 147 ? 25.973 3.809 -32.389 1.00 97.12 147 LYS A O 1
ATOM 1163 N N . ILE A 1 148 ? 24.989 3.603 -34.400 1.00 97.81 148 ILE A N 1
ATOM 1164 C CA . ILE A 1 148 ? 25.376 2.209 -34.635 1.00 97.81 148 ILE A CA 1
ATOM 1165 C C . ILE A 1 148 ? 26.869 2.133 -34.985 1.00 97.81 148 ILE A C 1
ATOM 1167 O O . ILE A 1 148 ? 27.390 2.985 -35.702 1.00 97.81 148 ILE A O 1
ATOM 1171 N N . ASN A 1 149 ? 27.547 1.092 -34.500 1.00 97.38 149 ASN A N 1
ATOM 1172 C CA . ASN A 1 149 ? 28.972 0.802 -34.685 1.00 97.38 149 ASN A CA 1
ATOM 1173 C C . ASN A 1 149 ? 29.948 1.842 -34.096 1.00 97.38 149 ASN A C 1
ATOM 1175 O O . ASN A 1 149 ? 31.149 1.750 -34.348 1.00 97.38 149 ASN A O 1
ATOM 1179 N N . GLU A 1 150 ? 29.478 2.785 -33.275 1.00 97.12 150 GLU A N 1
ATOM 1180 C CA . GLU A 1 150 ? 30.332 3.704 -32.509 1.00 97.12 150 GLU A CA 1
ATOM 1181 C C . GLU A 1 150 ? 30.307 3.341 -31.009 1.00 97.12 150 GLU A C 1
ATOM 1183 O O . GLU A 1 150 ? 29.242 3.028 -30.479 1.00 97.12 150 GLU A O 1
ATOM 1188 N N . PRO A 1 151 ? 31.445 3.355 -30.287 1.00 97.00 151 PRO A N 1
ATOM 1189 C CA . PRO A 1 151 ? 31.456 3.097 -28.847 1.00 97.00 151 PRO A CA 1
ATOM 1190 C C . PRO A 1 151 ? 30.612 4.111 -28.059 1.00 97.00 151 PRO A C 1
ATOM 1192 O O . PRO A 1 151 ? 30.763 5.321 -28.222 1.00 97.00 151 PRO A O 1
ATOM 1195 N N . LEU A 1 152 ? 29.771 3.609 -27.157 1.00 96.12 152 LEU A N 1
ATOM 1196 C CA . LEU A 1 152 ? 28.941 4.380 -26.237 1.00 96.12 152 LEU A CA 1
ATOM 1197 C C . LEU A 1 152 ? 29.259 3.979 -24.794 1.00 96.12 152 LEU A C 1
ATOM 1199 O O . LEU A 1 152 ? 29.138 2.810 -24.426 1.00 96.12 152 LEU A O 1
ATOM 1203 N N . THR A 1 153 ? 29.614 4.953 -23.960 1.00 96.31 153 THR A N 1
ATOM 1204 C CA . THR A 1 153 ? 29.823 4.734 -22.523 1.00 96.31 153 THR A CA 1
ATOM 1205 C C . THR A 1 153 ? 28.520 4.930 -21.759 1.00 96.31 153 THR A C 1
ATOM 1207 O O . THR A 1 153 ? 27.921 6.004 -21.805 1.00 96.31 153 THR A O 1
ATOM 1210 N N . ILE A 1 154 ? 28.100 3.902 -21.024 1.00 96.12 154 ILE A N 1
ATOM 1211 C CA . ILE A 1 154 ? 26.930 3.942 -20.148 1.00 96.12 154 ILE A CA 1
ATOM 1212 C C . ILE A 1 154 ? 27.276 4.663 -18.845 1.00 96.12 154 ILE A C 1
ATOM 1214 O O . ILE A 1 154 ? 28.250 4.321 -18.173 1.00 96.12 154 ILE A O 1
ATOM 1218 N N . PHE A 1 155 ? 26.454 5.639 -18.462 1.00 94.88 155 PHE A N 1
ATOM 1219 C CA . PHE A 1 155 ? 26.788 6.593 -17.405 1.00 94.88 155 PHE A CA 1
ATOM 1220 C C . PHE A 1 155 ? 26.907 5.967 -16.008 1.00 94.88 155 PHE A C 1
ATOM 1222 O O . PHE A 1 155 ? 27.847 6.262 -15.279 1.00 94.88 155 PHE A O 1
ATOM 1229 N N . ASN A 1 156 ? 25.973 5.097 -15.612 1.00 94.31 156 ASN A N 1
ATOM 1230 C CA . ASN A 1 156 ? 25.944 4.537 -14.254 1.00 94.31 156 ASN A CA 1
ATOM 1231 C C . ASN A 1 156 ? 26.903 3.355 -14.043 1.00 94.31 156 ASN A C 1
ATOM 1233 O O . ASN A 1 156 ? 27.265 3.073 -12.904 1.00 94.31 156 ASN A O 1
ATOM 1237 N N . THR A 1 157 ? 27.310 2.660 -15.108 1.00 93.44 157 THR A N 1
ATOM 1238 C CA . THR A 1 157 ? 28.188 1.479 -15.014 1.00 93.44 157 THR A CA 1
ATOM 1239 C C . THR A 1 157 ? 29.609 1.743 -15.504 1.00 93.44 157 THR A C 1
ATOM 1241 O O . THR A 1 157 ? 30.488 0.915 -15.272 1.00 93.44 157 THR A O 1
ATOM 1244 N N . ASN A 1 158 ? 29.848 2.864 -16.197 1.00 93.75 158 ASN A N 1
ATOM 1245 C CA . ASN A 1 158 ? 31.084 3.165 -16.930 1.00 93.75 158 ASN A CA 1
ATOM 1246 C C . ASN A 1 158 ? 31.488 2.080 -17.949 1.00 93.75 158 ASN A C 1
ATOM 1248 O O . ASN A 1 158 ? 32.629 2.048 -18.414 1.00 93.75 158 ASN A O 1
ATOM 1252 N N . LYS A 1 159 ? 30.564 1.184 -18.321 1.00 93.12 159 LYS A N 1
ATOM 1253 C CA . LYS A 1 159 ? 30.794 0.151 -19.334 1.00 93.12 159 LYS A CA 1
ATOM 1254 C C . LYS A 1 159 ? 30.652 0.775 -20.718 1.00 93.12 159 LYS A C 1
ATOM 1256 O O . LYS A 1 159 ? 29.703 1.511 -20.982 1.00 93.12 159 LYS A O 1
ATOM 1261 N N . THR A 1 160 ? 31.597 0.473 -21.604 1.00 94.81 160 THR A N 1
ATOM 1262 C CA . THR A 1 160 ? 31.507 0.854 -23.017 1.00 94.81 160 THR A CA 1
ATOM 1263 C C . THR A 1 160 ? 30.864 -0.280 -23.798 1.00 94.81 160 THR A C 1
ATOM 1265 O O . THR A 1 160 ? 31.327 -1.417 -23.730 1.00 94.81 160 THR A O 1
ATOM 1268 N N . ILE A 1 161 ? 29.811 0.034 -24.542 1.00 94.62 161 ILE A N 1
ATOM 1269 C CA . ILE A 1 161 ? 29.137 -0.888 -25.452 1.00 94.62 161 ILE A CA 1
ATOM 1270 C C . ILE A 1 161 ? 29.199 -0.324 -26.867 1.00 94.62 161 ILE A C 1
ATOM 1272 O O . I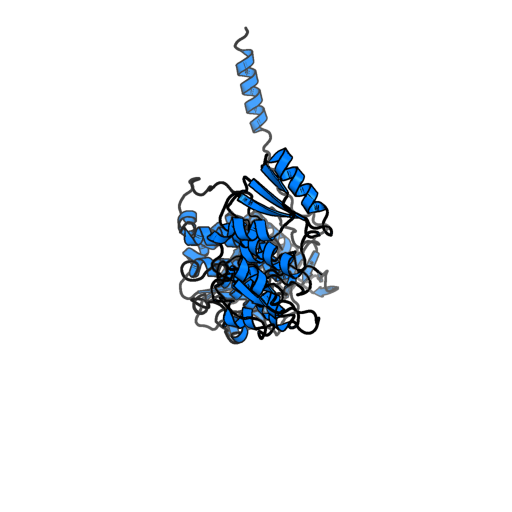LE A 1 161 ? 29.157 0.887 -27.057 1.00 94.62 161 ILE A O 1
ATOM 1276 N N . THR A 1 162 ? 29.285 -1.188 -27.871 1.00 97.31 162 THR A N 1
ATOM 1277 C CA . THR A 1 162 ? 29.164 -0.783 -29.276 1.00 97.31 162 THR A CA 1
ATOM 1278 C C . THR A 1 162 ? 27.770 -1.182 -29.760 1.00 97.31 162 THR A C 1
ATOM 1280 O O . THR A 1 162 ? 27.510 -2.382 -29.897 1.00 97.31 162 THR A O 1
ATOM 1283 N N . PRO A 1 163 ? 26.845 -0.228 -29.973 1.00 97.62 163 PRO A N 1
ATOM 1284 C CA . PRO A 1 163 ? 25.506 -0.525 -30.460 1.00 97.62 163 PRO A CA 1
ATOM 1285 C C . PRO A 1 163 ? 25.576 -1.152 -31.854 1.00 97.62 163 PRO A C 1
ATOM 1287 O O . PRO A 1 163 ? 26.097 -0.547 -32.784 1.00 97.62 163 PRO A O 1
ATOM 1290 N N . ILE A 1 164 ? 25.055 -2.364 -31.999 1.00 97.69 164 ILE A N 1
ATOM 1291 C CA . ILE A 1 164 ? 24.854 -3.051 -33.285 1.00 97.69 164 ILE A CA 1
ATOM 1292 C C . ILE A 1 164 ? 23.372 -2.974 -33.658 1.00 97.69 164 ILE A C 1
ATOM 1294 O O . ILE A 1 164 ? 23.020 -2.846 -34.828 1.00 97.69 164 ILE A O 1
ATOM 1298 N N . ARG A 1 165 ? 22.503 -3.011 -32.642 1.00 96.88 165 ARG A N 1
ATOM 1299 C CA . ARG A 1 165 ? 21.055 -2.894 -32.763 1.00 96.88 165 ARG A CA 1
ATOM 1300 C C . ARG A 1 165 ? 20.508 -2.026 -31.634 1.00 96.88 165 ARG A C 1
ATOM 1302 O O . ARG A 1 165 ? 20.914 -2.191 -30.482 1.00 96.88 165 ARG A O 1
ATOM 1309 N N . VAL A 1 166 ? 19.592 -1.126 -31.982 1.00 97.88 166 VAL A N 1
ATOM 1310 C CA . VAL A 1 166 ? 18.838 -0.285 -31.046 1.00 97.88 166 VAL A CA 1
ATOM 1311 C C . VAL A 1 166 ? 17.358 -0.456 -31.350 1.00 97.88 166 VAL A C 1
ATOM 1313 O O . VAL A 1 166 ? 16.963 -0.341 -32.508 1.00 97.88 166 VAL A O 1
ATOM 1316 N N . GLU A 1 167 ? 16.562 -0.751 -30.330 1.00 97.00 167 GLU A N 1
ATOM 1317 C CA . GLU A 1 167 ? 15.127 -1.030 -30.458 1.00 97.00 167 GLU A CA 1
ATOM 1318 C C . GLU A 1 167 ? 14.358 -0.350 -29.324 1.00 97.00 167 GLU A C 1
ATOM 1320 O O . GLU A 1 167 ? 14.876 -0.213 -28.211 1.00 97.00 167 GLU A O 1
ATOM 1325 N N . ASN A 1 168 ? 13.118 0.056 -29.596 1.00 97.44 168 ASN A N 1
ATOM 1326 C CA . ASN A 1 168 ? 12.169 0.361 -28.525 1.00 97.44 168 ASN A CA 1
ATOM 1327 C C . ASN A 1 168 ? 11.537 -0.933 -27.983 1.00 97.44 168 ASN A C 1
ATOM 1329 O O . ASN A 1 168 ? 11.680 -2.009 -28.570 1.00 97.44 168 ASN A O 1
ATOM 1333 N N . GLU A 1 169 ? 10.852 -0.839 -26.845 1.00 98.19 169 GLU A N 1
ATOM 1334 C CA . GLU A 1 169 ? 10.307 -2.022 -26.176 1.00 98.19 169 GLU A CA 1
ATOM 1335 C C . GLU A 1 169 ? 9.234 -2.733 -27.000 1.00 98.19 169 GLU A C 1
ATOM 1337 O O . GLU A 1 169 ? 9.309 -3.949 -27.167 1.00 98.19 169 GLU A O 1
ATOM 1342 N N . ASN A 1 170 ? 8.330 -1.977 -27.632 1.00 96.88 170 ASN A N 1
ATOM 1343 C CA . ASN A 1 170 ? 7.311 -2.520 -28.532 1.00 96.88 170 ASN A CA 1
ATOM 1344 C C . ASN A 1 170 ? 7.917 -3.417 -29.628 1.00 96.88 170 ASN A C 1
ATOM 1346 O O . ASN A 1 170 ? 7.459 -4.537 -29.855 1.00 96.88 170 ASN A O 1
ATOM 1350 N N . GLN A 1 171 ? 8.974 -2.941 -30.296 1.00 95.94 171 GLN A N 1
ATOM 1351 C CA . GLN A 1 171 ? 9.690 -3.705 -31.320 1.00 95.94 171 GLN A CA 1
ATOM 1352 C C . GLN A 1 171 ? 10.286 -4.990 -30.741 1.00 95.94 171 GLN A C 1
ATOM 1354 O O . GLN A 1 171 ? 10.124 -6.061 -31.331 1.00 95.94 171 GLN A O 1
ATOM 1359 N N . LEU A 1 172 ? 10.943 -4.894 -29.582 1.00 97.25 172 LEU A N 1
ATOM 1360 C CA . LEU A 1 172 ? 11.573 -6.040 -28.938 1.00 97.25 172 LEU A CA 1
ATOM 1361 C C . LEU A 1 172 ? 10.549 -7.129 -28.591 1.00 97.25 172 LEU A C 1
ATOM 1363 O O . LEU A 1 172 ? 10.757 -8.292 -28.942 1.00 97.25 172 LEU A O 1
ATOM 1367 N N . VAL A 1 173 ? 9.459 -6.769 -27.908 1.00 97.12 173 VAL A N 1
ATOM 1368 C CA . VAL A 1 173 ? 8.481 -7.746 -27.404 1.00 97.12 173 VAL A CA 1
ATOM 1369 C C . VAL A 1 173 ? 7.614 -8.317 -28.529 1.00 97.12 173 VAL A C 1
ATOM 1371 O O . VAL A 1 173 ? 7.380 -9.528 -28.566 1.00 97.12 173 VAL A O 1
ATOM 1374 N N . THR A 1 174 ? 7.256 -7.505 -29.532 1.00 94.06 174 THR A N 1
ATOM 1375 C CA . THR A 1 174 ? 6.492 -7.971 -30.702 1.00 94.06 174 THR A CA 1
ATOM 1376 C C . THR A 1 174 ? 7.275 -9.017 -31.500 1.00 94.06 174 THR A C 1
ATOM 1378 O O . THR A 1 174 ? 6.714 -10.034 -31.907 1.00 94.06 174 THR A O 1
ATOM 1381 N N . ASN A 1 175 ? 8.599 -8.856 -31.629 1.00 93.81 175 ASN A N 1
ATOM 1382 C CA . ASN A 1 175 ? 9.481 -9.852 -32.254 1.00 93.81 175 ASN A CA 1
ATOM 1383 C C . ASN A 1 175 ? 9.546 -11.192 -31.488 1.00 93.81 175 ASN A C 1
ATOM 1385 O O . ASN A 1 175 ? 10.083 -12.174 -32.005 1.00 93.81 175 ASN A O 1
ATOM 1389 N N . LYS A 1 176 ? 9.012 -11.254 -30.262 1.00 93.69 176 LYS A N 1
ATOM 1390 C CA . LYS A 1 176 ? 8.914 -12.460 -29.422 1.00 93.69 176 LYS A CA 1
ATOM 1391 C C . LYS A 1 176 ? 7.470 -12.950 -29.252 1.00 93.69 176 LYS A C 1
ATOM 1393 O O . LYS A 1 176 ? 7.216 -13.765 -28.364 1.00 93.69 176 LYS A O 1
ATOM 1398 N N . ASN A 1 177 ? 6.548 -12.499 -30.108 1.00 93.62 177 ASN A N 1
ATOM 1399 C CA . ASN A 1 177 ? 5.112 -12.804 -30.051 1.00 93.62 177 ASN A CA 1
ATOM 1400 C C . ASN A 1 177 ? 4.439 -12.352 -28.742 1.00 93.62 177 ASN A C 1
ATOM 1402 O O . ASN A 1 177 ? 3.520 -13.006 -28.253 1.00 93.62 177 ASN A O 1
ATOM 1406 N N . ILE A 1 178 ? 4.907 -11.246 -28.165 1.00 96.31 178 ILE A N 1
ATOM 1407 C CA . ILE A 1 178 ? 4.290 -10.594 -27.011 1.00 96.31 178 ILE A CA 1
ATOM 1408 C C . ILE A 1 178 ? 3.653 -9.297 -27.510 1.00 96.31 178 ILE A C 1
ATOM 1410 O O . ILE A 1 178 ? 4.285 -8.522 -28.224 1.00 96.31 178 ILE A O 1
ATOM 1414 N N . SER A 1 179 ? 2.386 -9.080 -27.170 1.00 96.19 179 SER A N 1
ATOM 1415 C CA . SER A 1 179 ? 1.687 -7.830 -27.481 1.00 96.19 179 SER A CA 1
ATOM 1416 C C . SER A 1 179 ? 2.123 -6.726 -26.520 1.00 96.19 179 SER A C 1
ATOM 1418 O O . SER A 1 179 ? 2.558 -7.021 -25.413 1.00 96.19 179 SER A O 1
ATOM 1420 N N . TYR A 1 180 ? 1.985 -5.463 -26.911 1.00 96.88 180 TYR A N 1
ATOM 1421 C CA . TYR A 1 180 ? 2.525 -4.337 -26.149 1.00 96.88 180 TYR A CA 1
ATOM 1422 C C . TYR A 1 180 ? 1.470 -3.265 -25.874 1.00 96.88 180 TYR A C 1
ATOM 1424 O O . TYR A 1 180 ? 0.709 -2.887 -26.767 1.00 96.88 180 TYR A O 1
ATOM 1432 N N . LEU A 1 181 ? 1.464 -2.746 -24.648 1.00 96.38 181 LEU A N 1
ATOM 1433 C CA . LEU A 1 181 ? 0.647 -1.625 -24.206 1.00 96.38 181 LEU A CA 1
ATOM 1434 C C . LEU A 1 181 ? 1.499 -0.661 -23.375 1.00 96.38 181 LEU A C 1
ATOM 1436 O O . LEU A 1 181 ? 1.989 -1.019 -22.309 1.00 96.38 181 LEU A O 1
ATOM 1440 N N . ARG A 1 182 ? 1.606 0.593 -23.822 1.00 96.25 182 ARG A N 1
ATOM 1441 C CA . ARG A 1 182 ? 2.311 1.658 -23.096 1.00 96.25 182 ARG A CA 1
ATOM 1442 C C . ARG A 1 182 ? 1.333 2.518 -22.303 1.00 96.25 182 ARG A C 1
ATOM 1444 O O . ARG A 1 182 ? 0.435 3.101 -22.898 1.00 96.25 182 ARG A O 1
ATOM 1451 N N . ILE A 1 183 ? 1.532 2.653 -20.994 1.00 96.56 183 ILE A N 1
ATOM 1452 C CA . ILE A 1 183 ? 0.783 3.561 -20.109 1.00 96.56 183 ILE A CA 1
ATOM 1453 C C . ILE A 1 183 ? 1.792 4.425 -19.335 1.00 96.56 183 ILE A C 1
ATOM 1455 O O . ILE A 1 183 ? 2.225 4.055 -18.243 1.00 96.56 183 ILE A O 1
ATOM 1459 N N . PRO A 1 184 ? 2.227 5.569 -19.885 1.00 92.50 184 PRO A N 1
ATOM 1460 C CA . PRO A 1 184 ? 3.312 6.339 -19.296 1.00 92.50 184 PRO A CA 1
ATOM 1461 C C . PRO A 1 184 ? 2.895 6.979 -17.968 1.00 92.50 184 PRO A C 1
ATOM 1463 O O . PRO A 1 184 ? 2.048 7.869 -17.924 1.00 92.50 184 PRO A O 1
ATOM 1466 N N . VAL A 1 185 ? 3.537 6.560 -16.875 1.00 94.88 185 VAL A N 1
ATOM 1467 C CA . VAL A 1 185 ? 3.366 7.170 -15.552 1.00 94.88 185 VAL A CA 1
ATOM 1468 C C . VAL A 1 185 ? 4.716 7.619 -15.011 1.00 94.88 185 VAL A C 1
ATOM 1470 O O . VAL A 1 185 ? 5.668 6.829 -14.956 1.00 94.88 185 VAL A O 1
ATOM 1473 N N . THR A 1 186 ? 4.802 8.888 -14.596 1.00 91.44 186 THR A N 1
ATOM 1474 C CA . THR A 1 186 ? 6.017 9.464 -14.005 1.00 91.44 186 THR A CA 1
ATOM 1475 C C . THR A 1 186 ? 6.502 8.613 -12.830 1.00 91.44 186 THR A C 1
ATOM 1477 O O . THR A 1 186 ? 5.711 8.167 -11.991 1.00 91.44 186 THR A O 1
ATOM 1480 N N . ASP A 1 187 ? 7.815 8.420 -12.715 1.00 86.25 187 ASP A N 1
ATOM 1481 C CA . ASP A 1 187 ? 8.388 7.674 -11.599 1.00 86.25 187 ASP A CA 1
ATOM 1482 C C . ASP A 1 187 ? 8.056 8.311 -10.237 1.00 86.25 187 ASP A C 1
ATOM 1484 O O . ASP A 1 187 ? 8.071 9.533 -10.069 1.00 86.25 187 ASP A O 1
ATOM 1488 N N . GLY A 1 188 ? 7.688 7.473 -9.264 1.00 84.19 188 GLY A N 1
ATOM 1489 C CA . GLY A 1 188 ? 7.158 7.905 -7.961 1.00 84.19 188 GLY A CA 1
ATOM 1490 C C . GLY A 1 188 ? 5.774 8.579 -7.994 1.00 84.19 188 GLY A C 1
ATOM 1491 O O . GLY A 1 188 ? 5.241 8.904 -6.934 1.00 84.19 188 GLY A O 1
ATOM 1492 N N . GLY A 1 189 ? 5.186 8.780 -9.176 1.00 88.25 189 GLY A N 1
ATOM 1493 C CA . GLY A 1 189 ? 3.879 9.403 -9.369 1.00 88.25 189 GLY A CA 1
ATOM 1494 C C . GLY A 1 189 ? 2.694 8.435 -9.304 1.00 88.25 189 GLY A C 1
ATOM 1495 O O . GLY A 1 189 ? 2.835 7.241 -9.021 1.00 88.25 189 GLY A O 1
ATOM 1496 N N . LEU A 1 190 ? 1.518 8.999 -9.579 1.00 93.19 190 LEU A N 1
ATOM 1497 C CA . LEU A 1 190 ? 0.246 8.310 -9.801 1.00 93.19 190 LEU A CA 1
ATOM 1498 C C . LEU A 1 190 ? -0.156 8.503 -11.271 1.00 93.19 190 LEU A C 1
ATOM 1500 O O . LEU A 1 190 ? 0.242 9.521 -11.849 1.00 93.19 190 LEU A O 1
ATOM 1504 N N . PRO A 1 191 ? -0.915 7.574 -11.881 1.00 92.00 191 PRO A N 1
ATOM 1505 C CA . PRO A 1 191 ? -1.508 7.841 -13.186 1.00 92.00 191 PRO A CA 1
ATOM 1506 C C . PRO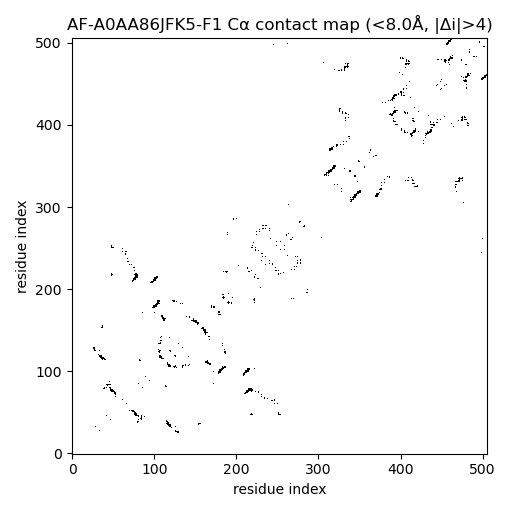 A 1 191 ? -2.435 9.059 -13.091 1.00 92.00 191 PRO A C 1
ATOM 1508 O O . PRO A 1 191 ? -3.107 9.256 -12.078 1.00 92.00 191 PRO A O 1
ATOM 1511 N N . ASN A 1 192 ? -2.441 9.887 -14.133 1.00 85.31 192 ASN A N 1
ATOM 1512 C CA . ASN A 1 192 ? -3.438 10.944 -14.279 1.00 85.31 192 ASN A CA 1
ATOM 1513 C C . ASN A 1 192 ? -4.760 10.356 -14.804 1.00 85.31 192 ASN A C 1
ATOM 1515 O O . ASN A 1 192 ? -4.807 9.197 -15.220 1.00 85.31 192 ASN A O 1
ATOM 1519 N N . ASP A 1 193 ? -5.817 11.163 -14.806 1.00 85.62 193 ASP A N 1
ATOM 1520 C CA . ASP A 1 193 ? -7.165 10.717 -15.176 1.00 85.62 193 ASP A CA 1
ATOM 1521 C C . ASP A 1 193 ? -7.228 10.139 -16.600 1.00 85.62 193 ASP A C 1
ATOM 1523 O O . ASP A 1 193 ? -7.879 9.117 -16.819 1.00 85.62 193 ASP A O 1
ATOM 1527 N N . ASP A 1 194 ? -6.484 10.718 -17.549 1.00 81.00 194 ASP A N 1
ATOM 1528 C CA . ASP A 1 194 ? -6.403 10.217 -18.927 1.00 81.00 194 ASP A CA 1
ATOM 1529 C C . ASP A 1 194 ? -5.809 8.801 -18.983 1.00 81.00 194 ASP A C 1
ATOM 1531 O O . ASP A 1 194 ? -6.333 7.930 -19.677 1.00 81.00 194 ASP A O 1
ATOM 1535 N N . MET A 1 195 ? -4.737 8.540 -18.226 1.00 90.12 195 MET A N 1
ATOM 1536 C CA . MET A 1 195 ? -4.109 7.217 -18.159 1.00 90.12 195 MET A CA 1
ATOM 1537 C C . MET A 1 195 ? -4.956 6.209 -17.382 1.00 90.12 195 MET A C 1
ATOM 1539 O O . MET A 1 195 ? -4.967 5.029 -17.733 1.00 90.12 195 MET A O 1
ATOM 1543 N N . VAL A 1 196 ? -5.690 6.652 -16.355 1.00 93.12 196 VAL A N 1
ATOM 1544 C CA . VAL A 1 196 ? -6.674 5.809 -15.660 1.00 93.12 196 VAL A CA 1
ATOM 1545 C C . VAL A 1 196 ? -7.767 5.384 -16.633 1.00 93.12 196 VAL A C 1
ATOM 1547 O O . VAL A 1 196 ? -8.049 4.192 -16.740 1.00 93.12 196 VAL A O 1
ATOM 1550 N N . LYS A 1 197 ? -8.340 6.334 -17.379 1.00 87.06 197 LYS A N 1
ATOM 1551 C CA . LYS A 1 197 ? -9.365 6.050 -18.384 1.00 87.06 197 LYS A CA 1
ATOM 1552 C C . LYS A 1 197 ? -8.844 5.100 -19.456 1.00 87.06 197 LYS A C 1
ATOM 1554 O O . LYS A 1 197 ? -9.477 4.086 -19.723 1.00 87.06 197 LYS A O 1
ATOM 1559 N N . TYR A 1 198 ? -7.670 5.388 -20.011 1.00 85.88 198 TYR A N 1
ATOM 1560 C CA . TYR A 1 198 ? -7.052 4.546 -21.029 1.00 85.88 198 TYR A CA 1
ATOM 1561 C C . TYR A 1 198 ? -6.841 3.105 -20.542 1.00 85.88 198 TYR A C 1
ATOM 1563 O O . TYR A 1 198 ? -7.136 2.151 -21.261 1.00 85.88 198 TYR A O 1
ATOM 1571 N N . PHE A 1 199 ? -6.400 2.937 -19.292 1.00 96.00 199 PHE A N 1
ATOM 1572 C CA . PHE A 1 199 ? -6.254 1.621 -18.682 1.00 96.00 199 PHE A CA 1
ATOM 1573 C C . PHE A 1 199 ? -7.595 0.900 -18.495 1.00 96.00 199 PHE A C 1
ATOM 1575 O O . PHE A 1 199 ? -7.704 -0.276 -18.834 1.00 96.00 199 PHE A O 1
ATOM 1582 N N . VAL A 1 200 ? -8.617 1.586 -17.978 1.00 94.88 200 VAL A N 1
ATOM 1583 C CA . VAL A 1 200 ? -9.957 1.007 -17.780 1.00 94.88 200 VAL A CA 1
ATOM 1584 C C . VAL A 1 200 ? -10.572 0.590 -19.117 1.00 94.88 200 VAL A C 1
ATOM 1586 O O . VAL A 1 200 ? -11.047 -0.539 -19.241 1.00 94.88 200 VAL A O 1
ATOM 1589 N N . ASP A 1 201 ? -10.489 1.449 -20.135 1.00 88.69 201 ASP A N 1
ATOM 1590 C CA . ASP A 1 201 ? -10.979 1.161 -21.485 1.00 88.69 201 ASP A CA 1
ATOM 1591 C C . ASP A 1 201 ? -10.274 -0.067 -22.080 1.00 88.69 201 ASP A C 1
ATOM 1593 O O . ASP A 1 201 ? -10.925 -0.935 -22.666 1.00 88.69 201 ASP A O 1
ATOM 1597 N N . PHE A 1 202 ? -8.960 -0.192 -21.879 1.00 93.56 202 PHE A N 1
ATOM 1598 C CA . PHE A 1 202 ? -8.212 -1.381 -22.277 1.00 93.56 202 PHE A CA 1
ATOM 1599 C C . PHE A 1 202 ? -8.690 -2.642 -21.540 1.00 93.56 202 PHE A C 1
ATOM 1601 O O . PHE A 1 202 ? -8.970 -3.649 -22.185 1.00 93.56 202 PHE A O 1
ATOM 1608 N N . VAL A 1 203 ? -8.826 -2.603 -20.209 1.00 95.25 203 VAL A N 1
ATOM 1609 C CA . VAL A 1 203 ? -9.232 -3.775 -19.407 1.00 95.25 203 VAL A CA 1
ATOM 1610 C C . VAL A 1 203 ? -10.656 -4.232 -19.742 1.00 95.25 203 VAL A C 1
ATOM 1612 O O . VAL A 1 203 ? -10.931 -5.436 -19.720 1.00 95.25 203 VAL A O 1
ATOM 1615 N N . ASN A 1 204 ? -11.549 -3.299 -20.077 1.00 90.19 204 ASN A N 1
ATOM 1616 C CA . ASN A 1 204 ? -12.925 -3.591 -20.488 1.00 90.19 204 ASN A CA 1
ATOM 1617 C C . ASN A 1 204 ? -13.004 -4.250 -21.875 1.00 90.19 204 ASN A C 1
ATOM 1619 O O . ASN A 1 204 ? -13.923 -5.024 -22.128 1.00 90.19 204 ASN A O 1
ATOM 1623 N N . ASN A 1 205 ? -12.034 -3.980 -22.756 1.00 89.38 205 ASN A N 1
ATOM 1624 C CA . ASN A 1 205 ? -11.967 -4.523 -24.119 1.00 89.38 205 ASN A CA 1
ATOM 1625 C C . ASN A 1 205 ? -10.857 -5.576 -24.296 1.00 89.38 205 ASN A C 1
ATOM 1627 O O . ASN A 1 205 ? -10.502 -5.935 -25.421 1.00 89.38 205 ASN A O 1
ATOM 1631 N N . GLN A 1 206 ? -10.282 -6.056 -23.193 1.00 88.69 206 GLN A N 1
ATOM 1632 C CA . GLN A 1 206 ? -9.179 -7.008 -23.201 1.00 88.69 206 GLN A CA 1
ATOM 1633 C C . GLN A 1 206 ? -9.606 -8.332 -23.862 1.00 88.69 206 GLN A C 1
ATOM 1635 O O . GLN A 1 206 ? -10.660 -8.869 -23.510 1.00 88.69 206 GLN A O 1
ATOM 1640 N N . PRO A 1 207 ? -8.784 -8.919 -24.755 1.00 88.00 207 PRO A N 1
ATOM 1641 C CA . PRO A 1 207 ? -9.086 -10.221 -25.341 1.00 88.00 207 PRO A CA 1
ATOM 1642 C C . PRO A 1 207 ? -9.167 -11.330 -24.283 1.00 88.00 207 PRO A C 1
ATOM 1644 O O . PRO A 1 207 ? -8.411 -11.339 -23.305 1.00 88.00 207 PRO A O 1
ATOM 1647 N N . GLU A 1 208 ? -10.036 -12.315 -24.504 1.00 88.50 208 GLU A N 1
ATOM 1648 C CA . GLU A 1 208 ? -10.073 -13.526 -23.678 1.00 88.50 208 GLU A CA 1
ATOM 1649 C C . GLU A 1 208 ? -8.727 -14.275 -23.712 1.00 88.50 208 GLU A C 1
ATOM 1651 O O . GLU A 1 208 ? -7.951 -14.150 -24.659 1.00 88.50 208 GLU A O 1
ATOM 1656 N N . ASN A 1 209 ? -8.447 -15.070 -22.672 1.00 90.81 209 ASN A N 1
ATOM 1657 C CA . ASN A 1 209 ? -7.209 -15.858 -22.532 1.00 90.81 209 ASN A CA 1
ATOM 1658 C C . ASN A 1 209 ? -5.917 -15.029 -22.643 1.00 90.81 209 ASN A C 1
ATOM 1660 O O . ASN A 1 209 ? -4.893 -15.483 -23.156 1.00 90.81 209 ASN A O 1
ATOM 1664 N N . THR A 1 210 ? -5.965 -13.805 -22.127 1.00 95.31 210 THR A N 1
ATOM 1665 C CA . THR A 1 210 ? -4.820 -12.899 -22.082 1.00 95.31 210 THR A CA 1
ATOM 1666 C C . THR A 1 210 ? -4.169 -12.895 -20.704 1.00 95.31 210 THR A C 1
ATOM 1668 O O . THR A 1 210 ? -4.863 -12.898 -19.685 1.00 95.31 210 THR A O 1
ATOM 1671 N N . TRP A 1 211 ? -2.840 -12.817 -20.685 1.00 97.81 211 TRP A N 1
ATOM 1672 C CA . TRP A 1 211 ? -2.033 -12.584 -19.496 1.00 97.81 211 TRP A CA 1
ATOM 1673 C C . TRP A 1 211 ? -1.406 -11.189 -19.528 1.00 97.81 211 TRP A C 1
ATOM 1675 O O . TRP A 1 211 ? -0.684 -10.867 -20.472 1.00 97.81 211 TRP A O 1
ATOM 1685 N N . LEU A 1 212 ? -1.620 -10.377 -18.489 1.00 98.56 212 LEU A N 1
ATOM 1686 C CA . LEU A 1 212 ? -1.005 -9.046 -18.397 1.00 98.56 212 LEU A CA 1
ATOM 1687 C C . LEU A 1 212 ? 0.284 -9.093 -17.573 1.00 98.56 212 LEU A C 1
ATOM 1689 O O . LEU A 1 212 ? 0.274 -9.485 -16.403 1.00 98.56 212 LEU A O 1
ATOM 1693 N N . HIS A 1 213 ? 1.395 -8.672 -18.168 1.00 98.56 213 HIS A N 1
ATOM 1694 C CA . HIS A 1 213 ? 2.664 -8.496 -17.473 1.00 98.56 213 HIS A CA 1
ATOM 1695 C C . HIS A 1 213 ? 2.922 -7.008 -17.236 1.00 98.56 213 HIS A C 1
ATOM 1697 O O . HIS A 1 213 ? 3.289 -6.288 -18.151 1.00 98.56 213 HIS A O 1
ATOM 1703 N N . PHE A 1 214 ? 2.724 -6.537 -16.007 1.00 98.69 214 PHE A N 1
ATOM 1704 C CA . PHE A 1 214 ? 2.983 -5.144 -15.652 1.00 98.69 214 PHE A CA 1
ATOM 1705 C C . PHE A 1 214 ? 4.450 -4.942 -15.301 1.00 98.69 214 PHE A C 1
ATOM 1707 O O . PHE A 1 214 ? 4.988 -5.645 -14.443 1.00 98.69 214 PHE A O 1
ATOM 1714 N N . HIS A 1 215 ? 5.084 -3.901 -15.824 1.00 98.50 215 HIS A N 1
ATOM 1715 C CA . HIS A 1 215 ? 6.412 -3.539 -15.344 1.00 98.50 215 HIS A CA 1
ATOM 1716 C C . HIS A 1 215 ? 6.637 -2.035 -15.290 1.00 98.50 215 HIS A C 1
ATOM 1718 O O . HIS A 1 215 ? 5.873 -1.215 -15.790 1.00 98.50 215 HIS A O 1
ATOM 1724 N N . CYS A 1 216 ? 7.660 -1.671 -14.536 1.00 96.75 216 CYS A N 1
ATOM 1725 C CA . CYS A 1 216 ? 8.253 -0.347 -14.567 1.00 96.75 216 CYS A CA 1
ATOM 1726 C C . CYS A 1 216 ? 9.752 -0.523 -14.327 1.00 96.75 216 CYS A C 1
ATOM 1728 O O . CYS A 1 216 ? 10.245 -1.646 -14.290 1.00 96.75 216 CYS A O 1
ATOM 1730 N N . LYS A 1 217 ? 10.493 0.550 -14.045 1.00 94.81 217 LYS A N 1
ATOM 1731 C CA . LYS A 1 217 ? 11.934 0.426 -13.790 1.00 94.81 217 LYS A CA 1
ATOM 1732 C C . LYS A 1 217 ? 12.293 -0.601 -12.701 1.00 94.81 217 LYS A C 1
ATOM 1734 O O . LYS A 1 217 ? 13.111 -1.482 -12.934 1.00 94.81 217 LYS A O 1
ATOM 1739 N N . ALA A 1 218 ? 11.674 -0.505 -11.520 1.00 93.00 218 ALA A N 1
ATOM 1740 C CA . ALA A 1 218 ? 12.024 -1.326 -10.350 1.00 93.00 218 ALA A CA 1
ATOM 1741 C C . ALA A 1 218 ? 10.988 -2.405 -9.992 1.00 93.00 218 ALA A C 1
ATOM 1743 O O . ALA A 1 218 ? 11.230 -3.217 -9.105 1.00 93.00 218 ALA A O 1
ATOM 1744 N N . GLY A 1 219 ? 9.802 -2.388 -10.606 1.00 94.12 219 GLY A N 1
ATOM 1745 C CA . GLY A 1 219 ? 8.748 -3.364 -10.317 1.00 94.12 219 GLY A CA 1
ATOM 1746 C C . GLY A 1 219 ? 7.993 -3.161 -9.011 1.00 94.12 219 GLY A C 1
ATOM 1747 O O . GLY A 1 219 ? 7.230 -4.039 -8.611 1.00 94.12 219 GLY A O 1
ATOM 1748 N N . ALA A 1 220 ? 8.196 -2.017 -8.356 1.00 92.12 220 ALA A N 1
ATOM 1749 C CA . ALA A 1 220 ? 7.633 -1.690 -7.051 1.00 92.12 220 ALA A CA 1
ATOM 1750 C C . ALA A 1 220 ? 6.410 -0.764 -7.172 1.00 92.12 220 ALA A C 1
ATOM 1752 O O . ALA A 1 220 ? 5.291 -1.242 -7.293 1.00 92.12 220 ALA A O 1
ATOM 1753 N N . GLY A 1 221 ? 6.602 0.562 -7.171 1.00 93.62 221 GLY A N 1
ATOM 1754 C CA . GLY A 1 221 ? 5.508 1.537 -7.063 1.00 93.62 221 GLY A CA 1
ATOM 1755 C C . GLY A 1 221 ? 4.457 1.440 -8.176 1.00 93.62 221 GLY A C 1
ATOM 1756 O O . GLY A 1 221 ? 3.328 1.028 -7.926 1.00 93.62 221 GLY A O 1
ATOM 1757 N N . ARG A 1 222 ? 4.816 1.838 -9.405 1.00 96.62 222 ARG A N 1
ATOM 1758 C CA . ARG A 1 222 ? 3.888 1.862 -10.557 1.00 96.62 222 ARG A CA 1
ATOM 1759 C C . ARG A 1 222 ? 3.283 0.483 -10.822 1.00 96.62 222 ARG A C 1
ATOM 1761 O O . ARG A 1 222 ? 2.066 0.349 -10.864 1.00 96.62 222 ARG A O 1
ATOM 1768 N N . THR A 1 223 ? 4.124 -0.546 -10.877 1.00 97.94 223 THR A N 1
ATOM 1769 C CA . THR A 1 223 ? 3.698 -1.929 -11.110 1.00 97.94 223 THR A CA 1
ATOM 1770 C C . THR A 1 223 ? 2.679 -2.406 -10.084 1.00 97.94 223 THR A C 1
ATOM 1772 O O . THR A 1 223 ? 1.614 -2.876 -10.462 1.00 97.94 223 THR A O 1
ATOM 1775 N N . THR A 1 224 ? 2.951 -2.244 -8.785 1.00 97.44 224 THR A N 1
ATOM 1776 C CA . THR A 1 224 ? 2.000 -2.667 -7.749 1.00 97.44 224 THR A CA 1
ATOM 1777 C C . THR A 1 224 ? 0.721 -1.827 -7.780 1.00 97.44 224 THR A C 1
ATOM 1779 O O . THR A 1 224 ? -0.351 -2.385 -7.582 1.00 97.44 224 THR A O 1
ATOM 1782 N N . THR A 1 225 ? 0.784 -0.528 -8.107 1.00 98.00 225 THR A N 1
ATOM 1783 C CA . THR A 1 225 ? -0.427 0.296 -8.297 1.00 98.00 225 THR A CA 1
ATOM 1784 C C . THR A 1 225 ? -1.329 -0.265 -9.390 1.00 98.00 225 THR A C 1
ATOM 1786 O O . THR A 1 225 ? -2.511 -0.462 -9.136 1.00 98.00 225 THR A O 1
ATOM 1789 N N . PHE A 1 226 ? -0.793 -0.564 -10.574 1.00 98.62 226 PHE A N 1
ATOM 1790 C CA . PHE A 1 226 ? -1.608 -1.073 -11.681 1.00 98.62 226 PHE A CA 1
ATOM 1791 C C . PHE A 1 226 ? -2.093 -2.505 -11.455 1.00 98.62 226 PHE A C 1
ATOM 1793 O O . PHE A 1 226 ? -3.225 -2.820 -11.810 1.00 98.62 226 PHE A O 1
ATOM 1800 N N . MET A 1 227 ? -1.301 -3.350 -10.786 1.00 98.38 227 MET A N 1
ATOM 1801 C CA . MET A 1 227 ? -1.775 -4.670 -10.359 1.00 98.38 227 MET A CA 1
ATOM 1802 C C . MET A 1 227 ? -2.950 -4.560 -9.375 1.00 98.38 227 MET A C 1
ATOM 1804 O O . MET A 1 227 ? -3.922 -5.296 -9.518 1.00 98.38 227 MET A O 1
ATOM 1808 N N . ILE A 1 228 ? -2.906 -3.619 -8.421 1.00 98.38 228 ILE A N 1
ATOM 1809 C CA . ILE A 1 228 ? -4.032 -3.338 -7.515 1.00 98.38 228 ILE A CA 1
ATOM 1810 C C . ILE A 1 228 ? -5.231 -2.793 -8.292 1.00 98.38 228 ILE A C 1
ATOM 1812 O O . ILE A 1 228 ? -6.340 -3.260 -8.071 1.00 98.38 228 ILE A O 1
ATOM 1816 N N . MET A 1 229 ? -5.038 -1.840 -9.209 1.00 98.56 229 MET A N 1
ATOM 1817 C CA . MET A 1 229 ? -6.135 -1.301 -10.024 1.00 98.56 229 MET A CA 1
ATOM 1818 C C . MET A 1 229 ? -6.816 -2.400 -10.847 1.00 98.56 229 MET A C 1
ATOM 1820 O O . MET A 1 229 ? -8.040 -2.486 -10.852 1.00 98.56 229 MET A O 1
ATOM 1824 N N . TYR A 1 230 ? -6.042 -3.275 -11.493 1.00 98.44 230 TYR A N 1
ATOM 1825 C CA . TYR A 1 230 ? -6.585 -4.415 -12.231 1.00 98.44 230 TYR A CA 1
ATOM 1826 C C . TYR A 1 230 ? -7.392 -5.344 -11.320 1.00 98.44 230 TYR A C 1
ATOM 1828 O O . TYR A 1 230 ? -8.497 -5.765 -11.657 1.00 98.44 230 TYR A O 1
ATOM 1836 N N . ASP A 1 231 ? -6.856 -5.630 -10.136 1.00 97.81 231 ASP A N 1
ATOM 1837 C CA . ASP A 1 231 ? -7.521 -6.464 -9.148 1.00 97.81 231 ASP A CA 1
ATOM 1838 C C . ASP A 1 231 ? -8.835 -5.835 -8.643 1.00 97.81 231 ASP A C 1
ATOM 1840 O O . ASP A 1 231 ? -9.864 -6.505 -8.574 1.00 97.81 231 ASP A O 1
ATOM 1844 N N . ILE A 1 232 ? -8.845 -4.520 -8.399 1.00 97.94 232 ILE A N 1
ATOM 1845 C CA . ILE A 1 232 ? -10.057 -3.755 -8.085 1.00 97.94 232 ILE A CA 1
ATOM 1846 C C . ILE A 1 232 ? -11.094 -3.930 -9.199 1.00 97.94 232 ILE A C 1
ATOM 1848 O O . ILE A 1 232 ? -12.209 -4.344 -8.894 1.00 97.94 232 ILE A O 1
ATOM 1852 N N . ILE A 1 233 ? -10.737 -3.703 -10.470 1.00 96.31 233 ILE A N 1
ATOM 1853 C CA . ILE A 1 233 ? -11.678 -3.839 -11.600 1.00 96.31 233 ILE A CA 1
ATOM 1854 C C . ILE A 1 233 ? -12.332 -5.229 -11.613 1.00 96.31 233 ILE A C 1
ATOM 1856 O O . ILE A 1 233 ? -13.530 -5.351 -11.859 1.00 96.31 233 ILE A O 1
ATOM 1860 N N . LYS A 1 234 ? -11.566 -6.291 -11.334 1.00 95.19 234 LYS A N 1
ATOM 1861 C CA . LYS A 1 234 ? -12.077 -7.669 -11.396 1.00 95.19 234 LYS A CA 1
ATOM 1862 C C . LYS A 1 234 ? -12.807 -8.117 -10.125 1.00 95.19 234 LYS A C 1
ATOM 1864 O O . LYS A 1 234 ? -13.709 -8.946 -10.219 1.00 95.19 234 LYS A O 1
ATOM 1869 N N . ASN A 1 235 ? -12.441 -7.597 -8.950 1.00 95.62 235 ASN A N 1
ATOM 1870 C CA . ASN A 1 235 ? -12.843 -8.173 -7.662 1.00 95.62 235 ASN A CA 1
ATOM 1871 C C . ASN A 1 235 ? -13.462 -7.186 -6.660 1.00 95.62 235 ASN A C 1
ATOM 1873 O O . ASN A 1 235 ? -13.858 -7.628 -5.578 1.00 95.62 235 ASN A O 1
ATOM 1877 N N . CYS A 1 236 ? -13.623 -5.894 -6.981 1.00 94.12 236 CYS A N 1
ATOM 1878 C CA . CYS A 1 236 ? -14.153 -4.908 -6.026 1.00 94.12 236 CYS A CA 1
ATOM 1879 C C . CYS A 1 236 ? -15.527 -5.297 -5.474 1.00 94.12 236 CYS A C 1
ATOM 1881 O O . CYS A 1 236 ? -15.841 -5.003 -4.326 1.00 94.12 236 CYS A O 1
ATOM 1883 N N . ASN A 1 237 ? -16.349 -6.020 -6.239 1.00 91.75 237 ASN A N 1
ATOM 1884 C CA . ASN A 1 237 ? -17.665 -6.477 -5.797 1.00 91.75 237 ASN A CA 1
ATOM 1885 C C . ASN A 1 237 ? -17.618 -7.598 -4.744 1.00 91.75 237 ASN A C 1
ATOM 1887 O O . ASN A 1 237 ? -18.577 -7.736 -3.987 1.00 91.75 237 ASN A O 1
ATOM 1891 N N . GLN A 1 238 ? -16.508 -8.334 -4.634 1.00 91.38 238 GLN A N 1
ATOM 1892 C CA . GLN A 1 238 ? -16.380 -9.528 -3.784 1.00 91.38 238 GLN A CA 1
ATOM 1893 C C . GLN A 1 238 ? -15.328 -9.389 -2.673 1.00 91.38 238 GLN A C 1
ATOM 1895 O O . GLN A 1 238 ? -15.400 -10.094 -1.668 1.00 91.38 238 GLN A O 1
ATOM 1900 N N . VAL A 1 239 ? -14.355 -8.491 -2.838 1.00 89.44 239 VAL A N 1
ATOM 1901 C CA . VAL A 1 239 ? -13.210 -8.327 -1.934 1.00 89.44 239 VAL A CA 1
ATOM 1902 C C . VAL A 1 239 ? -13.104 -6.863 -1.515 1.00 89.44 239 VAL A C 1
ATOM 1904 O O . VAL A 1 239 ? -13.276 -5.968 -2.340 1.00 89.44 239 VAL A O 1
ATOM 1907 N N . ASN A 1 240 ? -12.851 -6.606 -0.229 1.00 89.62 240 ASN A N 1
ATOM 1908 C CA . ASN A 1 240 ? -12.674 -5.238 0.255 1.00 89.62 240 ASN A CA 1
ATOM 1909 C C . ASN A 1 240 ? -11.325 -4.652 -0.207 1.00 89.62 240 ASN A C 1
ATOM 1911 O O . ASN A 1 240 ? -10.373 -5.382 -0.478 1.00 89.62 240 ASN A O 1
ATOM 1915 N N . LEU A 1 241 ? -11.244 -3.320 -0.272 1.00 90.50 241 LEU A N 1
ATOM 1916 C CA . LEU A 1 241 ? -10.048 -2.597 -0.714 1.00 90.50 241 LEU A CA 1
ATOM 1917 C C . LEU A 1 241 ? -8.780 -3.020 0.038 1.00 90.50 241 LEU A C 1
ATOM 1919 O O . LEU A 1 241 ? -7.735 -3.218 -0.577 1.00 90.50 241 LEU A O 1
ATOM 1923 N N . ASN A 1 242 ? -8.876 -3.158 1.359 1.00 86.19 242 ASN A N 1
ATOM 1924 C CA . ASN A 1 242 ? -7.728 -3.429 2.214 1.00 86.19 242 ASN A CA 1
ATOM 1925 C C . ASN A 1 242 ? -7.113 -4.798 1.910 1.00 86.19 242 ASN A C 1
ATOM 1927 O O . ASN A 1 242 ? -5.894 -4.896 1.797 1.00 86.19 242 ASN A O 1
ATOM 1931 N N . ASP A 1 243 ? -7.943 -5.820 1.700 1.00 85.75 243 ASP A N 1
ATOM 1932 C CA . ASP A 1 243 ? -7.498 -7.153 1.292 1.00 85.75 243 ASP A CA 1
ATOM 1933 C C . ASP A 1 243 ? -6.859 -7.145 -0.102 1.00 85.75 243 ASP A C 1
ATOM 1935 O O . ASP A 1 243 ? -5.822 -7.782 -0.303 1.00 85.75 243 ASP A O 1
ATOM 1939 N N . ILE A 1 244 ? -7.433 -6.400 -1.058 1.00 93.19 244 ILE A N 1
ATOM 1940 C CA . ILE A 1 244 ? -6.865 -6.257 -2.409 1.00 93.19 244 ILE A CA 1
ATOM 1941 C C . ILE A 1 244 ? -5.481 -5.595 -2.347 1.00 93.19 244 ILE A C 1
ATOM 1943 O O . ILE A 1 244 ? -4.526 -6.084 -2.954 1.00 93.19 244 ILE A O 1
ATOM 1947 N N . ILE A 1 245 ? -5.341 -4.501 -1.594 1.00 92.38 245 ILE A N 1
ATOM 1948 C CA . ILE A 1 245 ? -4.050 -3.825 -1.427 1.00 92.38 245 ILE A CA 1
ATOM 1949 C C . ILE A 1 245 ? -3.058 -4.766 -0.738 1.00 92.38 245 ILE A C 1
ATOM 1951 O O . ILE A 1 245 ? -1.958 -4.978 -1.251 1.00 92.38 245 ILE A O 1
ATOM 1955 N N . ALA A 1 246 ? -3.445 -5.368 0.390 1.00 88.00 246 ALA A N 1
ATOM 1956 C CA . ALA A 1 246 ? -2.566 -6.215 1.187 1.00 88.00 246 ALA A CA 1
ATOM 1957 C C . ALA A 1 246 ? -2.041 -7.416 0.389 1.00 88.00 246 ALA A C 1
ATOM 1959 O O . ALA A 1 246 ? -0.832 -7.661 0.384 1.00 88.00 246 ALA A O 1
ATOM 1960 N N . ARG A 1 247 ? -2.907 -8.127 -0.350 1.00 88.88 247 ARG A N 1
ATOM 1961 C CA . ARG A 1 247 ? -2.490 -9.312 -1.116 1.00 88.88 247 ARG A CA 1
ATOM 1962 C C . ARG A 1 247 ? -1.523 -8.967 -2.250 1.00 88.88 247 ARG A C 1
ATOM 1964 O O . ARG A 1 247 ? -0.550 -9.691 -2.452 1.00 88.88 247 ARG A O 1
ATOM 1971 N N . GLN A 1 248 ? -1.722 -7.841 -2.940 1.00 92.56 248 GLN A N 1
ATOM 1972 C CA . GLN A 1 248 ? -0.828 -7.397 -4.017 1.00 92.56 248 GLN A CA 1
ATOM 1973 C C . GLN A 1 248 ? 0.500 -6.839 -3.483 1.00 92.56 248 GLN A C 1
ATOM 1975 O O . GLN A 1 248 ? 1.567 -7.121 -4.036 1.00 92.56 248 GLN A O 1
ATOM 1980 N N . VAL A 1 249 ? 0.466 -6.086 -2.379 1.00 90.69 249 VAL A N 1
ATOM 1981 C CA . VAL A 1 249 ? 1.674 -5.566 -1.724 1.00 90.69 249 VAL A CA 1
ATOM 1982 C C . VAL A 1 249 ? 2.535 -6.708 -1.190 1.00 90.69 249 VAL A C 1
ATOM 1984 O O . VAL A 1 249 ? 3.737 -6.728 -1.463 1.00 90.69 249 VAL A O 1
ATOM 1987 N N . LEU A 1 250 ? 1.945 -7.697 -0.514 1.00 86.50 250 LEU A N 1
ATOM 1988 C CA . LEU A 1 250 ? 2.677 -8.877 -0.050 1.00 86.50 250 LEU A CA 1
ATOM 1989 C C . LEU A 1 250 ? 3.325 -9.641 -1.203 1.00 86.50 250 LEU A C 1
ATOM 1991 O O . LEU A 1 250 ? 4.512 -9.961 -1.135 1.00 86.50 250 LEU A O 1
ATOM 1995 N N . LEU A 1 251 ? 2.573 -9.866 -2.285 1.00 87.38 251 LEU A N 1
ATOM 1996 C CA . LEU A 1 251 ? 3.070 -10.561 -3.471 1.00 87.38 251 LEU A CA 1
ATOM 1997 C C . LEU A 1 251 ? 4.254 -9.819 -4.122 1.00 87.38 251 LEU A C 1
ATOM 1999 O O . LEU A 1 251 ? 5.159 -10.443 -4.671 1.00 87.38 251 LEU A O 1
ATOM 2003 N N . SER A 1 252 ? 4.287 -8.486 -4.039 1.00 86.56 252 SER A N 1
ATOM 2004 C CA . SER A 1 252 ? 5.365 -7.672 -4.616 1.00 86.56 252 SER A CA 1
ATOM 2005 C C . SER A 1 252 ? 6.703 -7.756 -3.864 1.00 86.56 252 SER A C 1
ATOM 2007 O O . SER A 1 252 ? 7.748 -7.400 -4.421 1.00 86.56 252 SER A O 1
ATOM 2009 N N . ARG A 1 253 ? 6.687 -8.217 -2.601 1.00 84.12 253 ARG A N 1
ATOM 2010 C CA . ARG A 1 253 ? 7.862 -8.297 -1.710 1.00 84.12 253 ARG A CA 1
ATOM 2011 C C . ARG A 1 253 ? 8.632 -6.968 -1.603 1.00 84.12 253 ARG A C 1
ATOM 2013 O O . ARG A 1 253 ? 9.849 -6.950 -1.396 1.00 84.12 253 ARG A O 1
ATOM 2020 N N . ILE A 1 254 ? 7.946 -5.838 -1.786 1.00 82.50 254 ILE A N 1
ATOM 2021 C CA . ILE A 1 254 ? 8.542 -4.512 -1.595 1.00 82.50 254 ILE A CA 1
ATOM 2022 C C . ILE A 1 254 ? 8.856 -4.299 -0.111 1.00 82.50 254 ILE A C 1
ATOM 2024 O O . ILE A 1 254 ? 8.133 -4.759 0.769 1.00 82.50 254 ILE A O 1
ATOM 2028 N N . ARG A 1 255 ? 9.953 -3.594 0.181 1.00 75.50 255 ARG A N 1
ATOM 2029 C CA . ARG A 1 255 ? 10.345 -3.287 1.566 1.00 75.50 255 ARG A CA 1
ATOM 2030 C C . ARG A 1 255 ? 9.252 -2.476 2.260 1.00 75.50 255 ARG A C 1
ATOM 2032 O O . ARG A 1 255 ? 8.715 -1.558 1.643 1.00 75.50 255 ARG A O 1
ATOM 2039 N N . SER A 1 256 ? 9.020 -2.721 3.551 1.00 71.19 256 SER A N 1
ATOM 2040 C CA . SER A 1 256 ? 7.924 -2.108 4.318 1.00 71.19 256 SER A CA 1
ATOM 2041 C C . SER A 1 256 ? 7.878 -0.583 4.191 1.00 71.19 256 SER A C 1
ATOM 2043 O O . SER A 1 256 ? 6.821 -0.033 3.917 1.00 71.19 256 SER A O 1
ATOM 2045 N N . ARG A 1 257 ? 9.029 0.108 4.238 1.00 71.88 257 ARG A N 1
ATOM 2046 C CA . ARG A 1 257 ? 9.107 1.571 4.037 1.00 71.88 257 ARG A CA 1
ATOM 2047 C C . ARG A 1 257 ? 8.493 2.042 2.709 1.00 71.88 257 ARG A C 1
ATOM 2049 O O . ARG A 1 257 ? 7.880 3.100 2.668 1.00 71.88 257 ARG A O 1
ATOM 2056 N N . ASN A 1 258 ? 8.655 1.265 1.640 1.00 73.31 258 ASN A N 1
ATOM 2057 C CA . ASN A 1 258 ? 8.109 1.578 0.317 1.00 73.31 258 ASN A CA 1
ATOM 2058 C C . ASN A 1 258 ? 6.653 1.105 0.162 1.00 73.31 258 ASN A C 1
ATOM 2060 O O . ASN A 1 258 ? 5.971 1.545 -0.758 1.00 73.31 258 ASN A O 1
ATOM 2064 N N . ALA A 1 259 ? 6.186 0.211 1.040 1.00 82.62 259 ALA A N 1
ATOM 2065 C CA . ALA A 1 259 ? 4.809 -0.270 1.079 1.00 82.62 259 ALA A CA 1
ATOM 2066 C C . ALA A 1 259 ? 3.851 0.717 1.765 1.00 82.62 259 ALA A C 1
ATOM 2068 O O . ALA A 1 259 ? 2.669 0.726 1.442 1.00 82.62 259 ALA A O 1
ATOM 2069 N N . VAL A 1 260 ? 4.354 1.563 2.674 1.00 77.94 260 VAL A N 1
ATOM 2070 C CA . VAL A 1 260 ? 3.541 2.492 3.484 1.00 77.94 260 VAL A CA 1
ATOM 2071 C C . VAL A 1 260 ? 2.582 3.339 2.636 1.00 77.94 260 VAL A C 1
ATOM 2073 O O . VAL A 1 260 ? 1.411 3.443 2.982 1.00 77.94 260 VAL A O 1
ATOM 2076 N N . ASP A 1 261 ? 3.029 3.880 1.497 1.00 83.31 261 ASP A N 1
ATOM 2077 C CA . ASP A 1 261 ? 2.201 4.746 0.631 1.00 83.31 261 ASP A CA 1
ATOM 2078 C C . ASP A 1 261 ? 0.975 4.017 0.025 1.00 83.31 261 ASP A C 1
ATOM 2080 O O . ASP A 1 261 ? -0.001 4.644 -0.376 1.00 83.31 261 ASP A O 1
ATOM 2084 N N . PHE A 1 262 ? 0.975 2.679 -0.023 1.00 87.50 262 PHE A N 1
ATOM 2085 C CA . PHE A 1 262 ? -0.196 1.905 -0.461 1.00 87.50 262 PHE A CA 1
ATOM 2086 C C . PHE A 1 262 ? -1.295 1.830 0.595 1.00 87.50 262 PHE A C 1
ATOM 2088 O O . PHE A 1 262 ? -2.452 1.631 0.245 1.00 87.50 262 PHE A O 1
ATOM 2095 N N . PHE A 1 263 ? -0.937 1.996 1.863 1.00 82.00 263 PHE A N 1
ATOM 2096 C CA . PHE A 1 263 ? -1.846 1.893 2.999 1.00 82.00 263 PHE A CA 1
ATOM 2097 C C . PHE A 1 263 ? -2.220 3.272 3.556 1.00 82.00 263 PHE A C 1
ATOM 2099 O O . PHE A 1 263 ? -3.280 3.445 4.146 1.00 82.00 263 PHE A O 1
ATOM 2106 N N . ILE A 1 264 ? -1.385 4.287 3.335 1.00 76.06 264 ILE A N 1
ATOM 2107 C CA . ILE A 1 264 ? -1.652 5.669 3.740 1.00 76.06 264 ILE A CA 1
ATOM 2108 C C . ILE A 1 264 ? -1.136 6.667 2.706 1.00 76.06 264 ILE A C 1
ATOM 2110 O O . ILE A 1 264 ? -0.285 6.349 1.890 1.00 76.06 264 ILE A O 1
ATOM 2114 N N . GLY A 1 265 ? -1.607 7.911 2.757 1.00 82.88 265 GLY A N 1
ATOM 2115 C CA . GLY A 1 265 ? -1.092 8.976 1.896 1.00 82.88 265 GLY A CA 1
ATOM 2116 C C . GLY A 1 265 ? -1.736 9.022 0.508 1.00 82.88 265 GLY A C 1
ATOM 2117 O O . GLY A 1 265 ? -2.907 8.679 0.330 1.00 82.88 265 GLY A O 1
ATOM 2118 N N . LYS A 1 266 ? -0.991 9.546 -0.475 1.00 87.88 266 LYS A N 1
ATOM 2119 C CA . LYS A 1 266 ? -1.557 9.941 -1.777 1.00 87.88 266 LYS A CA 1
ATOM 2120 C C . LYS A 1 266 ? -1.992 8.736 -2.602 1.00 87.88 266 LYS A C 1
ATOM 2122 O O . LYS A 1 266 ? -3.051 8.788 -3.222 1.00 87.88 266 LYS A O 1
ATOM 2127 N N . ARG A 1 267 ? -1.200 7.662 -2.607 1.00 91.81 267 ARG A N 1
ATOM 2128 C CA . ARG A 1 267 ? -1.513 6.464 -3.391 1.00 91.81 267 ARG A CA 1
ATOM 2129 C C . ARG A 1 267 ? -2.662 5.671 -2.785 1.00 91.81 267 ARG A C 1
ATOM 2131 O O . ARG A 1 267 ? -3.539 5.264 -3.537 1.00 91.81 267 ARG A O 1
ATOM 2138 N N . TYR A 1 268 ? -2.723 5.527 -1.460 1.00 91.81 268 TYR A N 1
ATOM 2139 C CA . TYR A 1 268 ? -3.899 4.945 -0.806 1.00 91.81 268 TYR A CA 1
ATOM 2140 C C . TYR A 1 268 ? -5.179 5.726 -1.119 1.00 91.81 268 TYR A C 1
ATOM 2142 O O . TYR A 1 268 ? -6.177 5.121 -1.500 1.00 91.81 268 TYR A O 1
ATOM 2150 N N . LYS A 1 269 ? -5.148 7.066 -1.027 1.00 90.31 269 LYS A N 1
ATOM 2151 C CA . LYS A 1 269 ? -6.304 7.906 -1.379 1.00 90.31 269 LYS A CA 1
ATOM 2152 C C . LYS A 1 269 ? -6.759 7.655 -2.819 1.00 90.31 269 LYS A C 1
ATOM 2154 O O . LYS A 1 269 ? -7.923 7.351 -3.033 1.00 90.31 269 LYS A O 1
ATOM 2159 N N . PHE A 1 270 ? -5.825 7.680 -3.768 1.00 95.19 270 PHE A N 1
ATOM 2160 C CA . PHE A 1 270 ? -6.099 7.366 -5.170 1.00 95.19 270 PHE A CA 1
ATOM 2161 C C . PHE A 1 270 ? -6.743 5.981 -5.358 1.00 95.19 270 PHE A C 1
ATOM 2163 O O . PHE A 1 270 ? -7.764 5.860 -6.027 1.00 95.19 270 PHE A O 1
ATOM 2170 N N . LEU A 1 271 ? -6.189 4.936 -4.735 1.00 95.38 271 LEU A N 1
ATOM 2171 C CA . LEU A 1 271 ? -6.724 3.573 -4.833 1.00 95.38 271 LEU A CA 1
ATOM 2172 C C . LEU A 1 271 ? -8.103 3.438 -4.177 1.00 95.38 271 LEU A C 1
ATOM 2174 O O . LEU A 1 271 ? -8.945 2.686 -4.663 1.00 95.38 271 LEU A O 1
ATOM 2178 N N . LYS A 1 272 ? -8.342 4.169 -3.085 1.00 92.56 272 LYS A N 1
ATOM 2179 C CA . LYS A 1 272 ? -9.637 4.222 -2.407 1.00 92.56 272 LYS A CA 1
ATOM 2180 C C . LYS A 1 272 ? -10.697 4.888 -3.271 1.00 92.56 272 LYS A C 1
ATOM 2182 O O . LYS A 1 272 ? -11.796 4.350 -3.375 1.00 92.56 272 LYS A O 1
ATOM 2187 N N . ASP A 1 273 ? -10.364 6.014 -3.888 1.00 91.12 273 ASP A N 1
ATOM 2188 C CA . ASP A 1 273 ? -11.263 6.722 -4.796 1.00 91.12 273 ASP A CA 1
ATOM 2189 C C . ASP A 1 273 ? -11.596 5.820 -6.001 1.00 91.12 273 ASP A C 1
ATOM 2191 O O . ASP A 1 273 ? -12.766 5.526 -6.237 1.00 91.12 273 ASP A O 1
ATOM 2195 N N . PHE A 1 274 ? -10.581 5.210 -6.625 1.00 95.25 274 PHE A N 1
ATOM 2196 C CA . PHE A 1 274 ? -10.756 4.246 -7.721 1.00 95.25 274 PHE A CA 1
ATOM 2197 C C . PHE A 1 274 ? -11.611 3.019 -7.336 1.00 95.25 274 PHE A C 1
ATOM 2199 O O . PHE A 1 274 ? -12.437 2.541 -8.115 1.00 95.25 274 PHE A O 1
ATOM 2206 N N . TYR A 1 275 ? -11.454 2.493 -6.118 1.00 94.38 275 TYR A N 1
ATOM 2207 C CA . TYR A 1 275 ? -12.283 1.397 -5.608 1.00 94.38 275 TYR A CA 1
ATOM 2208 C C . TYR A 1 275 ? -13.738 1.810 -5.375 1.00 94.38 275 TYR A C 1
ATOM 2210 O O . TYR A 1 275 ? -14.648 1.026 -5.655 1.00 94.38 275 TYR A O 1
ATOM 2218 N N . ASN A 1 276 ? -13.975 3.026 -4.879 1.00 91.00 276 ASN A N 1
ATOM 2219 C CA . ASN A 1 276 ? -15.329 3.552 -4.724 1.00 91.00 276 ASN A CA 1
ATOM 2220 C C . ASN A 1 276 ? -16.000 3.729 -6.090 1.00 91.00 276 ASN A C 1
ATOM 2222 O O . ASN A 1 276 ? -17.166 3.362 -6.237 1.00 91.00 276 ASN A O 1
ATOM 2226 N N . ASP A 1 277 ? -15.259 4.199 -7.094 1.00 90.38 277 ASP A N 1
ATOM 2227 C CA . ASP A 1 277 ? -15.751 4.285 -8.470 1.00 90.38 277 ASP A CA 1
ATOM 2228 C C . ASP A 1 277 ? -16.118 2.900 -9.017 1.00 90.38 277 ASP A C 1
ATOM 2230 O O . ASP A 1 277 ? -17.173 2.739 -9.628 1.00 90.38 277 ASP A O 1
ATOM 2234 N N . CYS A 1 278 ? -15.314 1.870 -8.724 1.00 91.06 278 CYS A N 1
ATOM 2235 C CA . CYS A 1 278 ? -15.640 0.481 -9.063 1.00 91.06 278 CYS A CA 1
ATOM 2236 C C . CYS A 1 278 ? -16.940 0.012 -8.397 1.00 91.06 278 CYS A C 1
ATOM 2238 O O . CYS A 1 278 ? -17.834 -0.504 -9.063 1.00 91.06 278 CYS A O 1
ATOM 2240 N N . LYS A 1 279 ? -17.082 0.233 -7.083 1.00 87.06 279 LYS A N 1
ATOM 2241 C CA . LYS A 1 279 ? -18.265 -0.175 -6.306 1.00 87.06 279 LYS A CA 1
ATOM 2242 C C . LYS A 1 279 ? -19.557 0.503 -6.749 1.00 87.06 279 LYS A C 1
ATOM 2244 O O . LYS A 1 279 ? -20.623 -0.095 -6.629 1.00 87.06 279 LYS A O 1
ATOM 2249 N N . ASN A 1 280 ? -19.460 1.733 -7.238 1.00 85.75 280 ASN A N 1
ATOM 2250 C CA . ASN A 1 280 ? -20.599 2.501 -7.723 1.00 85.75 280 ASN A CA 1
ATOM 2251 C C . ASN A 1 280 ? -20.895 2.248 -9.214 1.00 85.75 280 ASN A C 1
ATOM 2253 O O . ASN A 1 280 ? -21.759 2.918 -9.774 1.00 85.75 280 ASN A O 1
ATOM 2257 N N . ASN A 1 281 ? -20.202 1.292 -9.855 1.00 79.12 281 ASN A N 1
ATOM 2258 C CA . ASN A 1 281 ? -20.239 1.029 -11.301 1.00 79.12 281 ASN A CA 1
ATOM 2259 C C . ASN A 1 281 ? -19.884 2.258 -12.161 1.00 79.12 281 ASN A C 1
ATOM 2261 O O . ASN A 1 281 ? -20.229 2.328 -13.340 1.00 79.12 281 ASN A O 1
ATOM 2265 N N . CYS A 1 282 ? -19.154 3.220 -11.593 1.00 72.94 282 CYS A N 1
ATOM 2266 C CA . CYS A 1 282 ? -18.733 4.426 -12.297 1.00 72.94 282 CYS A CA 1
ATOM 2267 C C . CYS A 1 282 ? -17.628 4.136 -13.326 1.00 72.94 282 CYS A C 1
ATOM 2269 O O . CYS A 1 282 ? -17.485 4.880 -14.295 1.00 72.94 282 CYS A O 1
ATOM 2271 N N . LEU A 1 283 ? -16.878 3.036 -13.159 1.00 71.12 283 LEU A N 1
ATOM 2272 C CA . LEU A 1 283 ? -15.817 2.637 -14.093 1.00 71.12 283 LEU A CA 1
ATOM 2273 C C . LEU A 1 283 ? -16.347 2.267 -15.488 1.00 71.12 283 LEU A C 1
ATOM 2275 O O . LEU A 1 283 ? -15.657 2.517 -16.470 1.00 71.12 283 LEU A O 1
ATOM 2279 N N . GLU A 1 284 ? -17.567 1.728 -15.597 1.00 56.19 284 GLU A N 1
ATOM 2280 C CA . GLU A 1 284 ? -18.201 1.429 -16.894 1.00 56.19 284 GLU A CA 1
ATOM 2281 C C . GLU A 1 284 ? -18.730 2.702 -17.577 1.00 56.19 284 GLU A C 1
ATOM 2283 O O . GLU A 1 284 ? -18.654 2.848 -18.797 1.00 56.19 284 GLU A O 1
ATOM 2288 N N . THR A 1 285 ? -19.230 3.668 -16.798 1.00 48.22 285 THR A N 1
ATOM 2289 C CA . THR A 1 285 ? -19.749 4.942 -17.322 1.00 48.22 285 THR A CA 1
ATOM 2290 C C . THR A 1 285 ? -18.657 5.921 -17.762 1.00 48.22 285 THR A C 1
ATOM 2292 O O . THR A 1 285 ? -18.915 6.760 -18.628 1.00 48.22 285 THR A O 1
ATOM 2295 N N . CYS A 1 286 ? -17.430 5.793 -17.244 1.00 43.59 286 CYS A N 1
ATOM 2296 C CA . CYS A 1 286 ? -16.272 6.586 -17.683 1.00 43.59 286 CYS A CA 1
ATOM 2297 C C . CYS A 1 286 ? -15.904 6.349 -19.162 1.00 43.59 286 CYS A C 1
ATOM 2299 O O . CYS A 1 286 ? -15.353 7.242 -19.818 1.00 43.59 286 CYS A O 1
ATOM 2301 N N . SER A 1 287 ? -16.259 5.180 -19.702 1.00 41.59 287 SER A N 1
ATOM 2302 C CA . SER A 1 287 ? -15.995 4.797 -21.091 1.00 41.59 287 SER A CA 1
ATOM 2303 C C . SER A 1 287 ? -16.984 5.402 -22.100 1.00 41.59 287 SER A C 1
ATOM 2305 O O . SER A 1 287 ? -16.707 5.356 -23.297 1.00 41.59 287 SER A O 1
ATOM 2307 N N . LEU A 1 288 ? -18.121 5.983 -21.676 1.00 35.50 288 LEU A N 1
ATOM 2308 C CA . LEU A 1 288 ? -19.213 6.293 -22.618 1.00 35.50 288 LEU A CA 1
ATOM 2309 C C . LEU A 1 288 ? -19.855 7.684 -22.575 1.00 35.50 288 LEU A C 1
ATOM 2311 O O . LEU A 1 288 ? -20.608 7.966 -23.500 1.00 35.50 288 LEU A O 1
ATOM 2315 N N . ASN A 1 289 ? -19.560 8.594 -21.639 1.00 31.47 289 ASN A N 1
ATOM 2316 C CA . ASN A 1 289 ? -20.162 9.938 -21.699 1.00 31.47 289 ASN A CA 1
ATOM 2317 C C . ASN A 1 289 ? -19.206 11.081 -21.335 1.00 31.47 289 ASN A C 1
ATOM 2319 O O . ASN A 1 289 ? -18.763 11.223 -20.199 1.00 31.47 289 ASN A O 1
ATOM 2323 N N . MET A 1 290 ? -18.975 11.968 -22.310 1.00 38.78 290 MET A N 1
ATOM 2324 C CA . MET A 1 290 ? -18.592 13.359 -22.061 1.00 38.78 290 MET A CA 1
ATOM 2325 C C . MET A 1 290 ? -19.789 14.113 -21.465 1.00 38.78 290 MET A C 1
ATOM 2327 O O . MET A 1 290 ? -20.445 14.876 -22.166 1.00 38.78 290 MET A O 1
ATOM 2331 N N . THR A 1 291 ? -20.075 13.926 -20.180 1.00 33.06 291 THR A N 1
ATOM 2332 C CA . THR A 1 291 ? -20.882 14.873 -19.397 1.00 33.06 291 THR A CA 1
ATOM 2333 C C . THR A 1 291 ? -20.407 14.874 -17.947 1.00 33.06 291 THR A C 1
ATOM 2335 O O . THR A 1 291 ? -20.153 13.824 -17.368 1.00 33.06 291 THR A O 1
ATOM 2338 N N . ASN A 1 292 ? -20.280 16.079 -17.390 1.00 41.19 292 ASN A N 1
ATOM 2339 C CA . ASN A 1 292 ? -19.697 16.463 -16.097 1.00 41.19 292 ASN A CA 1
ATOM 2340 C C . ASN A 1 292 ? -20.375 15.887 -14.827 1.00 41.19 292 ASN A C 1
ATOM 2342 O O . ASN A 1 292 ? -20.362 16.540 -13.787 1.00 41.19 292 ASN A O 1
ATOM 2346 N N . ASP A 1 293 ? -20.948 14.685 -14.860 1.00 33.09 293 ASP A N 1
ATOM 2347 C CA . ASP A 1 293 ? -21.787 14.179 -13.761 1.00 33.09 293 ASP A CA 1
ATOM 2348 C C . ASP A 1 293 ? -21.060 13.269 -12.758 1.00 33.09 293 ASP A C 1
ATOM 2350 O O . ASP A 1 293 ? -21.673 12.766 -11.822 1.00 33.09 293 ASP A O 1
ATOM 2354 N N . CYS A 1 294 ? -19.738 13.118 -12.872 1.00 34.06 294 CYS A N 1
ATOM 2355 C CA . CYS A 1 294 ? -18.908 12.480 -11.841 1.00 34.06 294 CYS A CA 1
ATOM 2356 C C . CYS A 1 294 ? -18.004 13.496 -11.125 1.00 34.06 294 CYS A C 1
ATOM 2358 O O . CYS A 1 294 ? -16.857 13.205 -10.814 1.00 34.06 294 CYS A O 1
ATOM 2360 N N . ILE A 1 295 ? -18.502 14.707 -10.859 1.00 33.53 295 ILE A N 1
ATOM 2361 C CA . ILE A 1 295 ? -17.887 15.596 -9.865 1.00 33.53 295 ILE A CA 1
ATOM 2362 C C . ILE A 1 295 ? -18.729 15.495 -8.598 1.00 33.53 295 ILE A C 1
ATOM 2364 O O . ILE A 1 295 ? -19.600 16.324 -8.339 1.00 33.53 295 ILE A O 1
ATOM 2368 N N . ASN A 1 296 ? -18.457 14.478 -7.779 1.00 30.78 296 ASN A N 1
ATOM 2369 C CA . ASN A 1 296 ? -18.737 14.648 -6.360 1.00 30.78 296 ASN A CA 1
ATOM 2370 C C . ASN A 1 296 ? -17.706 15.652 -5.827 1.00 30.78 296 ASN A C 1
ATOM 2372 O O . ASN A 1 296 ? -16.509 15.464 -6.060 1.00 30.78 296 ASN A O 1
ATOM 2376 N N . PRO A 1 297 ? -18.130 16.737 -5.156 1.00 33.84 297 PRO A N 1
ATOM 2377 C CA . PRO A 1 297 ? -17.196 17.708 -4.623 1.00 33.84 297 PRO A CA 1
ATOM 2378 C C . PRO A 1 297 ? -16.254 16.991 -3.660 1.00 33.84 297 PRO A C 1
ATOM 2380 O O . PRO A 1 297 ? -16.683 16.328 -2.713 1.00 33.84 297 PRO A O 1
ATOM 2383 N N . ILE A 1 298 ? -14.963 17.121 -3.953 1.00 34.62 298 ILE A N 1
ATOM 2384 C CA . ILE A 1 298 ? -13.851 16.695 -3.117 1.00 34.62 298 ILE A CA 1
ATOM 2385 C C . ILE A 1 298 ? -14.113 17.235 -1.710 1.00 34.62 298 ILE A C 1
ATOM 2387 O O . ILE A 1 298 ? -13.964 18.428 -1.452 1.00 34.62 298 ILE A O 1
ATOM 2391 N N . ASN A 1 299 ? -14.508 16.359 -0.787 1.00 29.14 299 ASN A N 1
ATOM 2392 C CA . ASN A 1 299 ? -14.404 16.671 0.627 1.00 29.14 299 ASN A CA 1
ATOM 2393 C C . ASN A 1 299 ? -12.914 16.572 0.962 1.00 29.14 299 ASN A C 1
ATOM 2395 O O . ASN A 1 299 ? -12.355 15.489 1.126 1.00 29.14 299 ASN A O 1
ATOM 2399 N N . GLU A 1 300 ? -12.256 17.726 0.996 1.00 34.53 300 GLU A N 1
ATOM 2400 C CA . GLU A 1 300 ? -10.816 17.898 1.208 1.00 34.53 300 GLU A CA 1
ATOM 2401 C C . GLU A 1 300 ? -10.311 17.456 2.596 1.00 34.53 300 GLU A C 1
ATOM 2403 O O . GLU A 1 300 ? -9.124 17.572 2.876 1.00 34.53 300 GLU A O 1
ATOM 2408 N N . ASN A 1 301 ? -11.154 16.861 3.443 1.00 37.38 301 ASN A N 1
ATOM 2409 C CA . ASN A 1 301 ? -10.774 16.357 4.763 1.00 37.38 301 ASN A CA 1
ATOM 2410 C C . ASN A 1 301 ? -10.891 14.831 4.835 1.00 37.38 301 ASN A C 1
ATOM 2412 O O . ASN A 1 301 ? -11.817 14.288 5.435 1.00 37.38 301 ASN A O 1
ATOM 2416 N N . SER A 1 302 ? -9.933 14.114 4.245 1.00 40.91 302 SER A N 1
ATOM 2417 C CA . SER A 1 302 ? -9.661 12.735 4.665 1.00 40.91 302 SER A CA 1
ATOM 2418 C C . SER A 1 302 ? -8.636 12.786 5.792 1.00 40.91 302 SER A C 1
ATOM 2420 O O . SER A 1 302 ? -7.434 12.644 5.565 1.00 40.91 302 SER A O 1
ATOM 2422 N N . ASP A 1 303 ? -9.108 13.083 6.997 1.00 46.66 303 ASP A N 1
ATOM 2423 C CA . ASP A 1 303 ? -8.268 13.046 8.184 1.00 46.66 303 ASP A CA 1
ATOM 2424 C C . ASP A 1 303 ? -7.658 11.653 8.372 1.00 46.66 303 ASP A C 1
ATOM 2426 O O . ASP A 1 303 ? -8.339 10.637 8.253 1.00 46.66 303 ASP A O 1
ATOM 2430 N N . ILE A 1 304 ? -6.355 11.620 8.660 1.00 52.66 304 ILE A N 1
ATOM 2431 C CA . ILE A 1 304 ? -5.555 10.394 8.842 1.00 52.66 304 ILE A CA 1
ATOM 2432 C C . ILE A 1 304 ? -5.933 9.670 10.153 1.00 52.66 304 ILE A C 1
ATOM 2434 O O . ILE A 1 304 ? -5.584 8.512 10.355 1.00 52.66 304 ILE A O 1
ATOM 2438 N N . TYR A 1 305 ? -6.679 10.340 11.033 1.00 61.53 305 TYR A N 1
ATOM 2439 C CA . TYR A 1 305 ? -7.088 9.844 12.344 1.00 61.53 305 TYR A CA 1
ATOM 2440 C C . TYR A 1 305 ? -8.572 9.483 12.364 1.00 61.53 305 TYR A C 1
ATOM 2442 O O . TYR A 1 305 ? -9.396 10.162 11.745 1.00 61.53 305 TYR A O 1
ATOM 2450 N N . ILE A 1 306 ? -8.926 8.448 13.129 1.00 72.94 306 ILE A N 1
ATOM 2451 C CA . ILE A 1 306 ? -10.321 8.075 13.363 1.00 72.94 306 ILE A CA 1
ATOM 2452 C C . ILE A 1 306 ? -10.954 9.173 14.211 1.00 72.94 306 ILE A C 1
ATOM 2454 O O . ILE A 1 306 ? -10.690 9.306 15.404 1.00 72.94 306 ILE A O 1
ATOM 2458 N N . LYS A 1 307 ? -11.786 9.995 13.574 1.00 75.50 307 LYS A N 1
ATOM 2459 C CA . LYS A 1 307 ? -12.506 11.068 14.253 1.00 75.50 307 LYS A CA 1
ATOM 2460 C C . LYS A 1 307 ? -13.817 10.555 14.819 1.00 75.50 307 LYS A C 1
ATOM 2462 O O . LYS A 1 307 ? -14.562 9.832 14.162 1.00 75.50 307 LYS A O 1
ATOM 2467 N N . ASN A 1 308 ? -14.122 11.004 16.028 1.00 79.19 308 ASN A N 1
ATOM 2468 C CA . ASN A 1 308 ? -15.445 10.833 16.595 1.00 79.19 308 ASN A CA 1
ATOM 2469 C C . ASN A 1 308 ? -16.469 11.661 15.797 1.00 79.19 308 ASN A C 1
ATOM 2471 O O . ASN A 1 308 ? -16.236 12.836 15.512 1.00 79.19 308 ASN A O 1
ATOM 2475 N N . SER A 1 309 ? -17.612 11.065 15.459 1.00 77.75 309 SER A N 1
ATOM 2476 C CA . SER A 1 309 ? -18.679 11.744 14.715 1.00 77.75 309 SER A CA 1
ATOM 2477 C C . SER A 1 309 ? -19.506 12.695 15.586 1.00 77.75 309 SER A C 1
ATOM 2479 O O . SER A 1 309 ? -20.220 13.547 15.056 1.00 77.75 309 SER A O 1
ATOM 2481 N N . ILE A 1 310 ? -19.441 12.558 16.917 1.00 88.25 310 ILE A N 1
ATOM 2482 C CA . ILE A 1 310 ? -20.204 13.388 17.853 1.00 88.25 310 ILE A CA 1
ATOM 2483 C C . ILE A 1 310 ? -19.360 14.571 18.328 1.00 88.25 310 ILE A C 1
ATOM 2485 O O . ILE A 1 310 ? -18.438 14.428 19.131 1.00 88.25 310 ILE A O 1
ATOM 2489 N N . ILE A 1 311 ? -19.733 15.766 17.871 1.00 89.75 311 ILE A N 1
ATOM 2490 C CA . ILE A 1 311 ? -19.109 17.025 18.288 1.00 89.75 311 ILE A CA 1
ATOM 2491 C C . ILE A 1 311 ? -19.585 17.378 19.711 1.00 89.75 311 ILE A C 1
ATOM 2493 O O . ILE A 1 311 ? -20.800 17.445 19.939 1.00 89.75 311 ILE A O 1
ATOM 2497 N N . PRO A 1 312 ? -18.678 17.627 20.675 1.00 93.50 312 PRO A N 1
ATOM 2498 C CA . PRO A 1 312 ? -19.067 17.988 22.033 1.00 93.50 312 PRO A CA 1
ATOM 2499 C C . PRO A 1 312 ? -19.769 19.349 22.064 1.00 93.50 312 PRO A C 1
ATOM 2501 O O . PRO A 1 312 ? -19.387 20.272 21.356 1.00 93.50 312 PRO A O 1
ATOM 2504 N N . LYS A 1 313 ? -20.765 19.499 22.938 1.00 94.38 313 LYS A N 1
ATOM 2505 C CA . LYS A 1 313 ? -21.379 20.784 23.327 1.00 94.38 313 LYS A CA 1
ATOM 2506 C C . LYS A 1 313 ? -21.068 21.157 24.772 1.00 94.38 313 LYS A C 1
ATOM 2508 O O . LYS A 1 313 ? -21.032 22.341 25.114 1.00 94.38 313 LYS A O 1
ATOM 2513 N N . THR A 1 314 ? -20.875 20.150 25.627 1.00 96.94 314 THR A N 1
ATOM 2514 C CA . THR A 1 314 ? -20.516 20.323 27.038 1.00 96.94 314 THR A CA 1
ATOM 2515 C C . THR A 1 314 ? -19.383 19.380 27.420 1.00 96.94 314 THR A C 1
ATOM 2517 O O . THR A 1 314 ? -19.465 18.189 27.138 1.00 96.94 314 THR A O 1
ATOM 2520 N N . LEU A 1 315 ? -18.365 19.888 28.115 1.00 97.75 315 LEU A N 1
ATOM 2521 C CA . LEU A 1 315 ? -17.237 19.098 28.611 1.00 97.75 315 LEU A CA 1
ATOM 2522 C C . LEU A 1 315 ? -17.181 19.061 30.140 1.00 97.75 315 LEU A C 1
ATOM 2524 O O . LEU A 1 315 ? -17.336 20.076 30.824 1.00 97.75 315 LEU A O 1
ATOM 2528 N N . TYR A 1 316 ? -16.903 17.887 30.688 1.00 98.31 316 TYR A N 1
ATOM 2529 C CA . TYR A 1 316 ? -16.528 17.707 32.082 1.00 98.31 316 TYR A CA 1
ATOM 2530 C C . TYR A 1 316 ? -15.018 17.533 32.169 1.00 98.31 316 TYR A C 1
ATOM 2532 O O . TYR A 1 316 ? -14.479 16.520 31.734 1.00 98.31 316 TYR A O 1
ATOM 2540 N N . ILE A 1 317 ? -14.351 18.544 32.720 1.00 97.31 317 ILE A N 1
ATOM 2541 C CA . ILE A 1 317 ? -12.893 18.607 32.777 1.00 97.31 317 ILE A CA 1
ATOM 2542 C C . ILE A 1 317 ? -12.417 17.984 34.078 1.00 97.31 317 ILE A C 1
ATOM 2544 O O . ILE A 1 317 ? -12.881 18.395 35.144 1.00 97.31 317 ILE A O 1
ATOM 2548 N N . ILE A 1 318 ? -11.475 17.052 34.008 1.00 96.62 318 ILE A N 1
ATOM 2549 C CA . ILE A 1 318 ? -10.798 16.490 35.179 1.00 96.62 318 ILE A CA 1
ATOM 2550 C C . ILE A 1 318 ? -9.292 16.502 34.947 1.00 96.62 318 ILE A C 1
ATOM 2552 O O . ILE A 1 318 ? -8.825 16.182 33.865 1.00 96.62 318 ILE A O 1
ATOM 2556 N N . ASP A 1 319 ? -8.537 16.923 35.953 1.00 94.50 319 ASP A N 1
ATOM 2557 C CA . ASP A 1 319 ? -7.072 16.905 35.905 1.00 94.50 319 ASP A CA 1
ATOM 2558 C C . ASP A 1 319 ? -6.565 15.549 36.401 1.00 94.50 319 ASP A C 1
ATOM 2560 O O . ASP A 1 319 ? -7.050 15.064 37.431 1.00 94.50 319 ASP A O 1
ATOM 2564 N N . GLU A 1 320 ? -5.613 14.949 35.684 1.00 92.94 320 GLU A N 1
ATOM 2565 C CA . GLU A 1 320 ? -5.042 13.637 36.008 1.00 92.94 320 GLU A CA 1
ATOM 2566 C C . GLU A 1 320 ? -4.445 13.570 37.418 1.00 92.94 320 GLU A C 1
ATOM 2568 O O . GLU A 1 320 ? -4.467 12.507 38.038 1.00 92.94 320 GLU A O 1
ATOM 2573 N N . ASN A 1 321 ? -3.992 14.707 37.962 1.00 93.06 321 ASN A N 1
ATOM 2574 C CA . ASN A 1 321 ? -3.431 14.797 39.311 1.00 93.06 321 ASN A CA 1
ATOM 2575 C C . ASN A 1 321 ? -4.481 14.617 40.414 1.00 93.06 321 ASN A C 1
ATOM 2577 O O . ASN A 1 321 ? -4.129 14.459 41.581 1.00 93.06 321 ASN A O 1
ATOM 2581 N N . ASN A 1 322 ? -5.773 14.653 40.075 1.00 95.31 322 ASN A N 1
ATOM 2582 C CA . ASN A 1 322 ? -6.853 14.362 41.018 1.00 95.31 322 ASN A CA 1
ATOM 2583 C C . ASN A 1 322 ? -7.263 12.877 41.019 1.00 95.31 322 ASN A C 1
ATOM 2585 O O . ASN A 1 322 ? -8.290 12.543 41.609 1.00 95.31 322 ASN A O 1
ATOM 2589 N N . MET A 1 323 ? -6.519 12.006 40.332 1.00 96.31 323 MET A N 1
ATOM 2590 C CA . MET A 1 323 ? -6.843 10.589 40.165 1.00 96.31 323 MET A CA 1
ATOM 2591 C C . MET A 1 323 ? -5.642 9.711 40.520 1.00 96.31 323 MET A C 1
ATOM 2593 O O . MET A 1 323 ? -4.499 10.026 40.196 1.00 96.31 323 MET A O 1
ATOM 2597 N N . THR A 1 324 ? -5.903 8.573 41.156 1.00 96.81 324 THR A N 1
ATOM 2598 C CA . THR A 1 324 ? -4.934 7.471 41.245 1.00 96.81 324 THR A CA 1
ATOM 2599 C C . THR A 1 324 ? -4.688 6.852 39.861 1.00 96.81 324 THR A C 1
ATOM 2601 O O . THR A 1 324 ? -5.499 7.011 38.954 1.00 96.81 324 THR A O 1
ATOM 2604 N N . LYS A 1 325 ? -3.605 6.083 39.683 1.00 95.50 325 LYS A N 1
ATOM 2605 C CA . LYS A 1 325 ? -3.311 5.373 38.416 1.00 95.50 325 LYS A CA 1
ATOM 2606 C C . LYS A 1 325 ? -4.445 4.429 37.973 1.00 95.50 325 LYS A C 1
ATOM 2608 O O . LYS A 1 325 ? -4.767 4.342 36.787 1.00 95.50 325 LYS A O 1
ATOM 2613 N N . ALA A 1 326 ? -5.084 3.760 38.934 1.00 97.06 326 ALA A N 1
ATOM 2614 C CA . ALA A 1 326 ? -6.256 2.923 38.685 1.00 97.06 326 ALA A CA 1
ATOM 2615 C C . ALA A 1 326 ? -7.456 3.763 38.203 1.00 97.06 326 ALA A C 1
ATOM 2617 O O . ALA A 1 326 ? -8.100 3.430 37.209 1.00 97.06 326 ALA A O 1
ATOM 2618 N N . GLU A 1 327 ? -7.717 4.903 38.853 1.00 98.25 327 GLU A N 1
ATOM 2619 C CA . GLU A 1 327 ? -8.781 5.826 38.440 1.00 98.25 327 GLU A CA 1
ATOM 2620 C C . GLU A 1 327 ? -8.497 6.493 37.087 1.00 98.25 327 GLU A C 1
ATOM 2622 O O . GLU A 1 327 ? -9.432 6.725 36.327 1.00 98.25 327 GLU A O 1
ATOM 2627 N N . GLN A 1 328 ? -7.232 6.759 36.754 1.00 97.06 328 GLN A N 1
ATOM 2628 C CA . GLN A 1 328 ? -6.820 7.291 35.453 1.00 97.06 328 GLN A CA 1
ATOM 2629 C C . GLN A 1 328 ? -7.231 6.352 34.313 1.00 97.06 328 GLN A C 1
ATOM 2631 O O . GLN A 1 328 ? -7.905 6.788 33.386 1.00 97.06 328 GLN A O 1
ATOM 2636 N N . THR A 1 329 ? -6.930 5.055 34.425 1.00 97.25 329 THR A N 1
ATOM 2637 C CA . THR A 1 329 ? -7.314 4.056 33.406 1.00 97.25 329 THR A CA 1
ATOM 2638 C C . THR A 1 329 ? -8.835 3.941 33.273 1.00 97.25 329 THR A C 1
ATOM 2640 O O . THR A 1 329 ? -9.380 3.936 32.163 1.00 97.25 329 THR A O 1
ATOM 2643 N N . MET A 1 330 ? -9.543 3.917 34.408 1.00 98.25 330 MET A N 1
ATOM 2644 C CA . MET A 1 330 ? -11.007 3.906 34.441 1.00 98.25 330 MET A CA 1
ATOM 2645 C C . MET A 1 330 ? -11.599 5.136 33.738 1.00 98.25 330 MET A C 1
ATOM 2647 O O . MET A 1 330 ? -12.525 5.012 32.938 1.00 98.25 330 MET A O 1
ATOM 2651 N N . ILE A 1 331 ? -11.084 6.334 34.024 1.00 98.38 331 ILE A N 1
ATOM 2652 C CA . ILE A 1 331 ? -11.606 7.571 33.441 1.00 98.38 331 ILE A CA 1
ATOM 2653 C C . ILE A 1 331 ? -11.203 7.730 31.976 1.00 98.38 331 ILE A C 1
ATOM 2655 O O . ILE A 1 331 ? -12.030 8.209 31.206 1.00 98.38 331 ILE A O 1
ATOM 2659 N N . SER A 1 332 ? -10.021 7.278 31.553 1.00 96.81 332 SER A N 1
ATOM 2660 C CA . SER A 1 332 ? -9.656 7.257 30.131 1.00 96.81 332 SER A CA 1
ATOM 2661 C C . SER A 1 332 ? -10.560 6.322 29.328 1.00 96.81 332 SER A C 1
ATOM 2663 O O . SER A 1 332 ? -11.061 6.709 28.272 1.00 96.81 332 SER A O 1
ATOM 2665 N N . THR A 1 333 ? -10.858 5.121 29.839 1.00 97.88 333 THR A N 1
ATOM 2666 C CA . THR A 1 333 ? -11.802 4.223 29.149 1.00 97.88 333 THR A CA 1
ATOM 2667 C C . THR A 1 333 ? -13.223 4.787 29.125 1.00 97.88 333 THR A C 1
ATOM 2669 O O . THR A 1 333 ? -13.879 4.756 28.082 1.00 97.88 333 THR A O 1
ATOM 2672 N N . LEU A 1 334 ? -13.671 5.409 30.222 1.00 98.44 334 LEU A N 1
ATOM 2673 C CA . LEU A 1 334 ? -14.947 6.124 30.261 1.00 98.44 334 LEU A CA 1
ATOM 2674 C C . LEU A 1 334 ? -14.972 7.306 29.276 1.00 98.44 334 LEU A C 1
ATOM 2676 O O . LEU A 1 334 ? -15.972 7.496 28.594 1.00 98.44 334 LEU A O 1
ATOM 2680 N N . GLN A 1 335 ? -13.898 8.093 29.169 1.00 97.62 335 GLN A N 1
ATOM 2681 C CA . GLN A 1 335 ? -13.805 9.220 28.236 1.00 97.62 335 GLN A CA 1
ATOM 2682 C C . GLN A 1 335 ? -14.040 8.759 26.798 1.00 97.62 335 GLN A C 1
ATOM 2684 O O . GLN A 1 335 ? -14.905 9.315 26.117 1.00 97.62 335 GLN A O 1
ATOM 2689 N N . GLY A 1 336 ? -13.324 7.721 26.362 1.00 95.94 336 GLY A N 1
ATOM 2690 C CA . GLY A 1 336 ? -13.463 7.191 25.010 1.00 95.94 336 GLY A CA 1
ATOM 2691 C C . GLY A 1 336 ? -14.838 6.574 24.746 1.00 95.94 336 GLY A C 1
ATOM 2692 O O . GLY A 1 336 ? -15.453 6.848 23.714 1.00 95.94 336 GLY A O 1
ATOM 2693 N N . LEU A 1 337 ? -15.379 5.829 25.717 1.00 96.69 337 LEU A N 1
ATOM 2694 C CA . LEU A 1 337 ? -16.737 5.290 25.636 1.00 96.69 337 LEU A CA 1
ATOM 2695 C C . LEU A 1 337 ? -17.765 6.411 25.433 1.00 96.69 337 LEU A C 1
ATOM 2697 O O . LEU A 1 337 ? -18.546 6.373 24.484 1.00 96.69 337 LEU A O 1
ATOM 2701 N N . ILE A 1 338 ? -17.740 7.443 26.279 1.00 97.31 338 ILE A N 1
ATOM 2702 C CA . ILE A 1 338 ? -18.726 8.532 26.268 1.00 97.31 338 ILE A CA 1
ATOM 2703 C C . ILE A 1 338 ? -18.603 9.430 25.043 1.00 97.31 338 ILE A C 1
ATOM 2705 O O . ILE A 1 338 ? -19.633 9.885 24.533 1.00 97.31 338 ILE A O 1
ATOM 2709 N N . ALA A 1 339 ? -17.390 9.638 24.526 1.00 94.94 339 ALA A N 1
ATOM 2710 C CA . ALA A 1 339 ? -17.181 10.381 23.289 1.00 94.94 339 ALA A CA 1
ATOM 2711 C C . ALA A 1 339 ? -18.066 9.830 22.156 1.00 94.94 339 ALA A C 1
ATOM 2713 O O . ALA A 1 339 ? -18.744 10.601 21.479 1.00 94.94 339 ALA A O 1
ATOM 2714 N N . SER A 1 340 ? -18.170 8.505 22.026 1.00 89.44 340 SER A N 1
ATOM 2715 C CA . SER A 1 340 ? -18.969 7.853 20.978 1.00 89.44 340 SER A CA 1
ATOM 2716 C C . SER A 1 340 ? -20.494 7.856 21.200 1.00 89.44 340 SER A C 1
ATOM 2718 O O . SER A 1 340 ? -21.233 7.411 20.321 1.00 89.44 340 SER A O 1
ATOM 2720 N N . LYS A 1 341 ? -20.998 8.335 22.351 1.00 93.81 341 LYS A N 1
ATOM 2721 C CA . LYS A 1 341 ? -22.419 8.181 22.741 1.00 93.81 341 LYS A CA 1
ATOM 2722 C C . LYS A 1 341 ? -23.177 9.495 22.935 1.00 93.81 341 LYS A C 1
ATOM 2724 O O . LYS A 1 341 ? -24.402 9.504 22.838 1.00 93.81 341 LYS A O 1
ATOM 2729 N N . THR A 1 342 ? -22.504 10.603 23.253 1.00 95.75 342 THR A N 1
ATOM 2730 C CA . THR A 1 342 ? -23.187 11.858 23.616 1.00 95.75 342 THR A CA 1
ATOM 2731 C C . THR A 1 342 ? -22.348 13.105 23.328 1.00 95.75 342 THR A C 1
ATOM 2733 O O . THR A 1 342 ? -21.122 13.054 23.284 1.00 95.75 342 THR A O 1
ATOM 2736 N N . ASP A 1 343 ? -23.010 14.252 23.141 1.00 94.81 343 ASP A N 1
ATOM 2737 C CA . ASP A 1 343 ? -22.376 15.574 23.016 1.00 94.81 343 ASP A CA 1
ATOM 2738 C C . ASP A 1 343 ? -21.976 16.182 24.378 1.00 94.81 343 ASP A C 1
ATOM 2740 O O . ASP A 1 343 ? -21.414 17.278 24.452 1.00 94.81 343 ASP A O 1
ATOM 2744 N N . THR A 1 344 ? -22.248 15.472 25.474 1.00 97.06 344 THR A N 1
ATOM 2745 C CA . THR A 1 344 ? -21.805 15.815 26.824 1.00 97.06 344 THR A CA 1
ATOM 2746 C C . THR A 1 344 ? -20.664 14.888 27.230 1.00 97.06 344 THR A C 1
ATOM 2748 O O . THR A 1 344 ? -20.904 13.784 27.705 1.00 97.06 344 THR A O 1
ATOM 2751 N N . GLN A 1 345 ? -19.424 15.330 27.040 1.00 97.12 345 GLN A N 1
ATOM 2752 C CA . GLN A 1 345 ? -18.241 14.462 27.056 1.00 97.12 345 GLN A CA 1
ATOM 2753 C C 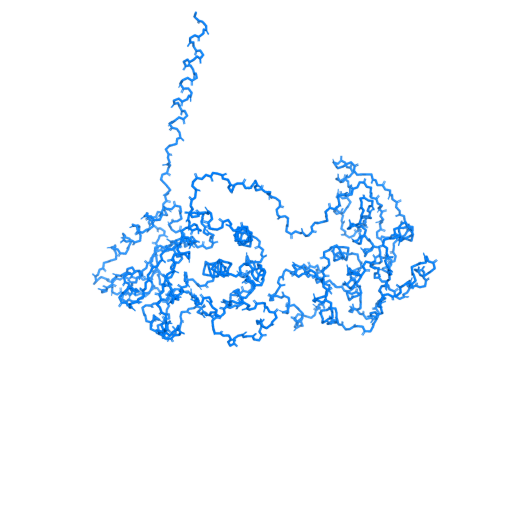. GLN A 1 345 ? -17.300 14.767 28.230 1.00 97.12 345 GLN A C 1
ATOM 2755 O O . GLN A 1 345 ? -17.496 15.726 28.984 1.00 97.12 345 GLN A O 1
ATOM 2760 N N . ILE A 1 346 ? -16.292 13.915 28.407 1.00 97.56 346 ILE A N 1
ATOM 2761 C CA . ILE A 1 346 ? -15.220 14.061 29.398 1.00 97.56 346 ILE A CA 1
ATOM 2762 C C . ILE A 1 346 ? -13.969 14.559 28.674 1.00 97.56 346 ILE A C 1
ATOM 2764 O O . ILE A 1 346 ? -13.743 14.199 27.524 1.00 97.56 346 ILE A O 1
ATOM 2768 N N . TYR A 1 347 ? -13.183 15.398 29.342 1.00 95.75 347 TYR A N 1
ATOM 2769 C CA . TYR A 1 347 ? -11.891 15.849 28.841 1.00 95.75 347 TYR A CA 1
ATOM 2770 C C . TYR A 1 347 ? -10.869 15.821 29.979 1.00 95.75 347 TYR A C 1
ATOM 2772 O O . TYR A 1 347 ? -10.977 16.590 30.943 1.00 95.75 347 TYR A O 1
ATOM 2780 N N . VAL A 1 348 ? -9.906 14.910 29.891 1.00 94.50 348 VAL A N 1
ATOM 2781 C CA . VAL A 1 348 ? -8.821 14.776 30.866 1.00 94.50 348 VAL A CA 1
ATOM 2782 C C . VAL A 1 348 ? -7.711 15.776 30.543 1.00 94.50 348 VAL A C 1
ATOM 2784 O O . VAL A 1 348 ? -7.244 15.855 29.413 1.00 94.50 348 VAL A O 1
ATOM 2787 N N . LEU A 1 349 ? -7.291 16.556 31.538 1.00 91.31 349 LEU A N 1
ATOM 2788 C CA . LEU A 1 349 ? -6.091 17.383 31.462 1.00 91.31 349 LEU A CA 1
ATOM 2789 C C . LEU A 1 349 ? -4.901 16.603 32.006 1.00 91.31 349 LEU A C 1
ATOM 2791 O O . LEU A 1 349 ? -4.919 16.157 33.153 1.00 91.31 349 LEU A O 1
ATOM 2795 N N . THR A 1 350 ? -3.868 16.506 31.183 1.00 83.06 350 THR A N 1
ATOM 2796 C CA . THR A 1 350 ? -2.593 15.868 31.497 1.00 83.06 350 THR A CA 1
ATOM 2797 C C . THR A 1 350 ? -1.555 16.925 31.858 1.00 83.06 350 THR A C 1
ATOM 2799 O O . THR A 1 350 ? -1.402 17.938 31.175 1.00 83.06 350 THR A O 1
ATOM 2802 N N . SER A 1 351 ? -0.820 16.706 32.940 1.00 76.19 351 SER A N 1
ATOM 2803 C CA . SER A 1 351 ? 0.250 17.591 33.402 1.00 76.19 351 SER A CA 1
ATOM 2804 C C . SER A 1 351 ? 1.546 17.419 32.614 1.00 76.19 351 SER A C 1
ATOM 2806 O O . SER A 1 351 ? 2.311 18.375 32.493 1.00 76.19 351 SER A O 1
ATOM 2808 N N . SER A 1 352 ? 1.759 16.239 32.027 1.00 70.56 352 SER A N 1
ATOM 2809 C CA . SER A 1 352 ? 2.883 15.951 31.132 1.00 70.56 352 SER A CA 1
ATOM 2810 C C . SER A 1 352 ? 2.727 16.545 29.729 1.00 70.56 352 SER A C 1
ATOM 2812 O O . SER A 1 352 ? 3.729 16.711 29.040 1.00 70.56 352 SER A O 1
ATOM 2814 N N . GLU A 1 353 ? 1.504 16.891 29.304 1.00 75.25 353 GLU A N 1
ATOM 2815 C CA . GLU A 1 353 ? 1.225 17.400 27.952 1.00 75.25 353 GLU A CA 1
ATOM 2816 C C . GLU A 1 353 ? 0.492 18.753 28.018 1.00 75.25 353 GLU A C 1
ATOM 2818 O O . GLU A 1 353 ? -0.743 18.803 28.068 1.00 75.25 353 GLU A O 1
ATOM 2823 N N . PRO A 1 354 ? 1.227 19.884 28.030 1.00 72.56 354 PRO A N 1
ATOM 2824 C CA . PRO A 1 354 ? 0.639 21.215 28.205 1.00 72.56 354 PRO A CA 1
ATOM 2825 C C . PRO A 1 354 ? -0.336 21.605 27.081 1.00 72.56 354 PRO A C 1
ATOM 2827 O O . PRO A 1 354 ? -1.214 22.451 27.291 1.00 72.56 354 PRO A O 1
ATOM 2830 N N . ASP A 1 355 ? -0.232 20.958 25.920 1.00 78.38 355 ASP A N 1
ATOM 2831 C CA . ASP A 1 355 ? -1.059 21.208 24.740 1.00 78.38 355 ASP A CA 1
ATOM 2832 C C . ASP A 1 355 ? -2.546 20.934 24.997 1.00 78.38 355 ASP A C 1
ATOM 2834 O O . ASP A 1 355 ? -3.404 21.640 24.469 1.00 78.38 355 ASP A O 1
ATOM 2838 N N . TYR A 1 356 ? -2.894 20.007 25.897 1.00 82.44 356 TYR A N 1
ATOM 2839 C CA . TYR A 1 356 ? -4.295 19.704 26.225 1.00 82.44 356 TYR A CA 1
ATOM 2840 C C . TYR A 1 356 ? -5.022 20.913 26.812 1.00 82.44 356 TYR A C 1
ATOM 2842 O O . TYR A 1 356 ? -6.221 21.107 26.590 1.00 82.44 356 TYR A O 1
ATOM 2850 N N . LYS A 1 357 ? -4.300 21.774 27.533 1.00 86.12 357 LYS A N 1
ATOM 2851 C CA . LYS A 1 357 ? -4.849 23.029 28.044 1.00 86.12 357 LYS A CA 1
ATOM 2852 C C . LYS A 1 357 ? -5.026 24.065 26.934 1.00 86.12 357 LYS A C 1
ATOM 2854 O O . LYS A 1 357 ? -5.963 24.861 26.999 1.00 86.12 357 LYS A O 1
ATOM 2859 N N . ILE A 1 358 ? -4.150 24.057 25.929 1.00 86.38 358 ILE A N 1
ATOM 2860 C CA . ILE A 1 358 ? -4.253 24.921 24.748 1.00 86.38 358 ILE A CA 1
ATOM 2861 C C . ILE A 1 358 ? -5.509 24.546 23.954 1.00 86.38 358 ILE A C 1
ATOM 2863 O O . ILE A 1 358 ? -6.346 25.414 23.713 1.00 86.38 358 ILE A O 1
ATOM 2867 N N . TRP A 1 359 ? -5.711 23.257 23.670 1.00 87.31 359 TRP A N 1
ATOM 2868 C CA . TRP A 1 359 ? -6.905 22.754 22.982 1.00 87.31 359 TRP A CA 1
ATOM 2869 C C . TRP A 1 359 ? -8.199 23.035 23.749 1.00 87.31 359 TRP A C 1
ATOM 2871 O O . TRP A 1 359 ? -9.194 23.450 23.161 1.00 87.31 359 TRP A O 1
ATOM 2881 N N . LEU A 1 360 ? -8.200 22.903 25.080 1.00 90.00 360 LEU A N 1
ATOM 2882 C CA . LEU A 1 360 ? -9.369 23.269 25.884 1.00 90.00 360 LEU A CA 1
ATOM 2883 C C . LEU A 1 360 ? -9.712 24.765 25.768 1.00 90.00 360 LEU A C 1
ATOM 2885 O O . LEU A 1 360 ? -10.890 25.133 25.723 1.00 90.00 360 LEU A O 1
ATOM 2889 N N . ASN A 1 361 ? -8.698 25.635 25.730 1.00 88.31 361 ASN A N 1
ATOM 2890 C CA . ASN A 1 361 ? -8.912 27.068 25.537 1.00 88.31 361 ASN A CA 1
ATOM 2891 C C . ASN A 1 361 ? -9.486 27.365 24.149 1.00 88.31 361 ASN A C 1
ATOM 2893 O O . ASN A 1 361 ? -10.395 28.186 24.054 1.00 88.31 361 ASN A O 1
ATOM 2897 N N . ASP A 1 362 ? -9.009 26.680 23.112 1.00 89.56 362 ASP A N 1
ATOM 2898 C CA . ASP A 1 362 ? -9.523 26.782 21.743 1.00 89.56 362 ASP A CA 1
ATOM 2899 C C . ASP A 1 362 ? -10.996 26.341 21.654 1.00 89.56 362 ASP A C 1
ATOM 2901 O O . ASP A 1 362 ? -11.871 27.110 21.250 1.00 89.56 362 ASP A O 1
ATOM 2905 N N . LEU A 1 363 ? -11.323 25.161 22.194 1.00 90.88 363 LEU A N 1
ATOM 2906 C CA . LEU A 1 363 ? -12.699 24.653 22.268 1.00 90.88 363 LEU A CA 1
ATOM 2907 C C . LEU A 1 363 ? -13.645 25.637 22.972 1.00 90.88 363 LEU A C 1
ATOM 2909 O O . LEU A 1 363 ? -14.795 25.825 22.569 1.00 90.88 363 LEU A O 1
ATOM 2913 N N . LYS A 1 364 ? -13.171 26.305 24.025 1.00 90.19 364 LYS A N 1
ATOM 2914 C CA . LYS A 1 364 ? -13.950 27.327 24.728 1.00 90.19 364 LYS A CA 1
ATOM 2915 C C . LYS A 1 364 ? -14.098 28.608 23.906 1.00 90.19 364 LYS A C 1
ATOM 2917 O O . LYS A 1 364 ? -15.196 29.162 23.821 1.00 90.19 364 LYS A O 1
ATOM 2922 N N . ASN A 1 365 ? -12.994 29.133 23.389 1.00 90.25 365 ASN A N 1
ATOM 2923 C CA . ASN A 1 365 ? -12.938 30.480 22.836 1.00 90.25 365 ASN A CA 1
ATOM 2924 C C . ASN A 1 365 ? -13.490 30.529 21.416 1.00 90.25 365 ASN A C 1
ATOM 2926 O O . ASN A 1 365 ? -14.273 31.434 21.121 1.00 90.25 365 ASN A O 1
ATOM 2930 N N . ASP A 1 366 ? -13.185 29.529 20.600 1.00 90.94 366 ASP A N 1
ATOM 2931 C CA . ASP A 1 366 ? -13.467 29.553 19.167 1.00 90.94 366 ASP A CA 1
ATOM 2932 C C . ASP A 1 366 ? -14.708 28.713 18.853 1.00 90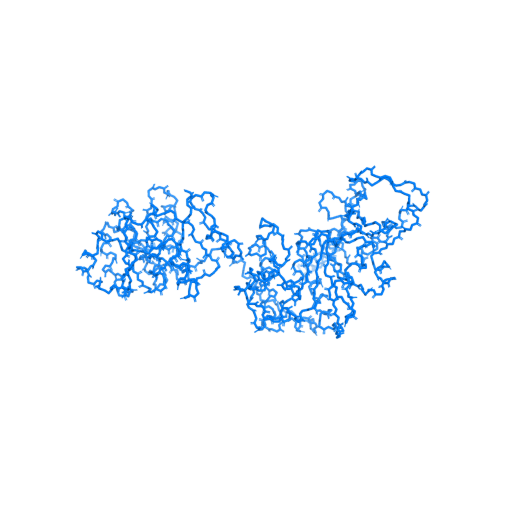.94 366 ASP A C 1
ATOM 2934 O O . ASP A 1 366 ? -15.599 29.165 18.132 1.00 90.94 366 ASP A O 1
ATOM 2938 N N . TYR A 1 367 ? -14.865 27.570 19.529 1.00 89.94 367 TYR A N 1
ATOM 2939 C CA . TYR A 1 367 ? -16.013 26.668 19.349 1.00 89.94 367 TYR A CA 1
ATOM 2940 C C . TYR A 1 367 ? -17.140 26.870 20.373 1.00 89.94 367 TYR A C 1
ATOM 2942 O O . TYR A 1 367 ? -18.190 26.235 20.281 1.00 89.94 367 TYR A O 1
ATOM 2950 N N . LYS A 1 368 ? -16.959 27.780 21.341 1.00 92.31 368 LYS A N 1
ATOM 2951 C CA . LYS A 1 368 ? -17.958 28.144 22.369 1.00 92.31 368 LYS A CA 1
ATOM 2952 C C . LYS A 1 368 ? -18.460 26.954 23.200 1.00 92.31 368 LYS A C 1
ATOM 2954 O O . LYS A 1 368 ? -19.585 26.977 23.710 1.00 92.31 368 LYS A O 1
ATOM 2959 N N . ILE A 1 369 ? -17.620 25.934 23.381 1.00 94.38 369 ILE A N 1
ATOM 2960 C CA . ILE A 1 369 ? -17.945 24.750 24.175 1.00 94.38 369 ILE A CA 1
ATOM 2961 C C . ILE A 1 369 ? -18.019 25.115 25.658 1.00 94.38 369 ILE A C 1
ATOM 2963 O O . ILE A 1 369 ? -17.110 25.722 26.232 1.00 94.38 369 ILE A O 1
ATOM 2967 N N . LYS A 1 370 ? -19.125 24.735 26.306 1.00 95.31 370 LYS A N 1
ATOM 2968 C CA . LYS A 1 370 ? -19.306 24.937 27.749 1.00 95.31 370 LYS A CA 1
ATOM 2969 C C . LYS A 1 370 ? -18.553 23.852 28.497 1.00 95.31 370 LYS A C 1
ATOM 2971 O O . LYS A 1 370 ? -18.587 22.696 28.091 1.00 95.31 370 LYS A O 1
ATOM 2976 N N . TYR A 1 371 ? -17.943 24.180 29.630 1.00 95.88 371 TYR A N 1
ATOM 2977 C CA . TYR A 1 371 ? -17.315 23.153 30.452 1.00 95.88 371 TYR A CA 1
ATOM 2978 C C . TYR A 1 371 ? -17.521 23.352 31.949 1.00 95.88 371 TYR A C 1
ATOM 2980 O O . TYR A 1 371 ? -17.768 24.459 32.431 1.00 95.88 371 TYR A O 1
ATOM 2988 N N . LYS A 1 372 ? -17.400 22.248 32.690 1.00 97.06 372 LYS A N 1
ATOM 2989 C CA . LYS A 1 372 ? -17.429 22.204 34.152 1.00 97.06 372 LYS A CA 1
ATOM 2990 C C . LYS A 1 372 ? -16.236 21.414 34.669 1.00 97.06 372 LYS A C 1
ATOM 2992 O O . LYS A 1 372 ? -16.010 20.290 34.242 1.00 97.06 372 LYS A O 1
ATOM 2997 N N . ILE A 1 373 ? -15.518 21.981 35.633 1.00 96.62 373 ILE A N 1
ATOM 2998 C CA . ILE A 1 373 ? -14.391 21.308 36.285 1.00 96.62 373 ILE A CA 1
ATOM 2999 C C . ILE A 1 373 ? -14.916 20.344 37.356 1.00 96.62 373 ILE A C 1
ATOM 3001 O O . ILE A 1 373 ? -15.757 20.711 38.183 1.00 96.62 373 ILE A O 1
ATOM 3005 N N . ILE A 1 374 ? -14.402 19.118 37.346 1.00 97.19 374 ILE A N 1
ATOM 3006 C CA . ILE A 1 374 ? -14.678 18.042 38.293 1.00 97.19 374 ILE A CA 1
ATOM 3007 C C . ILE A 1 374 ? -13.356 17.585 38.907 1.00 97.19 374 ILE A C 1
ATOM 3009 O O . ILE A 1 374 ? -12.368 17.403 38.210 1.00 97.19 374 ILE A O 1
ATOM 3013 N N . LYS A 1 375 ? -13.351 17.394 40.230 1.00 95.94 375 LYS A N 1
ATOM 3014 C CA . LYS A 1 375 ? -12.183 16.891 40.971 1.00 95.94 375 LYS A CA 1
ATOM 3015 C C . LYS A 1 375 ? -12.305 15.434 41.410 1.00 95.94 375 LYS A C 1
ATOM 3017 O O . LYS A 1 375 ? -11.304 14.820 41.713 1.00 95.94 375 LYS A O 1
ATOM 3022 N N . ASN A 1 376 ? -13.525 14.906 41.511 1.00 97.19 376 ASN A N 1
ATOM 3023 C CA . ASN A 1 376 ? -13.755 13.536 41.969 1.00 97.19 376 ASN A CA 1
ATOM 3024 C C . ASN A 1 376 ? -14.155 12.667 40.760 1.00 97.19 376 ASN A C 1
ATOM 3026 O O . ASN A 1 376 ? -15.239 12.920 40.215 1.00 97.19 376 ASN A O 1
ATOM 3030 N N . PRO A 1 377 ? -13.341 11.670 40.360 1.00 97.56 377 PRO A N 1
ATOM 3031 C CA . PRO A 1 377 ? -13.606 10.828 39.190 1.00 97.56 377 PRO A CA 1
ATOM 3032 C C . PRO A 1 377 ? -14.918 10.041 39.307 1.00 97.56 377 PRO A C 1
ATOM 3034 O O . PRO A 1 377 ? -15.669 9.937 38.339 1.00 97.56 377 PRO A O 1
ATOM 3037 N N . TRP A 1 378 ? -15.298 9.601 40.507 1.00 97.94 378 TRP A N 1
ATOM 3038 C CA . TRP A 1 378 ? -16.534 8.846 40.739 1.00 97.94 378 TRP A CA 1
ATOM 3039 C C . TRP A 1 378 ? -17.805 9.647 40.435 1.00 97.94 378 TRP A C 1
ATOM 3041 O O . TRP A 1 378 ? -18.840 9.074 40.097 1.00 97.94 378 TRP A O 1
ATOM 3051 N N . LYS A 1 379 ? -17.740 10.988 40.461 1.00 97.94 379 LYS A N 1
ATOM 3052 C CA . LYS A 1 379 ? -18.853 11.827 39.985 1.00 97.94 379 LYS A CA 1
ATOM 3053 C C . LYS A 1 379 ? -19.071 11.693 38.478 1.00 97.94 379 LYS A C 1
ATOM 3055 O O . LYS A 1 379 ? -20.213 11.811 38.041 1.00 97.94 379 LYS A O 1
ATOM 3060 N N . LEU A 1 380 ? -18.011 11.470 37.699 1.00 98.06 380 LEU A N 1
ATOM 3061 C CA . LEU A 1 380 ? -18.114 11.207 36.262 1.00 98.06 380 LEU A CA 1
ATOM 3062 C C . LEU A 1 380 ? -18.704 9.819 36.026 1.00 98.06 380 LEU A C 1
ATOM 3064 O O . LEU A 1 380 ? -19.679 9.706 35.289 1.00 98.06 380 LEU A O 1
ATOM 3068 N N . VAL A 1 381 ? -18.196 8.804 36.732 1.00 97.94 381 VAL A N 1
ATOM 3069 C CA . VAL A 1 381 ? -18.715 7.428 36.659 1.00 97.94 381 VAL A CA 1
ATOM 3070 C C . VAL A 1 381 ? -20.215 7.398 36.951 1.00 97.94 381 VAL A C 1
ATOM 3072 O O . VAL A 1 381 ? -20.991 6.938 36.123 1.00 97.94 381 VAL A O 1
ATOM 3075 N N . MET A 1 382 ? -20.662 7.979 38.071 1.00 97.62 382 MET A N 1
ATOM 3076 C CA . MET A 1 382 ? -22.091 8.030 38.409 1.00 97.62 382 MET A CA 1
ATOM 3077 C C . MET A 1 382 ? -22.920 8.802 37.382 1.00 97.62 382 MET A C 1
ATOM 3079 O O . MET A 1 382 ? -24.050 8.419 37.091 1.00 97.62 382 MET A O 1
ATOM 3083 N N . LYS A 1 383 ? -22.373 9.893 36.833 1.00 97.75 383 LYS A N 1
ATOM 3084 C CA . LYS A 1 383 ? -23.073 10.705 35.837 1.00 97.75 383 LYS A CA 1
ATOM 3085 C C . LYS A 1 383 ? -23.322 9.929 34.541 1.00 97.75 383 LYS A C 1
ATOM 3087 O O . LYS A 1 383 ? -24.376 10.102 33.937 1.00 97.75 383 LYS A O 1
ATOM 3092 N N . PHE A 1 384 ? -22.350 9.133 34.108 1.00 98.00 384 PHE A N 1
ATOM 3093 C CA . PHE A 1 384 ? -22.365 8.446 32.817 1.00 98.00 384 PHE A CA 1
ATOM 3094 C C . PHE A 1 384 ? -22.673 6.949 32.914 1.00 98.00 384 PHE A C 1
ATOM 3096 O O . PHE A 1 384 ? -22.687 6.258 31.901 1.00 98.00 384 PHE A O 1
ATOM 3103 N N . LYS A 1 385 ? -22.989 6.462 34.116 1.00 97.12 385 LYS A N 1
ATOM 3104 C CA . LYS A 1 385 ? -23.261 5.056 34.427 1.00 97.12 385 LYS A CA 1
ATOM 3105 C C . LYS A 1 385 ? -24.243 4.376 33.469 1.00 97.12 385 LYS A C 1
ATOM 3107 O O . LYS A 1 385 ? -24.062 3.210 33.159 1.00 97.12 385 LYS A O 1
ATOM 3112 N N . SER A 1 386 ? -25.265 5.087 32.990 1.00 97.19 386 SER A N 1
ATOM 3113 C CA . SER A 1 386 ? -26.269 4.529 32.070 1.00 97.19 386 SER A CA 1
ATOM 3114 C C . SER A 1 386 ? -25.714 4.100 30.706 1.00 97.19 386 SER A C 1
ATOM 3116 O O . SER A 1 386 ? -26.416 3.412 29.978 1.00 97.19 386 SER A O 1
ATOM 3118 N N . TYR A 1 387 ? -24.503 4.533 30.344 1.00 97.25 387 TYR A N 1
ATOM 3119 C CA . TYR A 1 387 ? -23.824 4.158 29.099 1.00 97.25 387 TYR A CA 1
ATOM 3120 C C . TYR A 1 387 ? -22.835 2.997 29.274 1.00 97.25 387 TYR A C 1
ATOM 3122 O O . TYR A 1 387 ? -22.202 2.608 28.300 1.00 97.25 387 TYR A O 1
ATOM 3130 N N . VAL A 1 388 ? -22.661 2.489 30.498 1.00 97.94 388 VAL A N 1
ATOM 3131 C CA . VAL A 1 388 ? -21.661 1.469 30.836 1.00 97.94 388 VAL A CA 1
ATOM 3132 C C . VAL A 1 388 ? -22.356 0.125 31.043 1.00 97.94 388 VAL A C 1
ATOM 3134 O O . VAL A 1 388 ? -23.150 -0.020 31.973 1.00 97.94 388 VAL A O 1
ATOM 3137 N N . ASN A 1 389 ? -22.025 -0.868 30.217 1.00 97.94 389 ASN A N 1
ATOM 3138 C CA . ASN A 1 389 ? -22.614 -2.210 30.304 1.00 97.94 389 ASN A CA 1
ATOM 3139 C C . ASN A 1 389 ? -22.020 -3.055 31.439 1.00 97.94 389 ASN A C 1
ATOM 3141 O O . ASN A 1 389 ? -22.678 -3.959 31.959 1.00 97.94 389 ASN A O 1
ATOM 3145 N N . GLY A 1 390 ? -20.784 -2.771 31.838 1.00 98.38 390 GLY A N 1
ATOM 3146 C CA . GLY A 1 390 ? -20.073 -3.517 32.865 1.00 98.38 390 GLY A CA 1
ATOM 3147 C C . GLY A 1 390 ? -18.614 -3.098 32.977 1.00 98.38 390 GLY A C 1
ATOM 3148 O O . GLY A 1 390 ? -18.243 -1.975 32.623 1.00 98.38 390 GLY A O 1
ATOM 3149 N N . TYR A 1 391 ? -17.785 -4.004 33.487 1.00 98.81 391 TYR A N 1
ATOM 3150 C CA . TYR A 1 391 ? -16.347 -3.800 33.600 1.00 98.81 391 TYR A CA 1
ATOM 3151 C C . TYR A 1 391 ? -15.539 -5.040 33.231 1.00 98.81 391 TYR A C 1
ATOM 3153 O O . TYR A 1 391 ? -16.011 -6.173 33.328 1.00 98.81 391 TYR A O 1
ATOM 3161 N N . VAL A 1 392 ? -14.302 -4.799 32.812 1.00 98.75 392 VAL A N 1
ATOM 3162 C CA . VAL A 1 392 ? -13.282 -5.802 32.528 1.00 98.75 392 VAL A CA 1
ATOM 3163 C C . VAL A 1 392 ? -12.162 -5.624 33.545 1.00 98.75 392 VAL A C 1
ATOM 3165 O O . VAL A 1 392 ? -11.587 -4.539 33.652 1.00 98.75 392 VAL A O 1
ATOM 3168 N N . LEU A 1 393 ? -11.883 -6.672 34.313 1.00 98.62 393 LEU A N 1
ATOM 3169 C CA . LEU A 1 393 ? -10.935 -6.627 35.423 1.00 98.62 393 LEU A CA 1
ATOM 3170 C C . LEU A 1 393 ? -9.506 -6.883 34.931 1.00 98.62 393 LEU A C 1
ATOM 3172 O O . LEU A 1 393 ? -9.276 -7.827 34.175 1.00 98.62 393 LEU A O 1
ATOM 3176 N N . TYR A 1 394 ? -8.545 -6.080 35.378 1.00 98.50 394 TYR A N 1
ATOM 3177 C CA . TYR A 1 394 ? -7.115 -6.278 35.132 1.00 98.50 394 TYR A CA 1
ATOM 3178 C C . TYR A 1 394 ? -6.302 -6.146 36.426 1.00 98.50 394 TYR A C 1
ATOM 3180 O O . TYR A 1 394 ? -6.817 -5.712 37.457 1.00 98.50 394 TYR A O 1
ATOM 3188 N N . SER A 1 395 ? -5.028 -6.541 36.380 1.00 96.81 395 SER A N 1
ATOM 3189 C CA . SER A 1 395 ? -4.100 -6.407 37.507 1.00 96.81 395 SER A CA 1
ATOM 3190 C C . SER A 1 395 ? -2.788 -5.800 37.039 1.00 96.81 395 SER A C 1
ATOM 3192 O O . SER A 1 395 ? -2.161 -6.295 36.106 1.00 96.81 395 SER A O 1
ATOM 3194 N N . THR A 1 396 ? -2.317 -4.770 37.735 1.00 92.25 396 THR A N 1
ATOM 3195 C CA . THR A 1 396 ? -0.961 -4.229 37.535 1.00 92.25 396 THR A CA 1
ATOM 3196 C C . THR A 1 396 ? 0.158 -5.240 37.814 1.00 92.25 396 THR A C 1
ATOM 3198 O O . THR A 1 396 ? 1.273 -5.042 37.334 1.00 92.25 396 THR A O 1
ATOM 3201 N N . SER A 1 397 ? -0.125 -6.349 38.512 1.00 92.75 397 SER A N 1
ATOM 3202 C CA . SER A 1 397 ? 0.818 -7.466 38.687 1.00 92.75 397 SER A CA 1
ATOM 3203 C C . SER A 1 397 ? 1.097 -8.218 37.380 1.00 92.75 397 SER A C 1
ATOM 3205 O O . SER A 1 397 ? 2.150 -8.837 37.244 1.00 92.75 397 SER A O 1
ATOM 3207 N N . ASN A 1 398 ? 0.170 -8.158 36.417 1.00 94.56 398 ASN A N 1
ATOM 3208 C CA . ASN A 1 398 ? 0.328 -8.694 35.069 1.00 94.56 398 ASN A CA 1
ATOM 3209 C C . ASN A 1 398 ? 0.262 -7.543 34.044 1.00 94.56 398 ASN A C 1
ATOM 3211 O O . ASN A 1 398 ? -0.840 -7.130 33.661 1.00 94.56 398 ASN A O 1
ATOM 3215 N N . PRO A 1 399 ? 1.414 -7.053 33.549 1.00 90.50 399 PRO A N 1
ATOM 3216 C CA . PRO A 1 399 ? 1.471 -5.910 32.640 1.00 90.50 399 PRO A CA 1
ATOM 3217 C C . PRO A 1 399 ? 0.638 -6.079 31.362 1.00 90.50 399 PRO A C 1
ATOM 3219 O O . PRO A 1 399 ? 0.097 -5.105 30.851 1.00 90.50 399 PRO A O 1
ATOM 3222 N N . SER A 1 400 ? 0.464 -7.299 30.848 1.00 92.81 400 SER A N 1
ATOM 3223 C CA . SER A 1 400 ? -0.333 -7.530 29.635 1.00 92.81 400 SER A CA 1
ATOM 3224 C C . SER A 1 400 ? -1.838 -7.341 29.859 1.00 92.81 400 SER A C 1
ATOM 3226 O O . SER A 1 400 ? -2.567 -6.968 28.935 1.00 92.81 400 SER A O 1
ATOM 3228 N N . SER A 1 401 ? -2.315 -7.549 31.091 1.00 97.38 401 SER A N 1
ATOM 3229 C CA . SER A 1 401 ? -3.747 -7.585 31.403 1.00 97.38 401 SER A CA 1
ATOM 3230 C C . SER A 1 401 ? -4.459 -6.247 31.175 1.00 97.38 401 SER A C 1
ATOM 3232 O O . SER A 1 401 ? -5.610 -6.246 30.743 1.00 97.38 401 SER A O 1
ATOM 3234 N N . ILE A 1 402 ? -3.788 -5.108 31.395 1.00 97.81 402 ILE A N 1
ATOM 3235 C CA . ILE A 1 402 ? -4.386 -3.773 31.218 1.00 97.81 402 ILE A CA 1
ATOM 3236 C C . ILE A 1 402 ? -4.728 -3.491 29.749 1.00 97.81 402 ILE A C 1
ATOM 3238 O O . ILE A 1 402 ? -5.814 -3.001 29.442 1.00 97.81 402 ILE A O 1
ATOM 3242 N N . ASN A 1 403 ? -3.838 -3.847 28.819 1.00 96.94 403 ASN A N 1
ATOM 3243 C CA . ASN A 1 403 ? -4.051 -3.634 27.386 1.00 96.94 403 ASN A CA 1
ATOM 3244 C C . ASN A 1 403 ? -5.121 -4.584 26.837 1.00 96.94 403 ASN A C 1
ATOM 3246 O O . ASN A 1 403 ? -5.991 -4.160 26.072 1.00 96.94 403 ASN A O 1
ATOM 3250 N N . ASN A 1 404 ? -5.131 -5.831 27.314 1.00 97.75 404 ASN A N 1
ATOM 3251 C CA . ASN A 1 404 ? -6.189 -6.793 27.017 1.00 97.75 404 ASN A CA 1
ATOM 3252 C C . ASN A 1 404 ? -7.557 -6.315 27.526 1.00 97.75 404 ASN A C 1
ATOM 3254 O O . ASN A 1 404 ? -8.548 -6.372 26.794 1.00 97.75 404 ASN A O 1
ATOM 3258 N N . ALA A 1 405 ? -7.613 -5.801 28.758 1.00 98.38 405 ALA A N 1
ATOM 3259 C CA . ALA A 1 405 ? -8.841 -5.297 29.355 1.00 98.38 405 ALA A CA 1
ATOM 3260 C C . ALA A 1 405 ? -9.378 -4.061 28.630 1.00 98.38 405 ALA A C 1
ATOM 3262 O O . ALA A 1 405 ? -10.566 -4.015 28.323 1.00 98.38 405 ALA A O 1
ATOM 3263 N N . CYS A 1 406 ? -8.519 -3.093 28.294 1.00 98.06 406 CYS A N 1
ATOM 3264 C CA . CYS A 1 406 ? -8.910 -1.925 27.502 1.00 98.06 406 CYS A CA 1
ATOM 3265 C C . CYS A 1 406 ? -9.391 -2.309 26.095 1.00 98.06 406 CYS A C 1
ATOM 3267 O O . CYS A 1 406 ? -10.389 -1.766 25.626 1.00 98.06 406 CYS A O 1
ATOM 3269 N N . THR A 1 407 ? -8.728 -3.270 25.443 1.00 97.75 407 THR A N 1
ATOM 3270 C CA . THR A 1 407 ? -9.154 -3.756 24.124 1.00 97.75 407 THR A CA 1
ATOM 3271 C C . THR A 1 407 ? -10.557 -4.359 24.194 1.00 97.75 407 THR A C 1
ATOM 3273 O O . THR A 1 407 ? -11.432 -3.960 23.427 1.00 97.75 407 THR A O 1
ATOM 3276 N N . LEU A 1 408 ? -10.813 -5.270 25.139 1.00 98.38 408 LEU A N 1
ATOM 3277 C CA . LEU A 1 408 ? -12.140 -5.873 25.297 1.00 98.38 408 LEU A CA 1
ATOM 3278 C C . LEU A 1 408 ? -13.203 -4.840 25.692 1.00 98.38 408 LEU A C 1
ATOM 3280 O O . LEU A 1 408 ? -14.308 -4.852 25.156 1.00 98.38 408 LEU A O 1
ATOM 3284 N N . ALA A 1 409 ? -12.863 -3.926 26.602 1.00 98.25 409 ALA A N 1
ATOM 3285 C CA . ALA A 1 409 ? -13.758 -2.867 27.052 1.00 98.25 409 ALA A CA 1
ATOM 3286 C C . ALA A 1 409 ? -14.303 -2.025 25.882 1.00 98.25 409 ALA A C 1
ATOM 3288 O O . ALA A 1 409 ? -15.472 -1.634 25.915 1.00 98.25 409 ALA A O 1
ATOM 3289 N N . SER A 1 410 ? -13.498 -1.811 24.829 1.00 96.62 410 SER A N 1
ATOM 3290 C CA . SER A 1 410 ? -13.902 -1.079 23.616 1.00 96.62 410 SER A CA 1
ATOM 3291 C C . SER A 1 410 ? -14.992 -1.778 22.792 1.00 96.62 410 SER A C 1
ATOM 3293 O O . SER A 1 410 ? -15.777 -1.118 22.107 1.00 96.62 410 SER A O 1
ATOM 3295 N N . LEU A 1 411 ? -15.061 -3.111 22.855 1.00 95.94 411 LEU A N 1
ATOM 3296 C CA . LEU A 1 411 ? -16.058 -3.911 22.142 1.00 95.94 411 LEU A CA 1
ATOM 3297 C C . LEU A 1 411 ? -17.368 -4.013 22.923 1.00 95.94 411 LEU A C 1
ATOM 3299 O O . LEU A 1 411 ? -18.440 -3.982 22.324 1.00 95.94 411 LEU A O 1
ATOM 3303 N N . GLU A 1 412 ? -17.264 -4.092 24.248 1.00 97.19 412 GLU A N 1
ATOM 3304 C CA . GLU A 1 412 ? -18.368 -4.434 25.151 1.00 97.19 412 GLU A CA 1
ATOM 3305 C C . GLU A 1 412 ? -19.009 -3.214 25.835 1.00 97.19 412 GLU A C 1
ATOM 3307 O O . GLU A 1 412 ? -19.788 -3.370 26.777 1.00 97.19 412 GLU A O 1
ATOM 3312 N N . ASP A 1 413 ? -18.667 -1.991 25.406 1.00 97.00 413 ASP A N 1
ATOM 3313 C CA . ASP A 1 413 ? -19.108 -0.729 26.026 1.00 97.00 413 ASP A CA 1
ATOM 3314 C C . ASP A 1 413 ? -18.930 -0.753 27.566 1.00 97.00 413 ASP A C 1
ATOM 3316 O O . ASP A 1 413 ? -19.833 -0.434 28.349 1.00 97.00 413 ASP A O 1
ATOM 3320 N N . SER A 1 414 ? -17.758 -1.209 28.011 1.00 98.19 414 SER A N 1
ATOM 3321 C CA . SER A 1 414 ? -17.438 -1.477 29.420 1.00 98.19 414 SER A CA 1
ATOM 3322 C C . SER A 1 414 ? -16.234 -0.663 29.895 1.00 98.19 414 SER A C 1
ATOM 3324 O O . SER A 1 414 ? -15.557 -0.019 29.099 1.00 98.19 414 SER A O 1
ATOM 3326 N N . LEU A 1 415 ? -15.966 -0.651 31.203 1.00 98.50 415 LEU A N 1
ATOM 3327 C CA . LEU A 1 415 ? -14.791 0.022 31.777 1.00 98.50 415 LEU A CA 1
ATOM 3328 C C . LEU A 1 415 ? -13.660 -0.970 32.043 1.00 98.50 415 LEU A C 1
ATOM 3330 O O . LEU A 1 415 ? -13.913 -2.044 32.580 1.00 98.50 415 LEU A O 1
ATOM 3334 N N . ALA A 1 416 ? -12.415 -0.603 31.738 1.00 98.38 416 ALA A N 1
ATOM 3335 C CA . ALA A 1 416 ? -11.259 -1.369 32.205 1.00 98.38 416 ALA A CA 1
ATOM 3336 C C . ALA A 1 416 ? -10.905 -0.928 33.629 1.00 98.38 416 ALA A C 1
ATOM 3338 O O . ALA A 1 416 ? -10.717 0.265 33.881 1.00 98.38 416 ALA A O 1
ATOM 3339 N N . ILE A 1 417 ? -10.842 -1.882 34.556 1.00 98.38 417 ILE A N 1
ATOM 3340 C CA . ILE A 1 417 ? -10.766 -1.618 35.993 1.00 98.38 417 ILE A CA 1
ATOM 3341 C C . ILE A 1 417 ? -9.639 -2.429 36.626 1.00 98.38 417 ILE A C 1
ATOM 3343 O O . ILE A 1 417 ? -9.578 -3.642 36.448 1.00 98.38 417 ILE A O 1
ATOM 3347 N N . ASP A 1 418 ? -8.768 -1.756 37.379 1.00 98.38 418 ASP A N 1
ATOM 3348 C CA . ASP A 1 418 ? -7.760 -2.421 38.205 1.00 98.38 418 ASP A CA 1
ATOM 3349 C C . ASP A 1 418 ? -8.428 -3.086 39.413 1.00 98.38 418 ASP A C 1
ATOM 3351 O O . ASP A 1 418 ? -9.337 -2.518 40.030 1.00 98.38 418 ASP A O 1
ATOM 3355 N N . GLU A 1 419 ? -7.938 -4.262 39.791 1.00 97.81 419 GLU A N 1
ATOM 3356 C CA . GLU A 1 419 ? -8.452 -5.018 40.935 1.00 97.81 419 GLU A CA 1
ATOM 3357 C C . GLU A 1 419 ? -8.495 -4.222 42.250 1.00 97.81 419 GLU A C 1
ATOM 3359 O O . GLU A 1 419 ? -9.391 -4.434 43.067 1.00 97.81 419 GLU A O 1
ATOM 3364 N N . SER A 1 420 ? -7.605 -3.240 42.442 1.00 98.06 420 SER A N 1
ATOM 3365 C CA . SER A 1 420 ? -7.583 -2.408 43.653 1.00 98.06 420 SER A CA 1
ATOM 3366 C C . SER A 1 420 ? -8.815 -1.512 43.830 1.00 98.06 420 SER A C 1
ATOM 3368 O O . SER A 1 420 ? -9.099 -1.091 44.955 1.00 98.06 420 SER A O 1
ATOM 3370 N N . ILE A 1 421 ? -9.563 -1.219 42.759 1.00 98.19 421 ILE A N 1
ATOM 3371 C CA . ILE A 1 421 ? -10.739 -0.332 42.800 1.00 98.19 421 ILE A CA 1
ATOM 3372 C C . ILE A 1 421 ? -12.057 -1.043 42.451 1.00 98.19 421 ILE A C 1
ATOM 3374 O O . ILE A 1 421 ? -13.106 -0.395 42.436 1.00 98.19 421 ILE A O 1
ATOM 3378 N N . GLU A 1 422 ? -12.043 -2.362 42.235 1.00 98.44 422 GLU A N 1
ATOM 3379 C CA . GLU A 1 422 ? -13.229 -3.166 41.898 1.00 98.44 422 GLU A CA 1
ATOM 3380 C C . GLU A 1 422 ? -14.348 -3.012 42.941 1.00 98.44 422 GLU A C 1
ATOM 3382 O O . GLU A 1 422 ? -15.496 -2.713 42.608 1.00 98.44 422 GLU A O 1
ATOM 3387 N N . LEU A 1 423 ? -14.014 -3.129 44.231 1.00 98.00 423 LEU A N 1
ATOM 3388 C CA . LEU A 1 423 ? -14.994 -2.970 45.309 1.00 98.00 423 LEU A CA 1
ATOM 3389 C C . LEU A 1 423 ? -15.612 -1.563 45.316 1.00 98.00 423 LEU A C 1
ATOM 3391 O O . LEU A 1 423 ? -16.805 -1.402 45.579 1.00 98.00 423 LEU A O 1
ATOM 3395 N N . ILE A 1 424 ? -14.814 -0.537 45.012 1.00 98.19 424 ILE A N 1
ATOM 3396 C CA . ILE A 1 424 ? -15.286 0.850 44.956 1.00 98.19 424 ILE A CA 1
ATOM 3397 C C . ILE A 1 424 ? -16.255 1.013 43.782 1.00 98.19 424 ILE A C 1
ATOM 3399 O O . ILE A 1 424 ? -17.323 1.600 43.959 1.00 98.19 424 ILE A O 1
ATOM 3403 N N . LEU A 1 425 ? -15.937 0.450 42.615 1.00 98.00 425 LEU A N 1
ATOM 3404 C CA . LEU A 1 425 ? -16.812 0.449 41.444 1.00 98.00 425 LEU A CA 1
ATOM 3405 C C . LEU A 1 425 ? -18.152 -0.246 41.722 1.00 98.00 425 LEU A C 1
ATOM 3407 O O . LEU A 1 425 ? -19.213 0.329 41.454 1.00 98.00 425 LEU A O 1
ATOM 3411 N N . ASN A 1 426 ? -18.103 -1.430 42.331 1.00 97.44 426 ASN A N 1
ATOM 3412 C CA . ASN A 1 426 ? -19.288 -2.200 42.704 1.00 97.44 426 ASN A CA 1
ATOM 3413 C C . ASN A 1 426 ? -20.172 -1.424 43.701 1.00 97.44 426 ASN A C 1
ATOM 3415 O O . ASN A 1 426 ? -21.397 -1.396 43.584 1.00 97.44 426 ASN A O 1
ATOM 3419 N N . ASN A 1 427 ? -19.571 -0.682 44.635 1.00 97.12 427 ASN A N 1
ATOM 3420 C CA . ASN A 1 427 ? -20.315 0.195 45.548 1.00 97.12 427 ASN A CA 1
ATOM 3421 C C . ASN A 1 427 ? -20.988 1.387 44.837 1.00 97.12 427 ASN A C 1
ATOM 3423 O O . ASN A 1 427 ? -21.985 1.913 45.330 1.00 97.12 427 ASN A O 1
ATOM 3427 N N . HIS A 1 428 ? -20.503 1.789 43.657 1.00 95.69 428 HIS A N 1
ATOM 3428 C CA . HIS A 1 428 ? -21.172 2.754 42.769 1.00 95.69 428 HIS A CA 1
ATOM 3429 C C . HIS A 1 428 ? -22.178 2.078 41.808 1.00 95.69 428 HIS A C 1
ATOM 3431 O O . HIS A 1 428 ? -22.850 2.735 41.000 1.00 95.69 428 HIS A O 1
ATOM 3437 N N . GLY A 1 429 ? -22.356 0.761 41.941 1.00 95.25 429 GLY A N 1
ATOM 3438 C CA . GLY A 1 429 ? -23.396 -0.055 41.331 1.00 95.25 429 GLY A CA 1
ATOM 3439 C C . GLY A 1 429 ? -23.154 -0.432 39.872 1.00 95.25 429 GLY A C 1
ATOM 3440 O O . GLY A 1 429 ? -24.134 -0.624 39.152 1.00 95.25 429 GLY A O 1
ATOM 3441 N N . ILE A 1 430 ? -21.901 -0.459 39.417 1.00 97.69 430 ILE A N 1
ATOM 3442 C CA . ILE A 1 430 ? -21.505 -1.133 38.173 1.00 97.69 430 ILE A CA 1
ATOM 3443 C C . ILE A 1 430 ? -20.949 -2.493 38.603 1.00 97.69 430 ILE A C 1
ATOM 3445 O O . ILE A 1 430 ? -19.794 -2.580 38.994 1.00 97.69 430 ILE A O 1
ATOM 3449 N N . ASN A 1 431 ? -21.800 -3.523 38.578 1.00 97.19 431 ASN A N 1
ATOM 3450 C CA . ASN A 1 431 ? -21.512 -4.827 39.200 1.00 97.19 431 ASN A CA 1
ATOM 3451 C C . ASN A 1 431 ? -21.360 -5.962 38.177 1.00 97.19 431 ASN A C 1
ATOM 3453 O O . ASN A 1 431 ? -21.098 -7.102 38.551 1.00 97.19 431 ASN A O 1
ATOM 3457 N N . ASN A 1 432 ? -21.571 -5.667 36.894 1.00 98.19 432 ASN A N 1
ATOM 3458 C CA . ASN A 1 432 ? -21.497 -6.653 35.826 1.00 98.19 432 ASN A CA 1
ATOM 3459 C C . ASN A 1 432 ? -20.039 -6.853 35.390 1.00 98.19 432 ASN A C 1
ATOM 3461 O O . ASN A 1 432 ? -19.505 -6.034 34.640 1.00 98.19 432 ASN A O 1
ATOM 3465 N N . LEU A 1 433 ? -19.410 -7.926 35.868 1.00 98.50 433 LEU A N 1
ATOM 3466 C CA . LEU A 1 433 ? -18.099 -8.360 35.394 1.00 98.50 433 LEU A CA 1
ATOM 3467 C C . LEU A 1 433 ? -18.252 -9.006 34.011 1.00 98.50 433 LEU A C 1
ATOM 3469 O O . LEU A 1 433 ? -18.766 -10.116 33.894 1.00 98.50 433 LEU A O 1
ATOM 3473 N N . VAL A 1 434 ? -17.783 -8.319 32.972 1.00 98.25 434 VAL A N 1
ATOM 3474 C CA . VAL A 1 434 ? -17.797 -8.813 31.587 1.00 98.25 434 VAL A CA 1
ATOM 3475 C C . VAL A 1 434 ? -16.732 -9.883 31.387 1.00 98.25 434 VAL A C 1
ATOM 3477 O O . VAL A 1 434 ? -16.989 -10.929 30.792 1.00 98.25 434 VAL A O 1
ATOM 3480 N N . LYS A 1 435 ? -15.523 -9.636 31.901 1.00 98.25 435 LYS A N 1
ATOM 3481 C CA . LYS A 1 435 ? -14.407 -10.576 31.823 1.00 98.25 435 LYS A CA 1
ATOM 3482 C C . LYS A 1 435 ? -13.354 -10.256 32.874 1.00 98.25 435 LYS A C 1
ATOM 3484 O O . LYS A 1 435 ? -13.025 -9.095 33.101 1.00 98.25 435 LYS A O 1
ATOM 3489 N N . ASP A 1 436 ? -12.793 -11.304 33.460 1.00 98.38 436 ASP A N 1
ATOM 3490 C CA . ASP A 1 436 ? -11.556 -11.224 34.227 1.00 98.38 436 ASP A CA 1
ATOM 3491 C C . ASP A 1 436 ? -10.360 -11.465 33.292 1.00 98.38 436 ASP A C 1
ATOM 3493 O O . ASP A 1 436 ? -10.251 -12.536 32.682 1.00 98.38 436 ASP A O 1
ATOM 3497 N N . CYS A 1 437 ? -9.511 -10.448 33.131 1.00 98.19 437 CYS A N 1
ATOM 3498 C CA . CYS A 1 437 ? -8.318 -10.475 32.287 1.00 98.19 437 CYS A CA 1
ATOM 3499 C C . CYS A 1 437 ? -7.014 -10.584 33.091 1.00 98.19 437 CYS A C 1
ATOM 3501 O O . CYS A 1 437 ? -5.942 -10.543 32.484 1.00 98.19 437 CYS A O 1
ATOM 3503 N N . ARG A 1 438 ? -7.055 -10.730 34.422 1.00 98.06 438 ARG A N 1
ATOM 3504 C CA . ARG A 1 438 ? -5.844 -10.725 35.267 1.00 98.06 438 ARG A CA 1
ATOM 3505 C C . ARG A 1 438 ? -4.826 -11.799 34.882 1.00 98.06 438 ARG A C 1
ATOM 3507 O O . A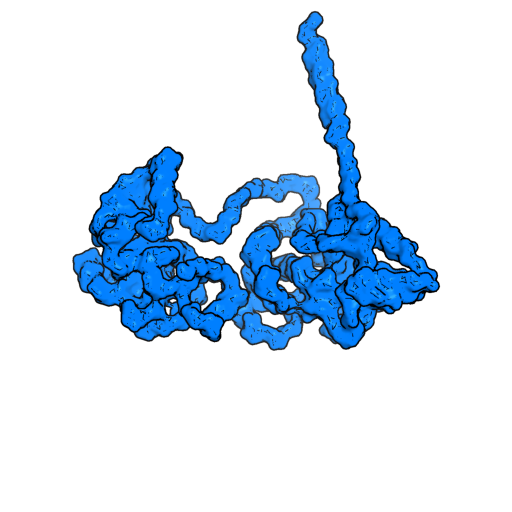RG A 1 438 ? -3.630 -11.531 34.927 1.00 98.06 438 ARG A O 1
ATOM 3514 N N . ASP A 1 439 ? -5.294 -12.943 34.388 1.00 96.62 439 ASP A N 1
ATOM 3515 C CA . ASP A 1 439 ? -4.453 -14.078 33.978 1.00 96.62 439 ASP A CA 1
ATOM 3516 C C . ASP A 1 439 ? -4.194 -14.148 32.458 1.00 96.62 439 ASP A C 1
ATOM 3518 O O . ASP A 1 439 ? -3.743 -15.169 31.941 1.00 96.62 439 ASP A O 1
ATOM 3522 N N . THR A 1 440 ? -4.509 -13.091 31.702 1.00 97.25 440 THR A N 1
ATOM 3523 C CA . THR A 1 440 ? -4.326 -13.086 30.239 1.00 97.25 440 THR A CA 1
ATOM 3524 C C . THR A 1 440 ? -2.884 -12.779 29.839 1.00 97.25 440 THR A C 1
ATOM 3526 O O . THR A 1 440 ? -2.250 -11.888 30.403 1.00 97.25 440 THR A O 1
ATOM 3529 N N . ASP A 1 441 ? -2.365 -13.497 28.842 1.00 95.00 441 ASP A N 1
ATOM 3530 C CA . ASP A 1 441 ? -1.039 -13.238 28.273 1.00 95.00 441 ASP A CA 1
ATOM 3531 C C . ASP A 1 441 ? -1.056 -12.088 27.245 1.00 95.00 441 ASP A C 1
ATOM 3533 O O . ASP A 1 441 ? -2.115 -11.600 26.843 1.00 95.00 441 ASP A O 1
ATOM 3537 N N . LYS A 1 442 ? 0.124 -11.659 26.782 1.00 92.00 442 LYS A N 1
ATOM 3538 C CA . LYS A 1 442 ? 0.266 -10.576 25.790 1.00 92.00 442 LYS A CA 1
ATOM 3539 C C . LYS A 1 442 ? -0.390 -10.862 24.429 1.00 92.00 442 LYS A C 1
ATOM 3541 O O . LYS A 1 442 ? -0.640 -9.929 23.674 1.00 92.00 442 LYS A O 1
ATOM 3546 N N . TYR A 1 443 ? -0.676 -12.123 24.101 1.00 93.12 443 TYR A N 1
ATOM 3547 C CA . TYR A 1 443 ? -1.276 -12.533 22.827 1.00 93.12 443 TYR A CA 1
ATOM 3548 C C . TYR A 1 443 ? -2.798 -12.667 22.896 1.00 93.12 443 TYR A C 1
ATOM 3550 O O . TYR A 1 443 ? -3.452 -12.784 21.855 1.00 93.12 443 TYR A O 1
ATOM 3558 N N . TRP A 1 444 ? -3.369 -12.681 24.099 1.00 96.56 444 TRP A N 1
ATOM 3559 C CA . TRP A 1 444 ? -4.763 -13.029 24.326 1.00 96.56 444 TRP A CA 1
ATOM 3560 C C . TRP A 1 444 ? -5.731 -12.152 23.527 1.00 96.56 444 TRP A C 1
ATOM 3562 O O . TRP A 1 444 ? -6.576 -12.695 22.811 1.00 96.56 444 TRP A O 1
ATOM 3572 N N . ALA A 1 445 ? -5.598 -10.821 23.584 1.00 95.44 445 ALA A N 1
ATOM 3573 C CA . ALA A 1 445 ? -6.504 -9.927 22.862 1.00 95.44 445 ALA A CA 1
ATOM 3574 C C . ALA A 1 445 ? -6.403 -10.107 21.343 1.00 95.44 445 ALA A C 1
ATOM 3576 O O . ALA A 1 445 ? -7.426 -10.160 20.667 1.00 95.44 445 ALA A O 1
ATOM 3577 N N . TYR A 1 446 ? -5.199 -10.294 20.800 1.00 90.69 446 TYR A N 1
ATOM 3578 C CA . TYR A 1 446 ? -5.039 -10.588 19.377 1.00 90.69 446 TYR A CA 1
ATOM 3579 C C . TYR A 1 446 ? -5.734 -11.903 18.997 1.00 90.69 446 TYR A C 1
ATOM 3581 O O . TYR A 1 446 ? -6.598 -11.935 18.123 1.00 90.69 446 TYR A O 1
ATOM 3589 N N . ASN A 1 447 ? -5.408 -12.990 19.696 1.00 89.50 447 ASN A N 1
ATOM 3590 C CA . ASN A 1 447 ? -5.901 -14.323 19.354 1.00 89.50 447 ASN A CA 1
ATOM 3591 C C . ASN A 1 447 ? -7.425 -14.459 19.500 1.00 89.50 447 ASN A C 1
ATOM 3593 O O . ASN A 1 447 ? -8.031 -15.271 18.804 1.00 89.50 447 ASN A O 1
ATOM 3597 N N . THR A 1 448 ? -8.040 -13.702 20.412 1.00 90.31 448 THR A N 1
ATOM 3598 C CA . THR A 1 448 ? -9.462 -13.862 20.762 1.00 90.31 448 THR A CA 1
ATOM 3599 C C . THR A 1 448 ? -10.361 -12.733 20.263 1.00 90.31 448 THR A C 1
ATOM 3601 O O . THR A 1 448 ? -11.540 -12.973 20.000 1.00 90.31 448 THR A O 1
ATOM 3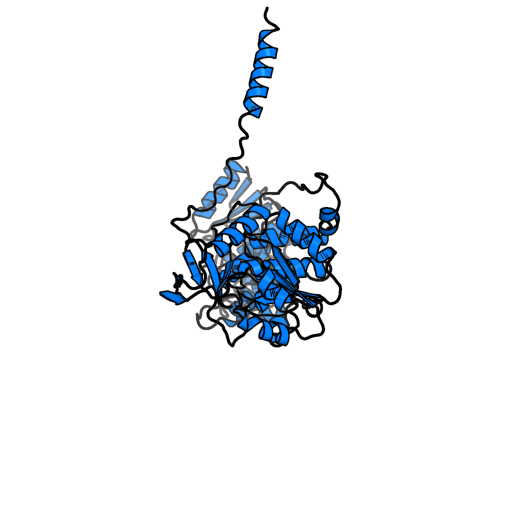604 N N . LEU A 1 449 ? -9.836 -11.513 20.113 1.00 91.56 449 LEU A N 1
ATOM 3605 C CA . LEU A 1 449 ? -10.638 -10.320 19.827 1.00 91.56 449 LEU A CA 1
ATOM 3606 C C . LEU A 1 449 ? -10.382 -9.724 18.443 1.00 91.56 449 LEU A C 1
ATOM 3608 O O . LEU A 1 449 ? -11.248 -9.002 17.954 1.00 91.56 449 LEU A O 1
ATOM 3612 N N . TRP A 1 450 ? -9.250 -10.024 17.788 1.00 86.75 450 TRP A N 1
ATOM 3613 C CA . TRP A 1 450 ? -8.882 -9.389 16.512 1.00 86.75 450 TRP A CA 1
ATOM 3614 C C . TRP A 1 450 ? -9.996 -9.472 15.468 1.00 86.75 450 TRP A C 1
ATOM 3616 O O . TRP A 1 450 ? -10.395 -8.458 14.908 1.00 86.75 450 TRP A O 1
ATOM 3626 N N . ASN A 1 451 ? -10.586 -10.652 15.282 1.00 82.19 451 ASN A N 1
ATOM 3627 C CA . ASN A 1 451 ? -11.674 -10.865 14.321 1.00 82.19 451 ASN A CA 1
ATOM 3628 C C . ASN A 1 451 ? -13.081 -10.707 14.928 1.00 82.19 451 ASN A C 1
ATOM 3630 O O . ASN A 1 451 ? -14.069 -11.059 14.290 1.00 82.19 451 ASN A O 1
ATOM 3634 N N . SER A 1 452 ? -13.179 -10.169 16.145 1.00 79.75 452 SER A N 1
ATOM 3635 C CA . SER A 1 452 ? -14.420 -10.068 16.929 1.00 79.75 452 SER A CA 1
ATOM 3636 C C . SER A 1 452 ? -15.019 -8.655 16.908 1.00 79.75 452 SER A C 1
ATOM 3638 O O . SER A 1 452 ? -15.790 -8.290 17.790 1.00 79.75 452 SER A O 1
ATOM 3640 N N . GLY A 1 453 ? -14.673 -7.852 15.895 1.00 73.56 453 GLY A N 1
ATOM 3641 C CA . GLY A 1 453 ? -15.200 -6.495 15.700 1.00 73.56 453 GLY A CA 1
ATOM 3642 C C . GLY A 1 453 ? -14.233 -5.361 16.045 1.00 73.56 453 GLY A C 1
ATOM 3643 O O . GLY A 1 453 ? -14.660 -4.204 16.072 1.00 73.56 453 GLY A O 1
ATOM 3644 N N . LEU A 1 454 ? -12.954 -5.669 16.294 1.00 84.81 454 LEU A N 1
ATOM 3645 C CA . LEU A 1 454 ? -11.908 -4.648 16.369 1.00 84.81 454 LEU A CA 1
ATOM 3646 C C . LEU A 1 454 ? -11.669 -4.015 14.997 1.00 84.81 454 LEU A C 1
ATOM 3648 O O . LEU A 1 454 ? -11.886 -4.622 13.947 1.00 84.81 454 LEU A O 1
ATOM 3652 N N . ASN A 1 455 ? -11.213 -2.771 15.019 1.00 79.06 455 ASN A N 1
ATOM 3653 C CA . ASN A 1 455 ? -10.845 -2.030 13.831 1.00 79.06 455 ASN A CA 1
ATOM 3654 C C . ASN A 1 455 ? -9.442 -2.429 13.369 1.00 79.06 455 ASN A C 1
ATOM 3656 O O . ASN A 1 455 ? -8.473 -2.303 14.111 1.00 79.06 455 ASN A O 1
ATOM 3660 N N . HIS A 1 456 ? -9.333 -2.875 12.119 1.00 76.06 456 HIS A N 1
ATOM 3661 C CA . HIS A 1 456 ? -8.065 -3.328 11.533 1.00 76.06 456 HIS A CA 1
ATOM 3662 C C . HIS A 1 456 ? -7.257 -2.214 10.866 1.00 76.06 456 HIS A C 1
ATOM 3664 O O . HIS A 1 456 ? -6.180 -2.468 10.345 1.00 76.06 456 HIS A O 1
ATOM 3670 N N . SER A 1 457 ? -7.767 -0.980 10.842 1.00 69.62 457 SER A N 1
ATOM 3671 C CA . SER A 1 457 ? -7.047 0.174 10.284 1.00 69.62 457 SER A CA 1
ATOM 3672 C C . SER A 1 457 ? -6.133 0.860 11.301 1.00 69.62 457 SER A C 1
ATOM 3674 O O . SER A 1 457 ? -5.417 1.795 10.944 1.00 69.62 457 SER A O 1
ATOM 3676 N N . THR A 1 458 ? -6.170 0.457 12.573 1.00 78.75 458 THR A N 1
ATOM 3677 C CA . THR A 1 458 ? -5.337 1.045 13.626 1.00 78.75 458 THR A CA 1
ATOM 3678 C C . THR A 1 458 ? -5.026 0.012 14.703 1.00 78.75 458 THR A C 1
ATOM 3680 O O . THR A 1 458 ? -5.917 -0.677 15.197 1.00 78.75 458 THR A O 1
ATOM 3683 N N . VAL A 1 459 ? -3.754 -0.060 15.090 1.00 86.88 459 VAL A N 1
ATOM 3684 C CA . VAL A 1 459 ? -3.291 -0.747 16.299 1.00 86.88 459 VAL A CA 1
ATOM 3685 C C . VAL A 1 459 ? -2.499 0.238 17.149 1.00 86.88 459 VAL A C 1
ATOM 3687 O O . VAL A 1 459 ? -1.884 1.173 16.630 1.00 86.88 459 VAL A O 1
ATOM 3690 N N . ILE A 1 460 ? -2.551 0.058 18.463 1.00 89.62 460 ILE A N 1
ATOM 3691 C CA . ILE A 1 460 ? -1.915 0.958 19.420 1.00 89.62 460 ILE 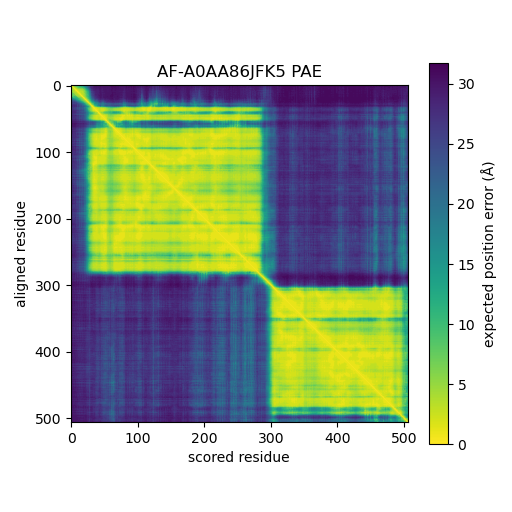A CA 1
ATOM 3692 C C . ILE A 1 460 ? -0.875 0.163 20.199 1.00 89.62 460 ILE A C 1
ATOM 3694 O O . ILE A 1 460 ? -1.219 -0.753 20.949 1.00 89.62 460 ILE A O 1
ATOM 3698 N N . GLU A 1 461 ? 0.388 0.533 20.028 1.00 90.50 461 GLU A N 1
ATOM 3699 C CA . GLU A 1 461 ? 1.473 0.027 20.854 1.00 90.50 461 GLU A CA 1
ATOM 3700 C C . GLU A 1 461 ? 1.603 0.937 22.077 1.00 90.50 461 GLU A C 1
ATOM 3702 O O . GLU A 1 461 ? 1.942 2.116 21.970 1.00 90.50 461 GLU A O 1
ATOM 3707 N N . LEU A 1 462 ? 1.244 0.421 23.253 1.00 91.25 462 LEU A N 1
ATOM 3708 C CA . LEU A 1 462 ? 1.163 1.225 24.468 1.00 91.25 462 LEU A CA 1
ATOM 3709 C C . LEU A 1 462 ? 1.731 0.474 25.658 1.00 91.25 462 LEU A C 1
ATOM 3711 O O . LEU A 1 462 ? 1.195 -0.556 26.069 1.00 91.25 462 LEU A O 1
ATOM 3715 N N . SER A 1 463 ? 2.763 1.050 26.269 1.00 92.50 463 SER A N 1
ATOM 3716 C CA . SER A 1 463 ? 3.324 0.503 27.499 1.00 92.50 463 SER A CA 1
ATOM 3717 C C . SER A 1 463 ? 2.262 0.405 28.612 1.00 92.50 463 SER A C 1
ATOM 3719 O O . SER A 1 463 ? 1.497 1.355 28.827 1.00 92.50 463 SER A O 1
ATOM 3721 N N . PRO A 1 464 ? 2.198 -0.719 29.355 1.00 91.81 464 PRO A N 1
ATOM 3722 C CA . PRO A 1 464 ? 1.270 -0.923 30.468 1.00 91.81 464 PRO A CA 1
ATOM 3723 C C . PRO A 1 464 ? 1.328 0.145 31.566 1.00 91.81 464 PRO A C 1
ATOM 3725 O O . PRO A 1 464 ? 0.361 0.318 32.304 1.00 91.81 464 PRO A O 1
ATOM 3728 N N . ASP A 1 465 ? 2.440 0.874 31.683 1.00 90.38 465 ASP A N 1
ATOM 3729 C CA . ASP A 1 465 ? 2.620 1.958 32.653 1.00 90.38 465 ASP A CA 1
ATOM 3730 C C . ASP A 1 465 ? 2.039 3.313 32.200 1.00 90.38 465 ASP A C 1
ATOM 3732 O O . ASP A 1 465 ? 2.007 4.264 32.986 1.00 90.38 465 ASP A O 1
ATOM 3736 N N . LYS A 1 466 ? 1.529 3.411 30.965 1.00 90.25 466 LYS A N 1
ATOM 3737 C CA . LYS A 1 466 ? 0.812 4.586 30.456 1.00 90.25 466 LYS A CA 1
ATOM 3738 C C . LYS A 1 466 ? -0.683 4.431 30.773 1.00 90.25 466 LYS A C 1
ATOM 3740 O O . LYS A 1 466 ? -1.429 3.744 30.072 1.00 90.25 466 LYS A O 1
ATOM 3745 N N . TYR A 1 467 ? -1.130 5.054 31.865 1.00 89.44 467 TYR A N 1
ATOM 3746 C CA . TYR A 1 467 ? -2.508 4.918 32.373 1.00 89.44 467 TYR A CA 1
ATOM 3747 C C . TYR A 1 467 ? -3.519 5.853 31.690 1.00 89.44 467 TYR A C 1
ATOM 3749 O O . TYR A 1 467 ? -4.700 5.519 31.626 1.00 89.44 467 TYR A O 1
ATOM 3757 N N . VAL A 1 468 ? -3.073 7.007 31.177 1.00 84.69 468 VAL A N 1
ATOM 3758 C CA . VAL A 1 468 ? -3.946 8.020 30.552 1.00 84.69 468 VAL A CA 1
ATOM 3759 C C . VAL A 1 468 ? -3.891 8.001 29.018 1.00 84.69 468 VAL A C 1
ATOM 3761 O O . VAL A 1 468 ? -4.960 7.847 28.420 1.00 84.69 468 VAL A O 1
ATOM 3764 N N . PRO A 1 469 ? -2.712 8.143 28.372 1.00 84.81 469 PRO A N 1
ATOM 3765 C CA . PRO A 1 469 ? -2.632 8.408 26.934 1.00 84.81 469 PRO A CA 1
ATOM 3766 C C . PRO A 1 469 ? -3.197 7.275 26.074 1.00 84.81 469 PRO A C 1
ATOM 3768 O O . PRO A 1 469 ? -3.038 6.100 26.402 1.00 84.81 469 PRO A O 1
ATOM 3771 N N . LEU A 1 470 ? -3.827 7.642 24.953 1.00 89.31 470 LEU A N 1
ATOM 3772 C CA . LEU A 1 470 ? -4.353 6.775 23.886 1.00 89.31 470 LEU A CA 1
ATOM 3773 C C . LEU A 1 470 ? -5.419 5.739 24.272 1.00 89.31 470 LEU A C 1
ATOM 3775 O O . LEU A 1 470 ? -6.046 5.181 23.373 1.00 89.31 470 LEU A O 1
ATOM 3779 N N . ARG A 1 471 ? -5.681 5.471 25.556 1.00 93.94 471 ARG A N 1
ATOM 3780 C CA . ARG A 1 471 ? -6.697 4.484 25.966 1.00 93.94 471 ARG A CA 1
ATOM 3781 C C . ARG A 1 471 ? -8.109 4.928 25.596 1.00 93.94 471 ARG A C 1
ATOM 3783 O O . ARG A 1 471 ? -8.914 4.106 25.178 1.00 93.94 471 ARG A O 1
ATOM 3790 N N . ASP A 1 472 ? -8.406 6.216 25.698 1.00 93.81 472 ASP A N 1
ATOM 3791 C CA . ASP A 1 472 ? -9.667 6.797 25.234 1.00 93.81 472 ASP A CA 1
ATOM 3792 C C . ASP A 1 472 ? -9.809 6.700 23.706 1.00 93.81 472 ASP A C 1
ATOM 3794 O O . ASP A 1 472 ? -10.856 6.297 23.196 1.00 93.81 472 ASP A O 1
ATOM 3798 N N . TYR A 1 473 ? -8.734 6.989 22.973 1.00 92.75 473 TYR A N 1
ATOM 3799 C CA . TYR A 1 473 ? -8.701 6.838 21.525 1.00 92.75 473 TYR A CA 1
ATOM 3800 C C . TYR A 1 473 ? -8.868 5.373 21.111 1.00 92.75 473 TYR A C 1
ATOM 3802 O O . TYR A 1 473 ? -9.620 5.093 20.180 1.00 92.75 473 TYR A O 1
ATOM 3810 N N . ALA A 1 474 ? -8.253 4.426 21.827 1.00 93.38 474 ALA A N 1
ATOM 3811 C CA . ALA A 1 474 ? -8.426 2.990 21.614 1.00 93.38 474 ALA A CA 1
ATOM 3812 C C . ALA A 1 474 ? -9.891 2.562 21.765 1.00 93.38 474 ALA A C 1
ATOM 3814 O O . ALA A 1 474 ? -10.401 1.817 20.931 1.00 93.38 474 ALA A O 1
ATOM 3815 N N . MET A 1 475 ? -10.587 3.093 22.778 1.00 94.62 475 MET A N 1
ATOM 3816 C CA . MET A 1 475 ? -12.018 2.846 22.978 1.00 94.62 475 MET A CA 1
ATOM 3817 C C . MET A 1 475 ? -12.860 3.361 21.807 1.00 94.62 475 MET A C 1
ATOM 3819 O O . MET A 1 475 ? -13.728 2.644 21.320 1.00 94.62 475 MET A O 1
ATOM 3823 N N . ILE A 1 476 ? -12.596 4.585 21.333 1.00 92.56 476 ILE A N 1
ATOM 3824 C CA . ILE A 1 476 ? -13.336 5.196 20.213 1.00 92.56 476 ILE A CA 1
ATOM 3825 C C . ILE A 1 476 ? -13.077 4.435 18.912 1.00 92.56 476 ILE A C 1
ATOM 3827 O O . ILE A 1 476 ? -13.996 4.148 18.147 1.00 92.56 476 ILE A O 1
ATOM 3831 N N . SER A 1 477 ? -11.809 4.136 18.652 1.00 90.25 477 SER A N 1
ATOM 3832 C CA . SER A 1 477 ? -11.363 3.510 17.411 1.00 90.25 477 SER A CA 1
ATOM 3833 C C . SER A 1 477 ? -11.615 2.008 17.368 1.00 90.25 477 SER A C 1
ATOM 3835 O O . SER A 1 477 ? -11.536 1.446 16.279 1.00 90.25 477 SER A O 1
ATOM 3837 N N . LYS A 1 478 ? -11.927 1.374 18.509 1.00 91.50 478 LYS A N 1
ATOM 3838 C CA . LYS A 1 478 ? -11.946 -0.087 18.692 1.00 91.50 478 LYS A CA 1
ATOM 3839 C C . LYS A 1 478 ? -10.631 -0.729 18.251 1.00 91.50 478 LYS A C 1
ATOM 3841 O O . LYS A 1 478 ? -10.629 -1.761 17.584 1.00 91.50 478 LYS A O 1
ATOM 3846 N N . SER A 1 479 ? -9.518 -0.074 18.568 1.00 92.06 479 SER A N 1
ATOM 3847 C CA . SER A 1 479 ? -8.185 -0.543 18.188 1.00 92.06 479 SER A CA 1
ATOM 3848 C C . SER A 1 479 ? -7.690 -1.609 19.153 1.00 92.06 479 SER A C 1
ATOM 3850 O O . SER A 1 479 ? -7.917 -1.529 20.362 1.00 92.06 479 SER A O 1
ATOM 3852 N N . LEU A 1 480 ? -6.950 -2.577 18.619 1.00 92.94 480 LEU A N 1
ATOM 3853 C CA . LEU A 1 480 ? -6.174 -3.495 19.442 1.00 92.94 480 LEU A CA 1
ATOM 3854 C C . LEU A 1 480 ? -5.048 -2.727 20.141 1.00 92.94 480 LEU A C 1
ATOM 3856 O O . LEU A 1 480 ? -4.286 -2.019 19.480 1.00 92.94 480 LEU A O 1
ATOM 3860 N N . ILE A 1 481 ? -4.937 -2.894 21.459 1.00 94.62 481 ILE A N 1
ATOM 3861 C CA . ILE A 1 481 ? -3.816 -2.375 22.241 1.00 94.62 481 ILE A CA 1
ATOM 3862 C C . ILE A 1 481 ? -2.873 -3.529 22.560 1.00 94.62 481 ILE A C 1
ATOM 3864 O O . ILE A 1 481 ? -3.300 -4.548 23.107 1.00 94.62 481 ILE A O 1
ATOM 3868 N N . PHE A 1 482 ? -1.592 -3.361 22.261 1.00 92.50 482 PHE A N 1
ATOM 3869 C CA . PHE A 1 482 ? -0.557 -4.341 22.572 1.00 92.50 482 PHE A CA 1
ATOM 3870 C C . PHE A 1 482 ? 0.710 -3.647 23.077 1.00 92.50 482 PHE A C 1
ATOM 3872 O O . PHE A 1 482 ? 0.782 -2.421 23.121 1.00 92.50 482 PHE A O 1
ATOM 3879 N N . TYR A 1 483 ? 1.689 -4.434 23.515 1.00 89.88 483 TYR A N 1
ATOM 3880 C CA . TYR A 1 483 ? 2.993 -3.915 23.905 1.00 89.88 483 TYR A CA 1
ATOM 3881 C C . TYR A 1 483 ? 4.082 -4.966 23.714 1.00 89.88 483 TYR A C 1
ATOM 3883 O O . TYR A 1 483 ? 3.891 -6.116 24.117 1.00 89.88 483 TYR A O 1
ATOM 3891 N N . GLU A 1 484 ? 5.203 -4.553 23.127 1.00 85.00 484 GLU A N 1
ATOM 3892 C CA . GLU A 1 484 ? 6.418 -5.352 22.950 1.00 85.00 484 GLU A CA 1
ATOM 3893 C C . GLU A 1 484 ? 7.639 -4.476 23.280 1.00 85.00 484 GLU A C 1
ATOM 3895 O O . GLU A 1 484 ? 8.085 -3.672 22.460 1.00 85.00 484 GLU A O 1
ATOM 3900 N N . ASP A 1 485 ? 8.173 -4.602 24.496 1.00 77.06 485 ASP A N 1
ATOM 3901 C CA . ASP A 1 485 ? 9.312 -3.804 24.975 1.00 77.06 485 ASP A CA 1
ATOM 3902 C C . ASP A 1 485 ? 10.658 -4.257 24.400 1.00 77.06 485 ASP A C 1
ATOM 3904 O O . ASP A 1 485 ? 11.550 -3.437 24.172 1.00 77.06 485 ASP A O 1
ATOM 3908 N N . ASP A 1 486 ? 10.813 -5.558 24.161 1.00 74.75 486 ASP A N 1
ATOM 3909 C CA . ASP A 1 486 ? 12.034 -6.124 23.605 1.00 74.75 486 ASP A CA 1
ATOM 3910 C C . ASP A 1 486 ? 12.101 -5.889 22.086 1.00 74.75 486 ASP A C 1
ATOM 3912 O O . ASP A 1 486 ? 11.212 -6.253 21.318 1.00 74.75 486 ASP A O 1
ATOM 3916 N N . VAL A 1 487 ? 13.202 -5.291 21.628 1.00 68.06 487 VAL A N 1
ATOM 3917 C CA . VAL A 1 487 ? 13.487 -5.045 20.203 1.00 68.06 487 VAL A CA 1
ATOM 3918 C C . VAL A 1 487 ? 13.628 -6.332 19.382 1.00 68.06 487 VAL A C 1
ATOM 3920 O O . VAL A 1 487 ? 13.584 -6.289 18.153 1.00 68.06 487 VAL A O 1
ATOM 3923 N N . THR A 1 488 ? 13.836 -7.469 20.045 1.00 71.75 488 THR A N 1
ATOM 3924 C CA . THR A 1 488 ? 13.917 -8.800 19.432 1.00 71.75 488 THR A CA 1
ATOM 3925 C C . THR A 1 488 ? 12.587 -9.552 19.443 1.00 71.75 488 THR A C 1
ATOM 3927 O O . THR A 1 488 ? 12.446 -10.528 18.710 1.00 71.75 488 THR A O 1
ATOM 3930 N N . ASP A 1 489 ? 11.611 -9.073 20.212 1.00 73.19 489 ASP A N 1
ATOM 3931 C CA . ASP A 1 489 ? 10.256 -9.606 20.302 1.00 73.19 489 ASP A CA 1
ATOM 3932 C C . ASP A 1 489 ? 9.342 -8.767 19.413 1.00 73.19 489 ASP A C 1
ATOM 3934 O O . ASP A 1 489 ? 8.867 -7.706 19.799 1.00 73.19 489 ASP A O 1
ATOM 3938 N N . TYR A 1 490 ? 9.167 -9.186 18.167 1.00 74.88 490 TYR A N 1
ATOM 3939 C CA . TYR A 1 490 ? 8.346 -8.476 17.184 1.00 74.88 490 TYR A CA 1
ATOM 3940 C C . TYR A 1 490 ? 7.224 -9.362 16.645 1.00 74.88 490 TYR A C 1
ATOM 3942 O O . TYR A 1 490 ? 6.742 -9.131 15.543 1.00 74.88 490 TYR A O 1
ATOM 3950 N N . ASP A 1 491 ? 6.810 -10.388 17.388 1.00 79.56 491 ASP A N 1
ATOM 3951 C CA . ASP A 1 491 ? 5.836 -11.382 16.929 1.00 79.56 491 ASP A CA 1
ATOM 3952 C C . ASP A 1 491 ? 4.462 -10.759 16.646 1.00 79.56 491 ASP A C 1
ATOM 3954 O O . ASP A 1 491 ? 3.799 -11.107 15.665 1.00 79.56 491 ASP A O 1
ATOM 3958 N N . LEU A 1 492 ? 4.006 -9.848 17.506 1.00 77.81 492 LEU A N 1
ATOM 3959 C CA . LEU A 1 492 ? 2.781 -9.085 17.305 1.00 77.81 492 LEU A CA 1
ATOM 3960 C C . LEU A 1 492 ? 3.011 -7.995 16.261 1.00 77.81 492 LEU A C 1
ATOM 3962 O O . LEU A 1 492 ? 2.241 -7.925 15.302 1.00 77.81 492 LEU A O 1
ATOM 3966 N N . ARG A 1 493 ? 4.104 -7.222 16.356 1.00 75.94 493 ARG A N 1
ATOM 3967 C CA . ARG A 1 493 ? 4.453 -6.223 15.333 1.00 75.94 493 ARG A CA 1
ATOM 3968 C C . ARG A 1 493 ? 4.550 -6.810 13.930 1.00 75.94 493 ARG A C 1
ATOM 3970 O O . ARG A 1 493 ? 4.081 -6.172 13.004 1.00 75.94 493 ARG A O 1
ATOM 3977 N N . GLU A 1 494 ? 5.079 -8.011 13.725 1.00 70.12 494 GLU A N 1
ATOM 3978 C CA . GLU A 1 494 ? 5.125 -8.668 12.412 1.00 70.12 494 GLU A CA 1
ATOM 3979 C C . GLU A 1 494 ? 3.743 -9.093 11.925 1.00 70.12 494 GLU A C 1
ATOM 3981 O O . GLU A 1 494 ? 3.438 -8.935 10.738 1.00 70.12 494 GLU A O 1
ATOM 3986 N N . LYS A 1 495 ? 2.887 -9.585 12.828 1.00 67.31 495 LYS A N 1
ATOM 3987 C CA . LYS A 1 495 ? 1.483 -9.872 12.504 1.00 67.31 495 LYS A CA 1
ATOM 3988 C C . LYS A 1 495 ? 0.756 -8.599 12.052 1.00 67.31 495 LYS A C 1
ATOM 3990 O O . LYS A 1 495 ? -0.050 -8.680 11.129 1.00 67.31 495 LYS A O 1
ATOM 3995 N N . TYR A 1 496 ? 1.099 -7.435 12.616 1.00 61.75 496 TYR A N 1
ATOM 3996 C CA . TYR A 1 496 ? 0.514 -6.135 12.255 1.00 61.75 496 TYR A CA 1
ATOM 3997 C C . TYR A 1 496 ? 1.228 -5.394 11.121 1.00 61.75 496 TYR A C 1
ATOM 3999 O O . TYR A 1 496 ? 0.586 -4.668 10.386 1.00 61.75 496 TYR A O 1
ATOM 4007 N N . LEU A 1 497 ? 2.531 -5.570 10.899 1.00 50.28 497 LEU A N 1
ATOM 4008 C CA . LEU A 1 497 ? 3.279 -4.913 9.813 1.00 50.28 497 LEU A CA 1
ATOM 4009 C C . LEU A 1 497 ? 2.893 -5.470 8.440 1.00 50.28 497 LEU A C 1
ATOM 4011 O O . LEU A 1 497 ? 3.096 -4.821 7.413 1.00 50.28 497 LEU A O 1
ATOM 4015 N N . VAL A 1 498 ? 2.294 -6.660 8.425 1.00 42.81 498 VAL A N 1
ATOM 4016 C CA . VAL A 1 498 ? 1.586 -7.217 7.270 1.00 42.81 498 VAL A CA 1
ATOM 4017 C C . VAL A 1 498 ? 0.197 -6.558 7.078 1.00 42.81 498 VAL A C 1
ATOM 4019 O O . VAL A 1 498 ? -0.380 -6.653 5.996 1.00 42.81 498 VAL A O 1
ATOM 4022 N N . GLN A 1 499 ? -0.312 -5.835 8.084 1.00 40.09 499 GLN A N 1
ATOM 4023 C CA . GLN A 1 499 ? -1.648 -5.233 8.188 1.00 40.09 499 GLN A CA 1
ATOM 4024 C C . GLN A 1 499 ? -1.660 -3.875 8.962 1.00 40.09 499 GLN A C 1
ATOM 4026 O O . GLN A 1 499 ? -2.377 -3.748 9.944 1.00 40.09 499 GLN A O 1
ATOM 4031 N N . TRP A 1 500 ? -1.002 -2.813 8.462 1.00 46.47 500 TRP A N 1
ATOM 4032 C CA . TRP A 1 500 ? -1.286 -1.385 8.802 1.00 46.47 500 TRP A CA 1
ATOM 4033 C C . TRP A 1 500 ? -0.531 -0.694 9.976 1.00 46.47 500 TRP A C 1
ATOM 4035 O O . TRP A 1 500 ? 0.397 -1.229 10.573 1.00 46.47 500 TRP A O 1
ATOM 4045 N N . MET A 1 501 ? -0.874 0.596 10.173 1.00 42.34 501 MET A N 1
ATOM 4046 C CA . MET A 1 501 ? -0.224 1.646 10.983 1.00 42.34 501 MET A CA 1
ATOM 4047 C C . MET A 1 501 ? -0.081 1.304 12.473 1.00 42.34 501 MET A C 1
ATOM 4049 O O . MET A 1 501 ? -1.081 1.068 13.151 1.00 42.34 501 MET A O 1
ATOM 4053 N N . ILE A 1 502 ? 1.144 1.436 12.986 1.00 45.31 502 ILE A N 1
ATOM 4054 C CA . ILE A 1 502 ? 1.449 1.448 14.420 1.00 45.31 502 ILE A CA 1
ATOM 4055 C C . ILE A 1 502 ? 1.507 2.912 14.887 1.00 45.31 502 ILE A C 1
ATOM 4057 O O . ILE A 1 502 ? 2.217 3.728 14.293 1.00 45.31 502 ILE A O 1
ATOM 4061 N N . MET A 1 503 ? 0.724 3.264 15.912 1.00 45.72 503 MET A N 1
ATOM 4062 C CA . MET A 1 503 ? 0.898 4.513 16.663 1.00 45.72 503 MET A CA 1
ATOM 4063 C C . MET A 1 503 ? 1.789 4.235 17.877 1.00 45.72 503 MET A C 1
ATOM 4065 O O . MET A 1 503 ? 1.331 3.580 18.811 1.00 45.72 503 MET A O 1
ATOM 4069 N N . ASP A 1 504 ? 3.020 4.751 17.854 1.00 39.38 504 ASP A N 1
ATOM 4070 C CA . ASP A 1 504 ? 4.005 4.582 18.930 1.00 39.38 504 ASP A CA 1
ATOM 4071 C C . ASP A 1 504 ? 4.075 5.818 19.835 1.00 39.38 504 ASP A C 1
ATOM 4073 O O . ASP A 1 504 ? 4.215 6.948 19.356 1.00 39.38 504 ASP A O 1
ATOM 4077 N N . ILE A 1 505 ? 4.055 5.600 21.152 1.00 37.09 505 ILE A N 1
ATOM 4078 C CA . ILE A 1 505 ? 4.507 6.577 22.152 1.00 37.09 505 ILE A CA 1
ATOM 4079 C C . ILE A 1 505 ? 5.540 5.880 23.040 1.00 37.09 505 ILE A C 1
ATOM 4081 O O . ILE A 1 505 ? 5.177 5.043 23.868 1.00 37.09 505 ILE A O 1
ATOM 4085 N N . PHE A 1 506 ? 6.813 6.244 22.872 1.00 34.88 506 PHE A N 1
ATOM 4086 C CA . PHE A 1 506 ? 7.895 5.859 23.785 1.00 34.88 506 PHE A CA 1
ATOM 4087 C C . PHE A 1 506 ? 7.709 6.527 25.164 1.00 34.88 506 PHE A C 1
ATOM 4089 O O . PHE A 1 506 ? 7.424 7.745 25.222 1.00 34.88 506 PHE A O 1
#

Solvent-accessible surface area (backbone atoms only — not comparable to full-atom values): 28146 Å² total; per-residue (Å²): 140,77,75,64,59,61,58,52,51,50,52,50,53,57,57,55,61,70,66,75,72,69,77,74,76,63,70,54,63,64,75,89,58,54,37,54,29,70,67,48,88,58,52,89,47,73,37,51,46,61,36,47,54,71,66,58,88,69,37,83,78,47,70,87,46,73,62,78,65,40,71,72,59,44,39,34,32,13,13,42,57,23,61,61,17,49,65,51,53,46,62,73,73,44,87,84,44,53,43,32,42,34,41,35,52,34,43,37,51,30,28,47,72,47,41,23,32,32,49,35,31,99,72,43,46,37,46,57,75,52,53,74,68,53,38,54,52,49,26,54,52,56,57,69,67,58,57,68,78,40,82,40,71,28,65,81,75,70,48,73,45,63,30,80,44,75,43,46,59,60,60,56,38,45,78,69,75,26,44,70,44,83,48,67,25,48,64,96,55,68,72,51,72,70,54,48,48,54,49,52,53,46,66,77,68,54,67,83,63,49,26,43,37,30,23,22,72,67,17,45,71,65,21,45,52,52,54,34,52,53,47,36,75,76,29,43,92,82,44,58,70,68,40,49,47,42,56,47,50,60,60,42,68,56,57,67,84,76,44,46,44,61,77,39,65,71,54,22,50,53,53,50,52,54,44,51,33,45,67,68,54,44,61,69,51,70,74,73,56,100,62,89,81,83,69,73,80,78,73,87,74,79,66,95,59,90,72,74,90,51,70,66,54,34,36,40,33,32,51,53,89,58,45,54,69,55,50,32,30,30,49,21,25,46,29,13,50,36,36,74,73,38,38,67,26,56,44,76,38,49,88,91,44,67,60,51,58,52,54,53,48,44,41,37,72,76,67,63,36,45,73,46,83,46,68,57,65,65,60,54,51,67,73,50,43,92,72,49,68,25,30,16,33,15,29,86,92,31,55,39,4,48,34,36,14,42,34,52,14,32,76,59,46,23,28,24,36,36,62,92,47,46,68,61,42,37,75,72,67,57,71,42,75,74,44,82,24,48,88,41,56,76,57,45,45,58,81,68,36,50,91,69,76,42,35,73,79,39,38,35,45,48,56,66,85,56,42,52,72,66,45,21,54,29,23,61,52,25,20,49,43,39,70,67,90,50,92,84,54,46,72,65,58,53,64,32,67,72,52,59,54,75,50,80,66,134

Radius of gyration: 29.88 Å; Cα contacts (8 Å, |Δi|>4): 857; chains: 1; bounding box: 58×82×80 Å

Sequence (506 aa):
MKSFSKKFFILIFTLLYTITFIPYPAQASTSKDIHIIQDSESISDLPQHFRKTNNINDIAKLKSLNLIGMDKLNISGSGQFTEFNLPLIQKEIGNDFSIIDVDLREESHGFINGIAISFANSKNNANKGLSYDDIIATENKNLSSIKINEPLTIFNTNKTITPIRVENENQLVTNKNISYLRIPVTDGGLPNDDMVKYFVDFVNNQPENTWLHFHCKAGAGRTTTFMIMYDIIKNCNQVNLNDIIARQVLLSRIRSRNAVDFFIGKRYKFLKDFYNDCKNNCLETCSLNMTNDCINPINENSDIYIKNSIIPKTLYIIDENNMTKAEQTMISTLQGLIASKTDTQIYVLTSSEPDYKIWLNDLKNDYKIKYKIIKNPWKLVMKFKSYVNGYVLYSTSNPSSINNACTLASLEDSLAIDESIELILNNHGINNLVKDCRDTDKYWAYNTLWNSGLNHSTVIELSPDKYVPLRDYAMISKSLIFYEDDVTDYDLREKYLVQWMIMDIF

pLDDT: mean 85.2, std 17.71, range [29.14, 98.81]

Foldseek 3Di:
DPPVVVVVVVVVVVVVVVVPPPPPQPDFDDPVQWFKAFLDPDQPDAAFLKFALLPCPVVPLLVVFDSPCSNVLLEIEFADDFLNNVVVVDVVSDDQAQEEEEEAALFQWWDFVRTTITTAGPQRFRRPPPDPVVSVVVNVVVQVVDDAQDWDQHDPPRDIDHGPDIGHPQVSQVVVSHHYDYQHDGVVGDRDPVSLLVLLVCLVVPDPRHHYYYYYSGRADSVLLVQLLSCLLRDLVPHPSQSSLLSSNVRSPDDLVSSACCLDDDSVVVSVVSSVCSVVVVSVVSNPDPDPPPCPDPPVDPDPADDAPAAAQEEEEEECVLDDLQLQLQLLLVQLLVSNPDSHGYQYHYPVDCVSVVVVVCCCPVVVRHYDYDRDSVVVCLVCVVQAQAAEEEEPVALLLSLLRLLVCLVRSHGYGYPVCLVVVVVSPRPDHPYYSHPPDQCRCVVPPVPVDADLAEAEADGSSPSHPCSSSCSNRSHRYGYDPDPVPCPVVVSCSSGYDYDDDD

Nearest PDB structures (foldseek):
  4wu3-assembly2_D  TM=8.423E-01  e=2.042E-21  Mitsuokella multacida
  3f41-assembly1_B  TM=8.469E-01  e=7.555E-21  Mitsuokella multacida
  4tvv-assembly3_C  TM=8.481E-01  e=8.256E-18  Legionella pneumophila subsp. pneumophila str. Philadelphia 1
  7sdb-assembly1_A  TM=8.461E-01  e=9.792E-18  Legionella pneumophila str. Paris
  4nx8-assembly2_B  TM=8.678E-01  e=1.009E-16  Bdellovibrio bacteriovorus HD100

Mean predicted aligned error: 16.64 Å

InterPro domains:
  IPR000387 Tyrosine-specific protein phosphatases domain [PS50056] (197-245)
  IPR016130 Protein-tyrosine phosphatase, active site [PS00383] (214-224)
  IPR029021 Protein-tyrosine phosphatase-like [G3DSA:3.90.190.10] (67-282)
  IPR029021 Protein-tyrosine phosphatase-like [SSF52799] (37-280)
  IPR032626 GxGYxYP putative glycoside hydrolase, first N-terminal domain [PF16216] (315-386)
  IPR048310 GxGYxYP putative glycoside hydrolase, second N-terminal domain [PF20957] (388-453)

Organism: NCBI:txid137838